Protein 4X8R (pdb70)

CATH classification: 3.40.190.170

Radius of gyration: 25.17 Å; Cα contacts (8 Å, |Δi|>4): 1106; chains: 2; bounding box: 65×64×72 Å

Sequence (588 aa):
ECEVTLRSSDTHPDGYPTVEGVKFAERAKELSNGRICIEVFPSSQLGEEKDTIEQTQFGVIDVRASFGSFNDIVPEAQLLSLPYLFRSEEHLHNVDGPIGDELAKAFEAKDLIAVAYYDGGSRSFYNSQKPITKVEDLKGKFRVQSSDVFVDSALGANATPPYGEVYSSIQTGVIDGAENNWPSYDSSGHFEVAKYYTLDQHLVPELVAISKIKWDALSPEDQQVLRQAAEESEPVQRKLWAEQEKASEEKVVASGAEVVREIDKTPFIEAAPVYEKYVTKSEYQDLVKRIQETQECEVTLRSSDTHPDGYPTVEGVKFAERAKELSNGRICIEVFPSSQLGEEKDTIEQTQFGVIDVRASFGSFNDIVPEAQLLSLPYLFRSEEHLHNVDGPIGDELAKAFEAKDLIAVAYYDGGSRSFYNSQKPITKVEDLKGKFRVQSDVFVDSALGANATPPYGEVYSSIQTGVIDGAENNWPSYDSSGHFEVAKYYTLDQHLVPELVAISKIKWDALSPEDQQVLRQAAEESEPVQRKLWAEQEKASEEKVVASGAEVVREIDKTPFIEAAPVYEKYVTKSEYQDLVKRIQETQ

Solvent-accessible surface area: 23774 Å² total

Structure (mmCIF, N/CA/C/O backbone):
data_4X8R
#
_entry.id   4X8R
#
_cell.length_a   116.800
_cell.length_b   116.800
_cell.length_c   111.937
_cell.angle_alpha   90.000
_cell.angle_beta   90.000
_cell.angle_gamma   90.000
#
_symmetry.space_group_name_H-M   'P 42 21 2'
#
loop_
_entity.id
_entity.type
_entity.pdbx_description
1 polymer 'TRAP dicarboxylate transporter, DctP subunit'
2 non-polymer 'beta-D-glucopyranuronic acid'
3 non-polymer 'PHOSPHATE ION'
4 water water
#
loop_
_atom_site.group_PDB
_atom_site.id
_atom_site.type_symbol
_atom_site.label_atom_id
_atom_site.label_alt_id
_atom_site.label_comp_id
_atom_site.label_asym_id
_atom_site.label_entity_id
_atom_site.label_seq_id
_atom_site.pdbx_PDB_ins_code
_atom_site.Cartn_x
_atom_site.Cartn_y
_atom_site.Cartn_z
_atom_site.occupancy
_atom_site.B_iso_or_equiv
_atom_site.auth_seq_id
_atom_site.auth_comp_id
_atom_site.auth_asym_id
_atom_site.auth_atom_id
_atom_site.pdbx_PDB_model_num
ATOM 1 N N . GLU A 1 24 ? 16.456 57.415 61.845 1.00 44.68 22 GLU A N 1
ATOM 2 C CA . GLU A 1 24 ? 15.593 56.448 61.186 1.00 36.83 22 GLU A CA 1
ATOM 3 C C . GLU A 1 24 ? 16.053 56.100 59.774 1.00 30.40 22 GLU A C 1
ATOM 4 O O . GLU A 1 24 ? 16.696 56.905 59.112 1.00 32.19 22 GLU A O 1
ATOM 10 N N . CYS A 1 25 ? 15.704 54.897 59.317 1.00 22.59 23 CYS A N 1
ATOM 11 C CA . CYS A 1 25 ? 16.040 54.418 57.975 1.00 25.00 23 CYS A CA 1
ATOM 12 C C . CYS A 1 25 ? 17.503 54.577 57.620 1.00 29.60 23 CYS A C 1
ATOM 13 O O . CYS A 1 25 ? 17.849 54.969 56.509 1.00 24.54 23 CYS A O 1
ATOM 19 N N . GLU A 1 26 ? 18.354 54.233 58.571 1.00 20.06 24 GLU A N 1
ATOM 20 C CA . GLU A 1 26 ? 19.794 54.258 58.358 1.00 17.28 24 GLU A CA 1
ATOM 21 C C . GLU A 1 26 ? 20.198 53.214 57.340 1.00 21.04 24 GLU A C 1
ATOM 22 O O . GLU A 1 26 ? 21.183 53.373 56.656 1.00 21.15 24 GLU A O 1
ATOM 34 N N . VAL A 1 27 ? 19.426 52.133 57.276 1.00 17.27 25 VAL A N 1
ATOM 35 C CA . VAL A 1 27 ? 19.619 51.075 56.304 1.00 21.30 25 VAL A CA 1
ATOM 36 C C . VAL A 1 27 ? 18.408 51.073 55.394 1.00 19.33 25 VAL A C 1
ATOM 37 O O . VAL A 1 27 ? 17.312 50.720 55.826 1.00 24.72 25 VAL A O 1
ATOM 50 N N . THR A 1 28 ? 18.594 51.510 54.151 1.00 18.79 26 THR A N 1
ATOM 51 C CA . THR A 1 28 ? 17.508 51.523 53.177 1.00 21.32 26 THR A CA 1
ATOM 52 C C . THR A 1 28 ? 17.782 50.463 52.108 1.00 22.32 26 THR A C 1
ATOM 53 O O . THR A 1 28 ? 18.914 50.295 51.679 1.00 22.91 26 THR A O 1
ATOM 64 N N . LEU A 1 29 ? 16.731 49.750 51.712 1.00 13.97 27 LEU A N 1
ATOM 65 C CA . LEU A 1 29 ? 16.796 48.734 50.667 1.00 17.54 27 LEU A CA 1
ATOM 66 C C . LEU A 1 29 ? 15.692 48.980 49.669 1.00 14.77 27 LEU A C 1
ATOM 67 O O . LEU A 1 29 ? 14.529 49.056 50.050 1.00 20.22 27 LEU A O 1
ATOM 83 N N . ARG A 1 30 ? 16.058 49.105 48.401 1.00 11.31 28 ARG A N 1
ATOM 84 C CA . ARG A 1 30 ? 15.084 49.217 47.328 1.00 13.71 28 ARG A CA 1
ATOM 85 C C . ARG A 1 30 ? 14.759 47.808 46.864 1.00 9.57 28 ARG A C 1
ATOM 86 O O . ARG A 1 30 ? 15.656 47.046 46.569 1.00 14.82 28 ARG A O 1
ATOM 107 N N . SER A 1 31 ? 13.466 47.483 46.832 1.00 9.75 29 SER A N 1
ATOM 108 C CA . SER A 1 31 ? 12.983 46.165 46.428 1.00 6.22 29 SER A CA 1
ATOM 109 C C . SER A 1 31 ? 12.085 46.270 45.204 1.00 12.84 29 SER A C 1
ATOM 110 O O . SER A 1 31 ? 11.188 47.129 45.144 1.00 18.31 29 SER A O 1
ATOM 118 N N . SER A 1 32 ? 12.335 45.397 44.227 1.00 11.29 30 SER A N 1
ATOM 119 C CA . SER A 1 32 ? 11.646 45.455 42.927 1.00 8.63 30 SER A CA 1
ATOM 120 C C . SER A 1 32 ? 10.655 44.306 42.771 1.00 13.50 30 SER A C 1
ATOM 121 O O . SER A 1 32 ? 10.927 43.156 43.140 1.00 6.94 30 SER A O 1
ATOM 129 N N . ASP A 1 33 ? 9.513 44.624 42.196 1.00 10.98 31 ASP A N 1
ATOM 130 C CA . ASP A 1 33 ? 8.587 43.614 41.743 1.00 6.40 31 ASP A CA 1
ATOM 131 C C . ASP A 1 33 ? 7.951 44.035 40.408 1.00 11.41 31 ASP A C 1
ATOM 132 O O . ASP A 1 33 ? 7.708 45.211 40.183 1.00 11.10 31 ASP A O 1
ATOM 141 N N . THR A 1 34 ? 7.738 43.066 39.518 1.00 5.89 32 THR A N 1
ATOM 142 C CA . THR A 1 34 ? 7.102 43.336 38.234 1.00 7.83 32 THR A CA 1
ATOM 143 C C . THR A 1 34 ? 5.582 43.581 38.417 1.00 11.41 32 THR A C 1
ATOM 144 O O . THR A 1 34 ? 4.956 44.244 37.605 1.00 12.22 32 THR A O 1
ATOM 155 N N . HIS A 1 35 ? 5.005 43.104 39.514 1.00 8.18 33 HIS A N 1
ATOM 156 C CA . HIS A 1 35 ? 3.556 43.148 39.669 1.00 9.00 33 HIS A CA 1
ATOM 157 C C . HIS A 1 35 ? 3.120 44.477 40.278 1.00 12.74 33 HIS A C 1
ATOM 158 O O . HIS A 1 35 ? 3.913 45.137 40.922 1.00 9.75 33 HIS A O 1
ATOM 172 N N . PRO A 1 36 ? 1.831 44.835 40.125 1.00 13.87 34 PRO A N 1
ATOM 173 C CA . PRO A 1 36 ? 1.311 46.072 40.726 1.00 11.43 34 PRO A CA 1
ATOM 174 C C . PRO A 1 36 ? 1.103 46.018 42.245 1.00 15.28 34 PRO A C 1
ATOM 175 O O . PRO A 1 36 ? 1.108 44.964 42.879 1.00 9.46 34 PRO A O 1
ATOM 186 N N . ASP A 1 37 ? 0.919 47.195 42.831 1.00 12.76 35 ASP A N 1
ATOM 187 C CA . ASP A 1 37 ? 0.497 47.304 44.220 1.00 17.62 35 ASP A CA 1
ATOM 188 C C . ASP A 1 37 ? -0.793 46.542 44.417 1.00 11.58 35 ASP A C 1
ATOM 189 O O . ASP A 1 37 ? -1.617 46.479 43.514 1.00 15.78 35 ASP A O 1
ATOM 198 N N . GLY A 1 38 ? -0.946 45.922 45.578 1.00 15.71 36 GLY A N 1
ATOM 199 C CA . GLY A 1 38 ? -2.082 45.037 45.812 1.00 15.04 36 GLY A CA 1
ATOM 200 C C . GLY A 1 38 ? -1.906 43.571 45.458 1.00 20.50 36 GLY A C 1
ATOM 201 O O . GLY A 1 38 ? -2.625 42.725 45.985 1.00 17.40 36 GLY A O 1
ATOM 205 N N . TYR A 1 39 ? -0.971 43.250 44.567 1.00 14.21 37 TYR A N 1
ATOM 206 C CA . TYR A 1 39 ? -0.718 41.857 44.196 1.00 7.65 37 TYR A CA 1
ATOM 207 C C . TYR A 1 39 ? -0.056 41.116 45.380 1.00 11.49 37 TYR A C 1
ATOM 208 O O . TYR A 1 39 ? 0.707 41.725 46.135 1.00 13.81 37 TYR A O 1
ATOM 226 N N . PRO A 1 40 ? -0.342 39.813 45.561 1.00 11.58 38 PRO A N 1
ATOM 227 C CA . PRO A 1 40 ? 0.151 39.097 46.769 1.00 11.17 38 PRO A CA 1
ATOM 228 C C . PRO A 1 40 ? 1.679 39.165 47.059 1.00 14.42 38 PRO A C 1
ATOM 229 O O . PRO A 1 40 ? 2.117 39.294 48.226 1.00 11.91 38 PRO A O 1
ATOM 240 N N . THR A 1 41 ? 2.496 39.077 46.023 1.00 11.53 39 THR A N 1
ATOM 241 C CA . THR A 1 41 ? 3.946 39.179 46.221 1.00 8.55 39 THR A CA 1
ATOM 242 C C . THR A 1 41 ? 4.385 40.567 46.691 1.00 9.37 39 THR A C 1
ATOM 243 O O . THR A 1 41 ? 5.327 40.701 47.456 1.00 9.52 39 THR A O 1
ATOM 254 N N . VAL A 1 42 ? 3.696 41.600 46.235 1.00 6.03 40 VAL A N 1
ATOM 255 C CA . VAL A 1 42 ? 4.005 42.969 46.639 1.00 7.95 40 VAL A CA 1
ATOM 256 C C . VAL A 1 42 ? 3.531 43.195 48.082 1.00 9.42 40 VAL A C 1
ATOM 257 O O . VAL A 1 42 ? 4.262 43.730 48.913 1.00 9.45 40 VAL A O 1
ATOM 270 N N . GLU A 1 43 ? 2.320 42.738 48.390 1.00 10.45 41 GLU A N 1
ATOM 271 C CA . GLU A 1 43 ? 1.807 42.830 49.755 1.00 13.00 41 GLU A CA 1
ATOM 272 C C . GLU A 1 43 ? 2.707 42.038 50.710 1.00 14.27 41 GLU A C 1
ATOM 273 O O . GLU A 1 43 ? 2.898 42.420 51.858 1.00 9.73 41 GLU A O 1
ATOM 285 N N . GLY A 1 44 ? 3.230 40.911 50.241 1.00 8.46 42 GLY A N 1
ATOM 286 C CA . GLY A 1 44 ? 4.135 40.115 51.037 1.00 12.85 42 GLY A CA 1
ATOM 287 C C . GLY A 1 44 ? 5.367 40.906 51.414 1.00 7.26 42 GLY A C 1
ATOM 288 O O . GLY A 1 44 ? 5.756 40.939 52.569 1.00 9.37 42 GLY A O 1
ATOM 292 N N . VAL A 1 45 ? 5.998 41.566 50.446 1.00 8.36 43 VAL A N 1
ATOM 293 C CA . VAL A 1 45 ? 7.239 42.251 50.771 1.00 8.37 43 VAL A CA 1
ATOM 294 C C . VAL A 1 45 ? 6.935 43.500 51.575 1.00 10.27 43 VAL A C 1
ATOM 295 O O . VAL A 1 45 ? 7.735 43.909 52.393 1.00 9.14 43 VAL A O 1
ATOM 308 N N . LYS A 1 46 ? 5.769 44.098 51.360 1.00 11.39 44 LYS A N 1
ATOM 309 C CA . LYS A 1 46 ? 5.382 45.261 52.157 1.00 12.87 44 LYS A CA 1
ATOM 310 C C . LYS A 1 46 ? 5.212 44.855 53.622 1.00 13.85 44 LYS A C 1
ATOM 311 O O . LYS A 1 46 ? 5.557 45.603 54.528 1.00 14.43 44 LYS A O 1
ATOM 330 N N . PHE A 1 47 ? 4.689 43.663 53.855 1.00 9.96 45 PHE A N 1
ATOM 331 C CA . PHE A 1 47 ? 4.580 43.154 55.219 1.00 11.26 45 PHE A CA 1
ATOM 332 C C . PHE A 1 47 ? 5.966 42.893 55.807 1.00 10.41 45 PHE A C 1
ATOM 333 O O . PHE A 1 47 ? 6.248 43.226 56.957 1.00 12.89 45 PHE A O 1
ATOM 360 N N . ALA A 1 49 ? 8.607 44.463 55.016 1.00 11.94 47 ALA A N 1
ATOM 361 C CA . ALA A 1 49 ? 9.147 45.797 55.281 1.00 12.02 47 ALA A CA 1
ATOM 362 C C . ALA A 1 49 ? 8.620 46.379 56.605 1.00 19.65 47 ALA A C 1
ATOM 363 O O . ALA A 1 49 ? 9.392 46.940 57.381 1.00 13.25 47 ALA A O 1
ATOM 370 N N . GLU A 1 50 ? 7.313 46.272 56.850 1.00 14.86 48 GLU A N 1
ATOM 371 C CA . GLU A 1 50 ? 6.749 46.747 58.119 1.00 18.35 48 GLU A CA 1
ATOM 372 C C . GLU A 1 50 ? 7.391 46.030 59.280 1.00 14.89 48 GLU A C 1
ATOM 373 O O . GLU A 1 50 ? 7.719 46.664 60.290 1.00 17.38 48 GLU A O 1
ATOM 385 N N . ARG A 1 51 ? 7.544 44.713 59.164 1.00 11.79 49 ARG A N 1
ATOM 386 C CA . ARG A 1 51 ? 8.115 43.949 60.257 1.00 15.73 49 ARG A CA 1
ATOM 387 C C . ARG A 1 51 ? 9.587 44.261 60.452 1.00 18.80 49 ARG A C 1
ATOM 388 O O . ARG A 1 51 ? 10.041 44.366 61.590 1.00 14.90 49 ARG A O 1
ATOM 409 N N . ALA A 1 52 ? 10.346 44.404 59.370 1.00 12.17 50 ALA A N 1
ATOM 410 C CA . ALA A 1 52 ? 11.783 44.646 59.522 1.00 11.95 50 ALA A CA 1
ATOM 411 C C . ALA A 1 52 ? 12.004 46.001 60.174 1.00 17.36 50 ALA A C 1
ATOM 412 O O . ALA A 1 52 ? 12.952 46.192 60.937 1.00 16.18 50 ALA A O 1
ATOM 419 N N . LYS A 1 53 ? 11.123 46.942 59.870 1.00 12.65 51 LYS A N 1
ATOM 420 C CA . LYS A 1 53 ? 11.207 48.271 60.470 1.00 19.48 51 LYS A CA 1
ATOM 421 C C . LYS A 1 53 ? 10.850 48.227 61.949 1.00 19.20 51 LYS A C 1
ATOM 422 O O . LYS A 1 53 ? 11.538 48.824 62.769 1.00 21.76 51 LYS A O 1
ATOM 441 N N . GLU A 1 54 ? 9.786 47.507 62.293 1.00 17.73 52 GLU A N 1
ATOM 442 C CA . GLU A 1 54 ? 9.398 47.346 63.693 1.00 18.68 52 GLU A CA 1
ATOM 443 C C . GLU A 1 54 ? 10.510 46.655 64.493 1.00 23.83 52 GLU A C 1
ATOM 444 O O . GLU A 1 54 ? 10.952 47.142 65.536 1.00 23.10 52 GLU A O 1
ATOM 456 N N . LEU A 1 55 ? 10.980 45.528 63.979 1.00 17.18 53 LEU A N 1
ATOM 457 C CA . LEU A 1 55 ? 11.988 44.736 64.656 1.00 17.28 53 LEU A CA 1
ATOM 458 C C . LEU A 1 55 ? 13.340 45.425 64.792 1.00 21.90 53 LEU A C 1
ATOM 459 O O . LEU A 1 55 ? 14.105 45.100 65.689 1.00 24.27 53 LEU A O 1
ATOM 475 N N . SER A 1 56 ? 13.640 46.369 63.910 1.00 15.83 54 SER A N 1
ATOM 476 C CA . SER A 1 56 ? 14.925 47.072 63.956 1.00 17.72 54 SER A CA 1
ATOM 477 C C . SER A 1 56 ? 14.799 48.443 64.633 1.00 25.91 54 SER A C 1
ATOM 478 O O . SER A 1 56 ? 15.725 49.259 64.577 1.00 23.28 54 SER A O 1
ATOM 486 N N . ASN A 1 57 ? 13.642 48.686 65.245 1.00 28.61 55 ASN A N 1
ATOM 487 C CA . ASN A 1 57 ? 13.304 49.980 65.849 1.00 31.88 55 ASN A CA 1
ATOM 488 C C . ASN A 1 57 ? 13.479 51.172 64.906 1.00 32.02 55 ASN A C 1
ATOM 489 O O . ASN A 1 57 ? 13.950 52.229 65.313 1.00 28.68 55 ASN A O 1
ATOM 500 N N . GLY A 1 58 ? 13.069 50.993 63.655 1.00 19.22 56 GLY A N 1
ATOM 501 C CA . GLY A 1 58 ? 13.048 52.064 62.667 1.00 20.50 56 GLY A CA 1
ATOM 502 C C . GLY A 1 58 ? 14.315 52.182 61.843 1.00 16.20 56 GLY A C 1
ATOM 503 O O . GLY A 1 58 ? 14.411 53.045 60.971 1.00 23.14 56 GLY A O 1
ATOM 507 N N . ARG A 1 59 ? 15.299 51.331 62.122 1.00 17.18 57 ARG A N 1
ATOM 508 C CA . ARG A 1 59 ? 16.591 51.405 61.430 1.00 15.61 57 ARG A CA 1
ATOM 509 C C . ARG A 1 59 ? 16.527 50.952 59.985 1.00 19.48 57 ARG A C 1
ATOM 510 O O . ARG A 1 59 ? 17.089 51.609 59.096 1.00 20.43 57 ARG A O 1
ATOM 531 N N . ILE A 1 60 ? 15.871 49.811 59.760 1.00 17.15 58 ILE A N 1
ATOM 532 C CA . ILE A 1 60 ? 15.862 49.153 58.439 1.00 11.79 58 ILE A CA 1
ATOM 533 C C . ILE A 1 60 ? 14.587 49.523 57.706 1.00 18.86 58 ILE A C 1
ATOM 534 O O . ILE A 1 60 ? 13.486 49.256 58.187 1.00 16.96 58 ILE A O 1
ATOM 550 N N . CYS A 1 61 ? 14.746 50.143 56.539 1.00 16.53 59 CYS A N 1
ATOM 551 C CA . CYS A 1 61 ? 13.606 50.616 55.749 1.00 16.08 59 CYS A CA 1
ATOM 552 C C . CYS A 1 61 ? 13.612 50.073 54.323 1.00 17.41 59 CYS A C 1
ATOM 553 O O . CYS A 1 61 ? 14.360 50.535 53.462 1.00 19.26 59 CYS A O 1
ATOM 560 N N . ILE A 1 62 ? 12.769 49.082 54.086 1.00 15.10 60 ILE A N 1
ATOM 561 C CA . ILE A 1 62 ? 12.582 48.525 52.748 1.00 19.46 60 ILE A CA 1
ATOM 562 C C . ILE A 1 62 ? 11.552 49.349 51.977 1.00 21.12 60 ILE A C 1
ATOM 563 O O . ILE A 1 62 ? 10.452 49.572 52.469 1.00 15.51 60 ILE A O 1
ATOM 579 N N . GLU A 1 63 ? 11.907 49.794 50.771 1.00 11.60 61 GLU A N 1
ATOM 580 C CA . GLU A 1 63 ? 10.981 50.517 49.914 1.00 22.83 61 GLU A CA 1
ATOM 581 C C . GLU A 1 63 ? 10.680 49.658 48.700 1.00 13.82 61 GLU A C 1
ATOM 582 O O . GLU A 1 63 ? 11.595 49.284 48.007 1.00 14.50 61 GLU A O 1
ATOM 594 N N . VAL A 1 64 ? 9.408 49.366 48.454 1.00 11.05 62 VAL A N 1
ATOM 595 C CA . VAL A 1 64 ? 9.019 48.536 47.346 1.00 10.89 62 VAL A CA 1
ATOM 596 C C . VAL A 1 64 ? 8.706 49.357 46.123 1.00 18.63 62 VAL A C 1
ATOM 597 O O . VAL A 1 64 ? 7.980 50.353 46.195 1.00 14.98 62 VAL A O 1
ATOM 610 N N . PHE A 1 65 ? 9.287 48.926 45.008 1.00 11.06 63 PHE A N 1
ATOM 611 C CA . PHE A 1 65 ? 9.077 49.521 43.706 1.00 12.98 63 PHE A CA 1
ATOM 612 C C . PHE A 1 65 ? 8.317 48.526 42.819 1.00 9.66 63 PHE A C 1
ATOM 613 O O . PHE A 1 65 ? 8.922 47.669 42.133 1.00 11.02 63 PHE A O 1
ATOM 630 N N . PRO A 1 66 ? 6.992 48.610 42.845 1.00 12.01 64 PRO A N 1
ATOM 631 C CA . PRO A 1 66 ? 6.180 47.725 42.014 1.00 7.49 64 PRO A CA 1
ATOM 632 C C . PRO A 1 66 ? 6.066 48.139 40.565 1.00 10.06 64 PRO A C 1
ATOM 633 O O . PRO A 1 66 ? 6.670 49.128 40.091 1.00 12.93 64 PRO A O 1
ATOM 644 N N . SER A 1 67 ? 5.313 47.321 39.837 1.00 10.87 65 SER A N 1
ATOM 645 C CA . SER A 1 67 ? 5.003 47.552 38.441 1.00 11.30 65 SER A CA 1
ATOM 646 C C . SER A 1 67 ? 6.198 47.749 37.521 1.00 16.78 65 SER A C 1
ATOM 647 O O . SER A 1 67 ? 6.087 48.432 36.514 1.00 12.40 65 SER A O 1
ATOM 655 N N . SER A 1 68 ? 7.322 47.117 37.843 1.00 6.98 66 SER A N 1
ATOM 656 C CA . SER A 1 68 ? 8.496 47.104 36.976 1.00 10.66 66 SER A CA 1
ATOM 657 C C . SER A 1 68 ? 9.040 48.522 36.804 1.00 11.59 66 SER A C 1
ATOM 658 O O . SER A 1 68 ? 9.654 48.848 35.773 1.00 10.56 66 SER A O 1
ATOM 666 N N . GLN A 1 69 ? 8.819 49.361 37.809 1.00 10.71 67 GLN A N 1
ATOM 667 C CA . GLN A 1 69 ? 9.370 50.721 37.816 1.00 13.01 67 GLN A CA 1
ATOM 668 C C . GLN A 1 69 ? 10.857 50.734 37.601 1.00 19.38 67 GLN A C 1
ATOM 669 O O . GLN A 1 69 ? 11.374 51.636 36.948 1.00 12.49 67 GLN A O 1
ATOM 683 N N . LEU A 1 70 ? 11.560 49.773 38.199 1.00 9.63 68 LEU A N 1
ATOM 684 C CA . LEU A 1 70 ? 13.012 49.725 38.082 1.00 11.15 68 LEU A CA 1
ATOM 685 C C . LEU A 1 70 ? 13.512 48.881 36.912 1.00 14.84 68 LEU A C 1
ATOM 686 O O . LEU A 1 70 ? 14.709 48.714 36.747 1.00 11.88 68 LEU A O 1
ATOM 702 N N . GLY A 1 71 ? 12.595 48.382 36.095 1.00 13.60 69 GLY A N 1
ATOM 703 C CA . GLY A 1 71 ? 12.936 47.508 34.977 1.00 10.39 69 GLY A CA 1
ATOM 704 C C . GLY A 1 71 ? 12.103 46.241 34.939 1.00 10.58 69 GLY A C 1
ATOM 705 O O . GLY A 1 71 ? 11.442 45.905 35.919 1.00 9.73 69 GLY A O 1
ATOM 709 N N . GLU A 1 72 ? 12.156 45.529 33.815 1.00 10.65 70 GLU A N 1
ATOM 710 C CA . GLU A 1 72 ? 11.524 44.213 33.695 1.00 9.92 70 GLU A CA 1
ATOM 711 C C . GLU A 1 72 ? 12.315 43.215 34.544 1.00 7.69 70 GLU A C 1
ATOM 712 O O . GLU A 1 72 ? 13.442 43.497 34.957 1.00 9.07 70 GLU A O 1
ATOM 724 N N . GLU A 1 73 ? 11.727 42.048 34.812 1.00 8.20 71 GLU A N 1
ATOM 725 C CA . GLU A 1 73 ? 12.184 41.208 35.907 1.00 10.08 71 GLU A CA 1
ATOM 726 C C . GLU A 1 73 ? 13.617 40.677 35.723 1.00 13.82 71 GLU A C 1
ATOM 727 O O . GLU A 1 73 ? 14.434 40.771 36.643 1.00 7.75 71 GLU A O 1
ATOM 739 N N . LYS A 1 74 ? 13.942 40.145 34.547 1.00 8.96 72 LYS A N 1
ATOM 740 C CA . LYS A 1 74 ? 15.287 39.604 34.326 1.00 8.43 72 LYS A CA 1
ATOM 741 C C . LYS A 1 74 ? 16.344 40.683 34.497 1.00 9.75 72 LYS A C 1
ATOM 742 O O . LYS A 1 74 ? 17.360 40.492 35.172 1.00 11.59 72 LYS A O 1
ATOM 761 N N . ASP A 1 75 ? 16.108 41.822 33.886 1.00 5.56 73 ASP A N 1
ATOM 762 C CA . ASP A 1 75 ? 16.960 42.975 34.101 1.00 9.36 73 ASP A CA 1
ATOM 763 C C . ASP A 1 75 ? 17.128 43.332 35.608 1.00 13.11 73 ASP A C 1
ATOM 764 O O . ASP A 1 75 ? 18.245 43.593 36.056 1.00 11.31 73 ASP A O 1
ATOM 773 N N . THR A 1 76 ? 16.060 43.323 36.401 1.00 12.35 74 THR A N 1
ATOM 774 C CA . THR A 1 76 ? 16.223 43.628 37.837 1.00 5.59 74 THR A CA 1
ATOM 775 C C . THR A 1 76 ? 16.995 42.557 38.569 1.00 10.80 74 THR A C 1
ATOM 776 O O . THR A 1 76 ? 17.683 42.876 39.543 1.00 10.90 74 THR A O 1
ATOM 787 N N . ILE A 1 77 ? 16.900 41.294 38.124 1.00 9.53 75 ILE A N 1
ATOM 788 C CA . ILE A 1 77 ? 17.690 40.226 38.741 1.00 10.01 75 ILE A CA 1
ATOM 789 C C . ILE A 1 77 ? 19.185 40.516 38.575 1.00 17.09 75 ILE A C 1
ATOM 790 O O . ILE A 1 77 ? 19.972 40.428 39.520 1.00 10.16 75 ILE A O 1
ATOM 806 N N . GLU A 1 78 ? 19.573 40.873 37.353 1.00 11.15 76 GLU A N 1
ATOM 807 C CA . GLU A 1 78 ? 20.955 41.223 37.065 1.00 11.55 76 GLU A CA 1
ATOM 808 C C . GLU A 1 78 ? 21.405 42.459 37.847 1.00 12.93 76 GLU A C 1
ATOM 809 O O . GLU A 1 78 ? 22.488 42.457 38.414 1.00 12.21 76 GLU A O 1
ATOM 821 N N . GLN A 1 79 ? 20.559 43.476 37.951 1.00 10.90 77 GLN A N 1
ATOM 822 C CA . GLN A 1 79 ? 20.910 44.658 38.725 1.00 6.51 77 GLN A CA 1
ATOM 823 C C . GLN A 1 79 ? 21.024 44.345 40.220 1.00 14.32 77 GLN A C 1
ATOM 824 O O . GLN A 1 79 ? 21.804 44.970 40.930 1.00 12.50 77 GLN A O 1
ATOM 838 N N . THR A 1 80 ? 20.260 43.364 40.692 1.00 10.76 78 THR A N 1
ATOM 839 C CA . THR A 1 80 ? 20.356 42.959 42.087 1.00 8.11 78 THR A CA 1
ATOM 840 C C . THR A 1 80 ? 21.687 42.222 42.327 1.00 15.22 78 THR A C 1
ATOM 841 O O . THR A 1 80 ? 22.351 42.401 43.355 1.00 12.40 78 THR A O 1
ATOM 852 N N . GLN A 1 81 ? 22.089 41.392 41.378 1.00 9.94 79 GLN A N 1
ATOM 853 C CA . GLN A 1 81 ? 23.372 40.705 41.491 1.00 12.65 79 GLN A CA 1
ATOM 854 C C . GLN A 1 81 ? 24.524 41.718 41.582 1.00 12.30 79 GLN A C 1
ATOM 855 O O . GLN A 1 81 ? 25.508 41.469 42.262 1.00 12.59 79 GLN A O 1
ATOM 869 N N . PHE A 1 82 ? 24.401 42.840 40.864 1.00 11.46 80 PHE A N 1
ATOM 870 C CA . PHE A 1 82 ? 25.413 43.895 40.893 1.00 13.23 80 PHE A CA 1
ATOM 871 C C . PHE A 1 82 ? 25.260 44.877 42.049 1.00 23.67 80 PHE A C 1
ATOM 872 O O . PHE A 1 82 ? 26.078 45.778 42.204 1.00 18.52 80 PHE A O 1
ATOM 889 N N . GLY A 1 83 ? 24.217 44.723 42.850 1.00 16.63 81 GLY A N 1
ATOM 890 C CA . GLY A 1 83 ? 24.036 45.568 44.014 1.00 14.12 81 GLY A CA 1
ATOM 891 C C . GLY A 1 83 ? 23.406 46.907 43.737 1.00 20.90 81 GLY A C 1
ATOM 892 O O . GLY A 1 83 ? 23.332 47.759 44.618 1.00 19.34 81 GLY A O 1
ATOM 896 N N . VAL A 1 84 ? 22.933 47.101 42.515 1.00 18.45 82 VAL A N 1
ATOM 897 C CA . VAL A 1 84 ? 22.296 48.344 42.143 1.00 17.02 82 VAL A CA 1
ATOM 898 C C . VAL A 1 84 ? 20.872 48.429 42.679 1.00 18.10 82 VAL A C 1
ATOM 899 O O . VAL A 1 84 ? 20.390 49.502 43.068 1.00 19.57 82 VAL A O 1
ATOM 912 N N . ILE A 1 85 ? 20.206 47.274 42.662 1.00 14.50 83 ILE A N 1
ATOM 913 C CA . ILE A 1 85 ? 18.918 47.086 43.330 1.00 10.99 83 ILE A CA 1
ATOM 914 C C . ILE A 1 85 ? 19.218 46.209 44.542 1.00 15.85 83 ILE A C 1
ATOM 915 O O . ILE A 1 85 ? 20.018 45.284 44.436 1.00 11.84 83 ILE A O 1
ATOM 931 N N . ASP A 1 86 ? 18.614 46.477 45.696 1.00 13.46 84 ASP A N 1
ATOM 932 C CA . ASP A 1 86 ? 19.016 45.734 46.889 1.00 15.67 84 ASP A CA 1
ATOM 933 C C . ASP A 1 86 ? 18.324 44.376 47.009 1.00 14.12 84 ASP A C 1
ATOM 934 O O . ASP A 1 86 ? 18.896 43.413 47.513 1.00 8.99 84 ASP A O 1
ATOM 953 N N . VAL A 1 88 ? 14.934 41.736 45.251 1.00 5.00 86 VAL A N 1
ATOM 954 C CA . VAL A 1 88 ? 13.973 41.480 44.184 1.00 6.55 86 VAL A CA 1
ATOM 955 C C . VAL A 1 88 ? 13.100 40.294 44.531 1.00 7.21 86 VAL A C 1
ATOM 956 O O . VAL A 1 88 ? 13.554 39.337 45.155 1.00 9.02 86 VAL A O 1
ATOM 969 N N . ARG A 1 89 ? 11.835 40.391 44.143 1.00 7.75 87 ARG A N 1
ATOM 970 C CA . ARG A 1 89 ? 10.899 39.262 44.207 1.00 9.77 87 ARG A CA 1
ATOM 971 C C . ARG A 1 89 ? 10.758 38.748 42.776 1.00 5.56 87 ARG A C 1
ATOM 972 O O . ARG A 1 89 ? 10.295 39.473 41.908 1.00 6.90 87 ARG A O 1
ATOM 993 N N . ALA A 1 90 ? 11.136 37.507 42.531 1.00 3.85 88 ALA A N 1
ATOM 994 C CA . ALA A 1 90 ? 11.225 37.029 41.145 1.00 7.33 88 ALA A CA 1
ATOM 995 C C . ALA A 1 90 ? 10.820 35.575 41.002 1.00 8.12 88 ALA A C 1
ATOM 996 O O . ALA A 1 90 ? 10.940 34.792 41.938 1.00 8.69 88 ALA A O 1
ATOM 1003 N N . SER A 1 91 ? 10.344 35.229 39.808 1.00 5.40 89 SER A N 1
ATOM 1004 C CA . SER A 1 91 ? 10.116 33.853 39.426 1.00 7.58 89 SER A CA 1
ATOM 1005 C C . SER A 1 91 ? 11.431 33.147 39.110 1.00 4.23 89 SER A C 1
ATOM 1006 O O . SER A 1 91 ? 12.311 33.722 38.479 1.00 7.15 89 SER A O 1
ATOM 1014 N N . PHE A 1 92 ? 11.526 31.878 39.487 1.00 4.09 90 PHE A N 1
ATOM 1015 C CA . PHE A 1 92 ? 12.643 31.035 39.031 1.00 6.04 90 PHE A CA 1
ATOM 1016 C C . PHE A 1 92 ? 12.761 31.048 37.516 1.00 7.57 90 PHE A C 1
ATOM 1017 O O . PHE A 1 92 ? 13.858 30.882 36.968 1.00 7.21 90 PHE A O 1
ATOM 1034 N N . GLY A 1 93 ? 11.632 31.220 36.824 1.00 9.19 91 GLY A N 1
ATOM 1035 C CA . GLY A 1 93 ? 11.627 31.168 35.372 1.00 14.24 91 GLY A CA 1
ATOM 1036 C C . GLY A 1 93 ? 12.328 32.324 34.684 1.00 13.04 91 GLY A C 1
ATOM 1037 O O . GLY A 1 93 ? 12.583 32.258 33.485 1.00 10.96 91 GLY A O 1
ATOM 1041 N N . SER A 1 94 ? 12.604 33.403 35.408 1.00 8.17 92 SER A N 1
ATOM 1042 C CA . SER A 1 94 ? 13.205 34.569 34.771 1.00 7.04 92 SER A CA 1
ATOM 1043 C C . SER A 1 94 ? 14.747 34.466 34.763 1.00 13.60 92 SER A C 1
ATOM 1044 O O . SER A 1 94 ? 15.417 35.321 34.191 1.00 12.61 92 SER A O 1
ATOM 1052 N N . PHE A 1 95 ? 15.291 33.418 35.371 1.00 10.37 93 PHE A N 1
ATOM 1053 C CA . PHE A 1 95 ? 16.744 33.321 35.616 1.00 14.04 93 PHE A CA 1
ATOM 1054 C C . PHE A 1 95 ? 17.490 32.713 34.459 1.00 17.78 93 PHE A C 1
ATOM 1055 O O . PHE A 1 95 ? 18.671 32.952 34.304 1.00 19.68 93 PHE A O 1
ATOM 1072 N N . ASN A 1 96 ? 16.786 31.926 33.656 1.00 17.27 94 ASN A N 1
ATOM 1073 C CA . ASN A 1 96 ? 17.400 31.087 32.637 1.00 20.87 94 ASN A CA 1
ATOM 1074 C C . ASN A 1 96 ? 18.630 30.365 33.168 1.00 24.21 94 ASN A C 1
ATOM 1075 O O . ASN A 1 96 ? 18.525 29.517 34.059 1.00 33.80 94 ASN A O 1
ATOM 1086 N N . ASP A 1 97 ? 19.792 30.718 32.635 1.00 20.99 95 ASP A N 1
ATOM 1087 C CA . ASP A 1 97 ? 21.032 30.024 32.945 1.00 36.12 95 ASP A CA 1
ATOM 1088 C C . ASP A 1 97 ? 21.763 30.610 34.131 1.00 34.76 95 ASP A C 1
ATOM 1089 O O . ASP A 1 97 ? 22.791 30.078 34.550 1.00 32.68 95 ASP A O 1
ATOM 1098 N N . ILE A 1 98 ? 21.247 31.721 34.644 1.00 21.14 96 ILE A N 1
ATOM 1099 C CA . ILE A 1 98 ? 21.954 32.505 35.640 1.00 23.87 96 ILE A CA 1
ATOM 1100 C C . ILE A 1 98 ? 22.141 31.616 36.882 1.00 28.02 96 ILE A C 1
ATOM 1101 O O . ILE A 1 98 ? 23.240 31.518 37.419 1.00 28.06 96 ILE A O 1
ATOM 1117 N N . VAL A 1 99 ? 21.079 30.921 37.278 1.00 16.61 97 VAL A N 1
ATOM 1118 C CA . VAL A 1 99 ? 21.122 29.904 38.339 1.00 16.51 97 VAL A CA 1
ATOM 1119 C C . VAL A 1 99 ? 20.579 28.598 37.779 1.00 19.61 97 VAL A C 1
ATOM 1120 O O . VAL A 1 99 ? 19.357 28.409 37.712 1.00 23.74 97 VAL A O 1
ATOM 1133 N N . PRO A 1 100 ? 21.469 27.683 37.366 1.00 28.20 98 PRO A N 1
ATOM 1134 C CA . PRO A 1 100 ? 20.984 26.498 36.638 1.00 24.19 98 PRO A CA 1
ATOM 1135 C C . PRO A 1 100 ? 19.969 25.623 37.363 1.00 27.36 98 PRO A C 1
ATOM 1136 O O . PRO A 1 100 ? 19.092 25.077 36.693 1.00 19.97 98 PRO A O 1
ATOM 1147 N N . GLU A 1 101 ? 20.065 25.471 38.680 1.00 20.36 99 GLU A N 1
ATOM 1148 C CA . GLU A 1 101 ? 19.071 24.679 39.398 1.00 21.08 99 GLU A CA 1
ATOM 1149 C C . GLU A 1 101 ? 17.698 25.383 39.484 1.00 14.56 99 GLU A C 1
ATOM 1150 O O . GLU A 1 101 ? 16.674 24.737 39.682 1.00 16.98 99 GLU A O 1
ATOM 1162 N N . ALA A 1 102 ? 17.684 26.694 39.314 1.00 14.15 100 ALA A N 1
ATOM 1163 C CA . ALA A 1 102 ? 16.407 27.415 39.244 1.00 20.48 100 ALA A CA 1
ATOM 1164 C C . ALA A 1 102 ? 15.650 27.017 37.966 1.00 23.40 100 ALA A C 1
ATOM 1165 O O . ALA A 1 102 ? 14.420 26.889 37.957 1.00 12.02 100 ALA A O 1
ATOM 1172 N N . GLN A 1 103 ? 16.396 26.776 36.894 1.00 18.06 101 GLN A N 1
ATOM 1173 C CA . GLN A 1 103 ? 15.798 26.371 35.632 1.00 17.83 101 GLN A CA 1
ATOM 1174 C C . GLN A 1 103 ? 15.321 24.933 35.720 1.00 19.04 101 GLN A C 1
ATOM 1175 O O . GLN A 1 103 ? 14.269 24.570 35.206 1.00 14.40 101 GLN A O 1
ATOM 1189 N N . LEU A 1 104 ? 16.110 24.109 36.385 1.00 14.21 102 LEU A N 1
ATOM 1190 C CA . LEU A 1 104 ? 15.726 22.753 36.657 1.00 13.20 102 LEU A CA 1
ATOM 1191 C C . LEU A 1 104 ? 14.405 22.651 37.403 1.00 16.29 102 LEU A C 1
ATOM 1192 O O . LEU A 1 104 ? 13.557 21.818 37.083 1.00 12.26 102 LEU A O 1
ATOM 1208 N N . LEU A 1 105 ? 14.203 23.507 38.395 1.00 13.82 103 LEU A N 1
ATOM 1209 C CA . LEU A 1 105 ? 12.937 23.470 39.131 1.00 14.67 103 LEU A CA 1
ATOM 1210 C C . LEU A 1 105 ? 11.789 24.165 38.384 1.00 11.17 103 LEU A C 1
ATOM 1211 O O . LEU A 1 105 ? 10.679 24.252 38.904 1.00 15.85 103 LEU A O 1
ATOM 1227 N N . SER A 1 106 ? 12.042 24.622 37.157 1.00 10.50 104 SER A N 1
ATOM 1228 C CA . SER A 1 106 ? 10.989 25.147 36.302 1.00 12.74 104 SER A CA 1
ATOM 1229 C C . SER A 1 106 ? 10.562 24.124 35.242 1.00 11.99 104 SER A C 1
ATOM 1230 O O . SER A 1 106 ? 9.919 24.475 34.262 1.00 10.61 104 SER A O 1
ATOM 1238 N N . LEU A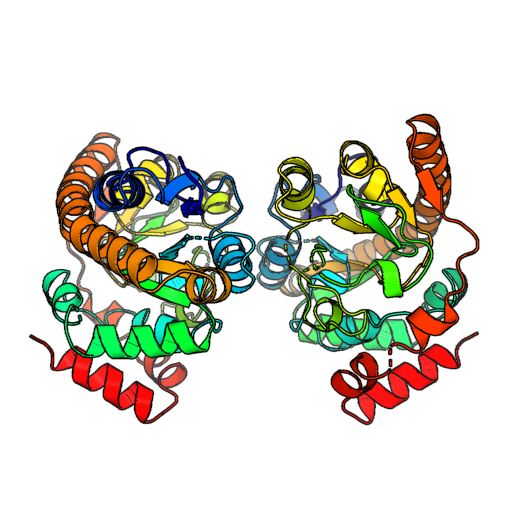 1 107 ? 10.947 22.869 35.405 1.00 14.35 105 LEU A N 1
ATOM 1239 C CA . LEU A 1 107 ? 10.514 21.856 34.446 1.00 7.50 105 LEU A CA 1
ATOM 1240 C C . LEU A 1 107 ? 9.012 21.650 34.492 1.00 9.59 105 LEU A C 1
ATOM 1241 O O . LEU A 1 107 ? 8.412 21.688 35.557 1.00 10.21 105 LEU A O 1
ATOM 1257 N N . PRO A 1 108 ? 8.411 21.386 33.339 1.00 10.19 106 PRO A N 1
ATOM 1258 C CA . PRO A 1 108 ? 6.961 21.188 33.320 1.00 14.81 106 PRO A CA 1
ATOM 1259 C C . PRO A 1 108 ? 6.541 19.907 34.028 1.00 17.38 106 PRO A C 1
ATOM 1260 O O . PRO A 1 108 ? 7.257 18.899 33.978 1.00 13.22 106 PRO A O 1
ATOM 1271 N N . TYR A 1 109 ? 5.396 19.984 34.694 1.00 11.02 107 TYR A N 1
ATOM 1272 C CA . TYR A 1 109 ? 4.791 18.867 35.432 1.00 13.93 107 TYR A CA 1
ATOM 1273 C C . TYR A 1 109 ? 5.754 18.228 36.429 1.00 24.31 107 TYR A C 1
ATOM 1274 O O . TYR A 1 109 ? 5.693 17.021 36.686 1.00 19.10 107 TYR A O 1
ATOM 1292 N N . LEU A 1 110 ? 6.643 19.044 36.994 1.00 14.33 108 LEU A N 1
ATOM 1293 C CA . LEU A 1 110 ? 7.541 18.594 38.056 1.00 13.04 108 LEU A CA 1
ATOM 1294 C C . LEU A 1 110 ? 6.847 18.476 39.426 1.00 21.01 108 LEU A C 1
ATOM 1295 O O . LEU A 1 110 ? 7.101 17.542 40.189 1.00 13.07 108 LEU A O 1
ATOM 1311 N N . PHE A 1 111 ? 5.985 19.431 39.749 1.00 14.35 109 PHE A N 1
ATOM 1312 C CA . PHE A 1 111 ? 5.290 19.421 41.021 1.00 15.10 109 PHE A CA 1
ATOM 1313 C C . PHE A 1 111 ? 3.834 19.010 40.836 1.00 18.00 109 PHE A C 1
ATOM 1314 O O . PHE A 1 111 ? 3.193 19.373 39.853 1.00 17.24 109 PHE A O 1
ATOM 1331 N N . ARG A 1 112 ? 3.304 18.274 41.805 1.00 16.12 110 ARG A N 1
ATOM 1332 C CA . ARG A 1 112 ? 1.941 17.744 41.726 1.00 18.71 110 ARG A CA 1
ATOM 1333 C C . ARG A 1 112 ? 0.895 18.756 42.182 1.00 17.46 110 ARG A C 1
ATOM 1334 O O . ARG A 1 112 ? -0.252 18.715 41.749 1.00 22.55 110 ARG A O 1
ATOM 1355 N N . SER A 1 113 ? 1.294 19.640 43.082 1.00 18.15 111 SER A N 1
ATOM 1356 C CA . SER A 1 113 ? 0.367 20.564 43.721 1.00 19.77 111 SER A CA 1
ATOM 1357 C C . SER A 1 113 ? 1.128 21.638 44.477 1.00 17.14 111 SER A C 1
ATOM 1358 O O . SER A 1 113 ? 2.335 21.525 44.694 1.00 14.86 111 SER A O 1
ATOM 1366 N N . GLU A 1 114 ? 0.412 22.659 44.929 1.00 16.35 112 GLU A N 1
ATOM 1367 C CA . GLU A 1 114 ? 1.005 23.680 45.791 1.00 16.94 112 GLU A CA 1
ATOM 1368 C C . GLU A 1 114 ? 1.505 23.078 47.128 1.00 17.66 112 GLU A C 1
ATOM 1369 O O . GLU A 1 114 ? 2.562 23.471 47.649 1.00 16.28 112 GLU A O 1
ATOM 1381 N N . GLU A 1 115 ? 0.786 22.100 47.677 1.00 21.31 113 GLU A N 1
ATOM 1382 C CA . GLU A 1 115 ? 1.269 21.437 48.902 1.00 15.94 113 GLU A CA 1
ATOM 1383 C C . GLU A 1 115 ? 2.589 20.734 48.697 1.00 17.58 113 GLU A C 1
ATOM 1384 O O . GLU A 1 115 ? 3.473 20.796 49.550 1.00 15.57 113 GLU A O 1
ATOM 1396 N N . HIS A 1 116 ? 2.687 20.001 47.595 1.00 15.90 114 HIS A N 1
ATOM 1397 C CA . HIS A 1 116 ? 3.915 19.303 47.228 1.00 9.10 114 HIS A CA 1
ATOM 1398 C C . HIS A 1 116 ? 5.060 20.283 47.134 1.00 12.73 114 HIS A C 1
ATOM 1399 O O . HIS A 1 116 ? 6.134 20.070 47.682 1.00 13.28 114 HIS A O 1
ATOM 1413 N N . LEU A 1 117 ? 4.828 21.377 46.418 1.00 15.13 115 LEU A N 1
ATOM 1414 C CA . LEU A 1 117 ? 5.867 22.370 46.241 1.00 10.14 115 LEU A CA 1
ATOM 1415 C C . LEU A 1 117 ? 6.251 22.986 47.591 1.00 9.44 115 LEU A C 1
ATOM 1416 O O . LEU A 1 117 ? 7.446 23.171 47.854 1.00 13.44 115 LEU A O 1
ATOM 1432 N N . HIS A 1 118 ? 5.265 23.282 48.458 1.00 13.34 116 HIS A N 1
ATOM 1433 C CA . HIS A 1 118 ? 5.580 23.802 49.793 1.00 15.07 116 HIS A CA 1
ATOM 1434 C C . HIS A 1 118 ? 6.536 22.857 50.523 1.00 13.66 116 HIS A C 1
ATOM 1435 O O . HIS A 1 118 ? 7.526 23.296 51.115 1.00 17.92 116 HIS A O 1
ATOM 1449 N N . ASN A 1 119 ? 6.227 21.562 50.510 1.00 22.15 117 ASN A N 1
ATOM 1450 C CA . ASN A 1 119 ? 7.033 20.605 51.261 1.00 19.85 117 ASN A CA 1
ATOM 1451 C C . ASN A 1 119 ? 8.432 20.501 50.687 1.00 20.54 117 ASN A C 1
ATOM 1452 O O . ASN A 1 119 ? 9.409 20.351 51.420 1.00 18.51 117 ASN A O 1
ATOM 1463 N N . VAL A 1 120 ? 8.550 20.639 49.376 1.00 15.52 118 VAL A N 1
ATOM 1464 C CA . VAL A 1 120 ? 9.875 20.652 48.771 1.00 14.24 118 VAL A CA 1
ATOM 1465 C C . VAL A 1 120 ? 10.676 21.885 49.189 1.00 13.74 118 VAL A C 1
ATOM 1466 O O . VAL A 1 120 ? 11.816 21.774 49.656 1.00 15.28 118 VAL A O 1
ATOM 1489 N N . ASP A 1 122 ? 10.221 24.030 51.579 1.00 19.74 120 ASP A N 1
ATOM 1490 C CA . ASP A 1 122 ? 10.361 24.188 53.033 1.00 20.82 120 ASP A CA 1
ATOM 1491 C C . ASP A 1 122 ? 11.405 23.259 53.643 1.00 32.14 120 ASP A C 1
ATOM 1492 O O . ASP A 1 122 ? 11.879 23.502 54.750 1.00 27.21 120 ASP A O 1
ATOM 1501 N N . GLY A 1 123 ? 11.751 22.192 52.926 1.00 29.38 121 GLY A N 1
ATOM 1502 C CA . GLY A 1 123 ? 12.721 21.222 53.408 1.00 25.21 121 GLY A CA 1
ATOM 1503 C C . GLY A 1 123 ? 14.133 21.439 52.880 1.00 25.97 121 GLY A C 1
ATOM 1504 O O . GLY A 1 123 ? 14.486 22.520 52.402 1.00 21.94 121 GLY A O 1
ATOM 1508 N N . PRO A 1 124 ? 14.964 20.395 52.947 1.00 23.17 122 PRO A N 1
ATOM 1509 C CA . PRO A 1 124 ? 16.365 20.555 52.538 1.00 19.71 122 PRO A CA 1
ATOM 1510 C C . PRO A 1 124 ? 16.589 20.949 51.082 1.00 19.26 122 PRO A C 1
ATOM 1511 O O . PRO A 1 124 ? 17.627 21.537 50.783 1.00 20.90 122 PRO A O 1
ATOM 1522 N N . ILE A 1 125 ? 15.674 20.606 50.184 1.00 21.00 123 ILE A N 1
ATOM 1523 C CA . ILE A 1 125 ? 15.840 21.008 48.787 1.00 18.32 123 ILE A CA 1
ATOM 1524 C C . ILE A 1 125 ? 15.804 22.544 48.660 1.00 17.02 123 ILE A C 1
ATOM 1525 O O . ILE A 1 125 ? 16.533 23.133 47.857 1.00 16.36 123 ILE A O 1
ATOM 1541 N N . GLY A 1 126 ? 14.971 23.177 49.474 1.00 18.67 124 GLY A N 1
ATOM 1542 C CA . GLY A 1 126 ? 14.950 24.629 49.568 1.00 21.95 124 GLY A CA 1
ATOM 1543 C C . GLY A 1 126 ? 16.273 25.211 50.011 1.00 19.60 124 GLY A C 1
ATOM 1544 O O . GLY A 1 126 ? 16.697 26.252 49.501 1.00 16.88 124 GLY A O 1
ATOM 1548 N N . ASP A 1 127 ? 16.936 24.535 50.953 1.00 17.18 125 ASP A N 1
ATOM 1549 C CA . ASP A 1 127 ? 18.285 24.927 51.395 1.00 19.29 125 ASP A CA 1
ATOM 1550 C C . ASP A 1 127 ? 19.345 24.720 50.325 1.00 22.08 125 ASP A C 1
ATOM 1551 O O . ASP A 1 127 ? 20.280 25.520 50.190 1.00 20.51 12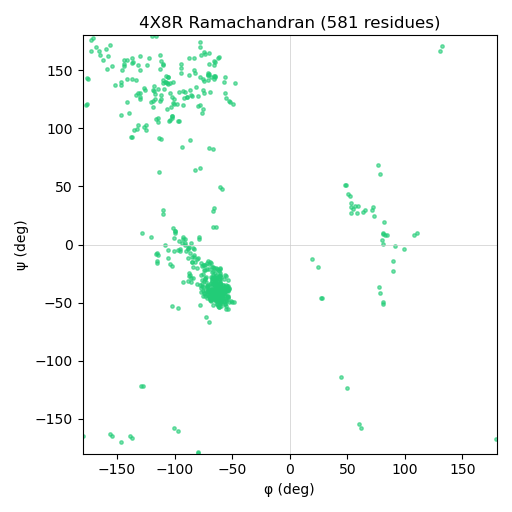5 ASP A O 1
ATOM 1560 N N . GLU A 1 128 ? 19.215 23.632 49.575 1.00 19.83 126 GLU A N 1
ATOM 1561 C CA . GLU A 1 128 ? 20.098 23.398 48.446 1.00 18.70 126 GLU A CA 1
ATOM 1562 C C . GLU A 1 128 ? 19.962 24.507 47.401 1.00 15.52 126 GLU A C 1
ATOM 1563 O O . GLU A 1 128 ? 20.957 25.014 46.868 1.00 14.01 126 GLU A O 1
ATOM 1575 N N . LEU A 1 129 ? 18.730 24.902 47.104 1.00 10.14 127 LEU A N 1
ATOM 1576 C CA . LEU A 1 129 ? 18.535 25.945 46.110 1.00 9.72 127 LEU A CA 1
ATOM 1577 C C . LEU A 1 129 ? 19.108 27.262 46.647 1.00 9.65 127 LEU A C 1
ATOM 1578 O O . LEU A 1 129 ? 19.707 28.052 45.899 1.00 14.39 127 LEU A O 1
ATOM 1594 N N . ALA A 1 130 ? 18.956 27.503 47.951 1.00 12.70 128 ALA A N 1
ATOM 1595 C CA . ALA A 1 130 ? 19.482 28.725 48.548 1.00 14.50 128 ALA A CA 1
ATOM 1596 C C . ALA A 1 130 ? 20.987 28.817 48.312 1.00 16.40 128 ALA A C 1
ATOM 1597 O O . ALA A 1 130 ? 21.515 29.897 48.063 1.00 13.15 128 ALA A O 1
ATOM 1604 N N . LYS A 1 131 ? 21.680 27.685 48.429 1.00 14.64 129 LYS A N 1
ATOM 1605 C CA . LYS A 1 131 ? 23.101 27.646 48.186 1.00 16.43 129 LYS A CA 1
ATOM 1606 C C . LYS A 1 131 ? 23.407 27.986 46.721 1.00 12.48 129 LYS A C 1
ATOM 1607 O O . LYS A 1 131 ? 24.385 28.679 46.422 1.00 15.81 129 LYS A O 1
ATOM 1626 N N . ALA A 1 132 ? 22.558 27.508 45.822 1.00 15.89 130 ALA A N 1
ATOM 1627 C CA . ALA A 1 132 ? 22.723 27.782 44.392 1.00 17.71 130 ALA A CA 1
ATOM 1628 C C . ALA A 1 132 ? 22.577 29.262 44.086 1.00 13.69 130 ALA A C 1
ATOM 1629 O O . ALA A 1 132 ? 23.320 29.811 43.264 1.00 13.39 130 ALA A O 1
ATOM 1636 N N . PHE A 1 133 ? 21.651 29.931 44.762 1.00 12.06 131 PHE A N 1
ATOM 1637 C CA . PHE A 1 133 ? 21.482 31.372 44.565 1.00 8.91 131 PHE A CA 1
ATOM 1638 C C . PHE A 1 133 ? 22.668 32.128 45.146 1.00 12.53 131 PHE A C 1
ATOM 1639 O O . PHE A 1 133 ? 23.156 33.080 44.550 1.00 11.07 131 PHE A O 1
ATOM 1656 N N . GLU A 1 134 ? 23.164 31.679 46.288 1.00 13.08 132 GLU A N 1
ATOM 1657 C CA . GLU A 1 134 ? 24.260 32.404 46.940 1.00 9.67 132 GLU A CA 1
ATOM 1658 C C . GLU A 1 134 ? 25.538 32.390 46.107 1.00 11.54 132 GLU A C 1
ATOM 1659 O O . GLU A 1 134 ? 26.275 33.387 46.068 1.00 15.62 132 GLU A O 1
ATOM 1671 N N . ALA A 1 135 ? 25.770 31.287 45.408 1.00 12.80 133 ALA A N 1
ATOM 1672 C CA . ALA A 1 135 ? 26.879 31.162 44.476 1.00 20.53 133 ALA A CA 1
ATOM 1673 C C . ALA A 1 135 ? 26.797 32.148 43.327 1.00 22.32 133 ALA A C 1
ATOM 1674 O O . ALA A 1 135 ? 27.811 32.457 42.708 1.00 17.06 133 ALA A O 1
ATOM 1681 N N . LYS A 1 136 ? 25.600 32.653 43.050 1.00 19.54 134 LYS A N 1
ATOM 1682 C CA . LYS A 1 136 ? 25.413 33.699 42.047 1.00 16.55 134 LYS A CA 1
ATOM 1683 C C . LYS A 1 136 ? 25.038 35.038 42.649 1.00 10.99 134 LYS A C 1
ATOM 1684 O O . LYS A 1 136 ? 24.343 35.838 42.009 1.00 10.95 134 LYS A O 1
ATOM 1703 N N . ASP A 1 137 ? 25.495 35.301 43.877 1.00 11.20 135 ASP A N 1
ATOM 1704 C CA . ASP A 1 137 ? 25.414 36.649 44.490 1.00 13.01 135 ASP A CA 1
ATOM 1705 C C . ASP A 1 137 ? 24.010 37.119 44.897 1.00 6.78 135 ASP A C 1
ATOM 1706 O O . ASP A 1 137 ? 23.717 38.335 44.957 1.00 13.61 135 ASP A O 1
ATOM 1715 N N . LEU A 1 138 ? 23.182 36.140 45.234 1.00 10.61 136 LEU A N 1
ATOM 1716 C CA . LEU A 1 138 ? 21.822 36.382 45.686 1.00 8.35 136 LEU A CA 1
ATOM 1717 C C . LEU A 1 138 ? 21.557 35.592 46.952 1.00 12.27 136 LEU A C 1
ATOM 1718 O O . LEU A 1 138 ? 21.811 34.382 47.015 1.00 9.68 136 LEU A O 1
ATOM 1734 N N . ILE A 1 139 ? 21.018 36.283 47.950 1.00 12.74 137 ILE A N 1
ATOM 1735 C CA . ILE A 1 139 ? 20.639 35.641 49.207 1.00 11.91 137 ILE A CA 1
ATOM 1736 C C . ILE A 1 139 ? 19.122 35.417 49.272 1.00 9.39 137 ILE A C 1
ATOM 1737 O O . ILE A 1 139 ? 18.352 36.367 49.363 1.00 9.85 137 ILE A O 1
ATOM 1753 N N . ALA A 1 140 ? 18.715 34.161 49.175 1.00 9.39 138 ALA A N 1
ATOM 1754 C CA . ALA A 1 140 ? 17.308 33.790 49.194 1.00 7.92 138 ALA A CA 1
ATOM 1755 C C . ALA A 1 140 ? 16.805 33.835 50.634 1.00 14.58 138 ALA A C 1
ATOM 1756 O O . ALA A 1 140 ? 17.328 33.121 51.488 1.00 16.14 138 ALA A O 1
ATOM 1763 N N . VAL A 1 141 ? 15.814 34.668 50.906 1.00 10.27 139 VAL A N 1
ATOM 1764 C CA . VAL A 1 141 ? 15.314 34.816 52.270 1.00 14.53 139 VAL A CA 1
ATOM 1765 C C . VAL A 1 141 ? 13.885 34.346 52.429 1.00 13.85 139 VAL A C 1
ATOM 1766 O O . VAL A 1 141 ? 13.431 34.130 53.542 1.00 8.92 139 VAL A O 1
ATOM 1779 N N . ALA A 1 142 ? 13.183 34.145 51.324 1.00 8.16 140 ALA A N 1
ATOM 1780 C CA . ALA A 1 142 ? 11.840 33.585 51.364 1.00 9.11 140 ALA A CA 1
ATOM 1781 C C . ALA A 1 142 ? 11.470 32.973 50.028 1.00 12.02 140 ALA A C 1
ATOM 1782 O O . ALA A 1 142 ? 11.924 33.431 48.976 1.00 8.32 140 ALA A O 1
ATOM 1789 N N . TYR A 1 143 ? 10.611 31.961 50.069 1.00 9.90 141 TYR A N 1
ATOM 1790 C CA . TYR A 1 143 ? 10.004 31.409 48.854 1.00 12.40 141 TYR A CA 1
ATOM 1791 C C . TYR A 1 143 ? 8.517 31.744 48.866 1.00 9.33 141 TYR A C 1
ATOM 1792 O O . TYR A 1 143 ? 7.826 31.499 49.858 1.00 11.15 141 TYR A O 1
ATOM 1810 N N . TYR A 1 144 ? 8.039 32.317 47.769 1.00 7.70 142 TYR A N 1
ATOM 1811 C CA . TYR A 1 144 ? 6.648 32.737 47.630 1.00 7.63 142 TYR A CA 1
ATOM 1812 C C . TYR A 1 144 ? 5.909 31.854 46.642 1.00 12.35 142 TYR A C 1
ATOM 1813 O O . TYR A 1 144 ? 6.507 31.292 45.713 1.00 12.04 142 TYR A O 1
ATOM 1831 N N . ASP A 1 145 ? 4.596 31.776 46.822 1.00 10.21 143 ASP A N 1
ATOM 1832 C CA . ASP A 1 145 ? 3.725 30.975 45.966 1.00 9.11 143 ASP A CA 1
ATOM 1833 C C . ASP A 1 145 ? 3.347 31.657 44.676 1.00 11.65 143 ASP A C 1
ATOM 1834 O O . ASP A 1 145 ? 2.943 32.835 44.679 1.00 8.70 143 ASP A O 1
ATOM 1843 N N . GLY A 1 146 ? 3.415 30.897 43.586 1.00 8.44 144 GLY A N 1
ATOM 1844 C CA . GLY A 1 146 ? 2.972 31.374 42.274 1.00 8.81 144 GLY A CA 1
ATOM 1845 C C . GLY A 1 146 ? 1.995 30.444 41.579 1.00 9.60 144 GLY A C 1
ATOM 1846 O O . GLY A 1 146 ? 1.666 30.646 40.411 1.00 11.45 144 GLY A O 1
ATOM 1850 N N . GLY A 1 147 ? 1.501 29.432 42.290 1.00 8.23 145 GLY A N 1
ATOM 1851 C CA . GLY A 1 147 ? 0.450 28.568 41.736 1.00 13.68 145 GLY A CA 1
ATOM 1852 C C . GLY A 1 147 ? 0.892 27.850 40.465 1.00 12.20 145 GLY A C 1
ATOM 1853 O O . GLY A 1 147 ? 2.092 27.645 40.270 1.00 8.05 145 GLY A O 1
ATOM 1857 N N . SER A 1 148 ? -0.065 27.477 39.613 1.00 11.32 146 SER A N 1
ATOM 1858 C CA . SER A 1 148 ? 0.226 26.770 38.382 1.00 11.37 146 SER A CA 1
ATOM 1859 C C . SER A 1 148 ? -0.088 27.670 37.190 1.00 10.40 146 SER A C 1
ATOM 1860 O O . SER A 1 148 ? -0.930 28.560 37.254 1.00 10.56 146 SER A O 1
ATOM 1868 N N . ARG A 1 149 ? 0.635 27.440 36.106 1.00 7.78 147 ARG A N 1
ATOM 1869 C CA . ARG A 1 149 ? 0.470 28.186 34.873 1.00 6.65 147 ARG A CA 1
ATOM 1870 C C . ARG A 1 149 ? -0.226 27.366 33.783 1.00 7.43 147 ARG A C 1
ATOM 1871 O O . ARG A 1 149 ? 0.054 26.177 33.591 1.00 12.00 147 ARG A O 1
ATOM 1892 N N . SER A 1 150 ? -1.129 28.035 33.076 1.00 6.29 148 SER A N 1
ATOM 1893 C CA . SER A 1 150 ? -1.944 27.436 32.011 1.00 8.74 148 SER A CA 1
ATOM 1894 C C . SER A 1 150 ? -2.037 28.325 30.776 1.00 10.55 148 SER A C 1
ATOM 1895 O O . SER A 1 150 ? -1.891 29.536 30.884 1.00 9.32 148 SER A O 1
ATOM 1903 N N . PHE A 1 151 ? -2.319 27.720 29.618 1.00 9.79 149 PHE A N 1
ATOM 1904 C CA . PHE A 1 151 ? -2.358 28.436 28.335 1.00 11.74 149 PHE A CA 1
ATOM 1905 C C . PHE A 1 151 ? -3.598 29.301 28.137 1.00 13.07 149 PHE A C 1
ATOM 1906 O O . PHE A 1 151 ? -4.726 28.874 28.391 1.00 11.86 149 PHE A O 1
ATOM 1923 N N . TYR A 1 152 ? -3.384 30.532 27.688 1.00 6.48 150 TYR A N 1
ATOM 1924 C CA . TYR A 1 152 ? -4.485 31.359 27.203 1.00 7.41 150 TYR A CA 1
ATOM 1925 C C . TYR A 1 152 ? -4.143 31.948 25.848 1.00 13.21 150 TYR A C 1
ATOM 1926 O O . TYR A 1 152 ? -2.974 32.182 25.526 1.00 8.20 150 TYR A O 1
ATOM 1944 N N . ASN A 1 153 ? -5.162 32.181 25.032 1.00 13.30 151 ASN A N 1
ATOM 1945 C CA . ASN A 1 153 ? -4.895 32.668 23.695 1.00 14.94 151 ASN A CA 1
ATOM 1946 C C . ASN A 1 153 ? -6.103 33.416 23.149 1.00 13.39 151 ASN A C 1
ATOM 1947 O O . ASN A 1 153 ? -7.181 33.445 23.776 1.00 11.61 151 ASN A O 1
ATOM 1958 N N . SER A 1 154 ? -5.897 34.049 21.999 1.00 12.76 152 SER A N 1
ATOM 1959 C CA . SER A 1 154 ? -6.907 34.901 21.388 1.00 14.37 152 SER A CA 1
ATOM 1960 C C . SER A 1 154 ? -7.566 34.255 20.168 1.00 18.90 152 SER A C 1
ATOM 1961 O O . SER A 1 154 ? -8.497 34.825 19.583 1.00 19.10 152 SER A O 1
ATOM 1969 N N . GLN A 1 155 ? -7.081 33.085 19.779 1.00 15.44 153 GLN A N 1
ATOM 1970 C CA . GLN A 1 155 ? -7.487 32.468 18.509 1.00 16.81 153 GLN A CA 1
ATOM 1971 C C . GLN A 1 155 ? -8.602 31.415 18.644 1.00 23.68 153 GLN A C 1
ATOM 1972 O O . GLN A 1 155 ? -9.629 31.516 17.975 1.00 21.73 153 GLN A O 1
ATOM 1986 N N . LYS A 1 156 ? -8.401 30.416 19.500 1.00 25.54 154 LYS A N 1
ATOM 1987 C CA . LYS A 1 156 ? -9.354 29.314 19.633 1.00 19.60 154 LYS A CA 1
ATOM 1988 C C . LYS A 1 156 ? -9.249 28.595 20.974 1.00 19.42 154 LYS A C 1
ATOM 1989 O O . LYS A 1 156 ? -8.231 28.708 21.669 1.00 19.78 154 LYS A O 1
ATOM 2008 N N . PRO A 1 157 ? -10.294 27.832 21.338 1.00 21.93 155 PRO A N 1
ATOM 2009 C CA . PRO A 1 157 ? -10.161 26.990 22.527 1.00 20.55 155 PRO A CA 1
ATOM 2010 C C . PRO A 1 157 ? -9.122 25.917 22.294 1.00 12.68 155 PRO A C 1
ATOM 2011 O O . PRO A 1 157 ? -9.020 25.393 21.193 1.00 19.71 155 PRO A O 1
ATOM 2022 N N . ILE A 1 158 ? -8.346 25.612 23.331 1.00 11.40 156 ILE A N 1
ATOM 2023 C CA . ILE A 1 158 ? -7.408 24.513 23.330 1.00 14.79 156 ILE A CA 1
ATOM 2024 C C . ILE A 1 158 ? -8.065 23.393 24.126 1.00 19.19 156 ILE A C 1
ATOM 2025 O O . ILE A 1 158 ? -8.215 23.518 25.348 1.00 15.31 156 ILE A O 1
ATOM 2041 N N . THR A 1 159 ? -8.447 22.309 23.453 1.00 21.08 157 THR A N 1
ATOM 2042 C CA . THR A 1 159 ? -9.158 21.215 24.118 1.00 19.99 157 THR A CA 1
ATOM 2043 C C . THR A 1 159 ? -8.330 19.944 24.143 1.00 24.89 157 THR A C 1
ATOM 2044 O O . THR A 1 159 ? -8.695 18.979 24.800 1.00 20.11 157 THR A O 1
ATOM 2055 N N . LYS A 1 160 ? -7.210 19.956 23.428 1.00 19.82 158 LYS A N 1
ATOM 2056 C CA . LYS A 1 160 ? -6.333 18.805 23.304 1.00 16.49 158 LYS A CA 1
ATOM 2057 C C . LYS A 1 160 ? -4.985 19.320 22.815 1.00 15.95 158 LYS A C 1
ATOM 2058 O O . LYS A 1 160 ? -4.930 20.413 22.236 1.00 16.49 158 LYS A O 1
ATOM 2077 N N . VAL A 1 161 ? -3.917 18.558 23.035 1.00 17.55 159 VAL A N 1
ATOM 2078 C CA . VAL A 1 161 ? -2.559 18.972 22.662 1.00 27.51 159 VAL A CA 1
ATOM 2079 C C . VAL A 1 161 ? -2.455 19.398 21.213 1.00 26.46 159 VAL A C 1
ATOM 2080 O O . VAL A 1 161 ? -1.735 20.341 20.870 1.00 24.06 159 VAL A O 1
ATOM 2093 N N . GLU A 1 162 ? -3.166 18.680 20.353 1.00 21.29 160 GLU A N 1
ATOM 2094 C CA . GLU A 1 162 ? -3.069 18.911 18.927 1.00 31.61 160 GLU A CA 1
ATOM 2095 C C . GLU A 1 162 ? -3.481 20.325 18.571 1.00 21.62 160 GLU A C 1
ATOM 2096 O O . GLU A 1 162 ? -3.068 20.842 17.540 1.00 24.37 160 GLU A O 1
ATOM 2108 N N . ASP A 1 163 ? -4.296 20.955 19.416 1.00 22.36 161 ASP A N 1
ATOM 2109 C CA . ASP A 1 163 ? -4.811 22.288 19.101 1.00 17.46 161 ASP A CA 1
ATOM 2110 C C . ASP A 1 163 ? -3.696 23.339 19.137 1.00 22.80 161 ASP A C 1
ATOM 2111 O O . ASP A 1 163 ? -3.864 24.446 18.620 1.00 22.13 161 ASP A O 1
ATOM 2120 N N . LEU A 1 164 ? -2.567 22.988 19.743 1.00 20.00 162 LEU A N 1
ATOM 2121 C CA . LEU A 1 164 ? -1.473 23.945 19.919 1.00 20.86 162 LEU A CA 1
ATOM 2122 C C . LEU A 1 164 ? -0.577 24.014 18.685 1.00 24.89 162 LEU A C 1
ATOM 2123 O O . LEU A 1 164 ? 0.281 24.890 18.582 1.00 21.07 162 LEU A O 1
ATOM 2139 N N . LYS A 1 165 ? -0.766 23.078 17.760 1.00 28.98 163 LYS A N 1
ATOM 2140 C CA . LYS A 1 165 ? 0.151 22.922 16.632 1.00 26.21 163 LYS A CA 1
ATOM 2141 C C . LYS A 1 165 ? 0.296 24.222 15.869 1.00 20.51 163 LYS A C 1
ATOM 2142 O O . LYS A 1 165 ? -0.697 24.853 15.453 1.00 21.99 163 LYS A O 1
ATOM 2161 N N . GLY A 1 166 ? 1.545 24.640 15.718 1.00 20.57 164 GLY A N 1
ATOM 2162 C CA . GLY A 1 166 ? 1.860 25.796 14.904 1.00 24.45 164 GLY A CA 1
ATOM 2163 C C . GLY A 1 166 ? 1.602 27.140 15.556 1.00 31.93 164 GLY A C 1
ATOM 2164 O O . GLY A 1 166 ? 1.913 28.171 14.979 1.00 24.53 164 GLY A O 1
ATOM 2176 N N . LYS A 1 168 ? 1.746 30.439 18.197 1.00 14.60 166 LYS A N 1
ATOM 2177 C CA . LYS A 1 168 ? 2.811 31.275 18.738 1.00 14.42 166 LYS A CA 1
ATOM 2178 C C . LYS A 1 168 ? 2.473 31.720 20.148 1.00 12.47 166 LYS A C 1
ATOM 2179 O O . LYS A 1 168 ? 1.576 32.543 20.351 1.00 15.43 166 LYS A O 1
ATOM 2198 N N . PHE A 1 169 ? 3.228 31.199 21.109 1.00 11.56 167 PHE A N 1
ATOM 2199 C CA . PHE A 1 169 ? 3.013 31.506 22.525 1.00 12.43 167 PHE A CA 1
ATOM 2200 C C . PHE A 1 169 ? 4.222 32.191 23.150 1.00 14.55 167 PHE A C 1
ATOM 2201 O O . PHE A 1 169 ? 5.355 31.724 22.990 1.00 15.80 167 PHE A O 1
ATOM 2218 N N . ARG A 1 170 ? 3.988 33.278 23.881 1.00 8.58 168 ARG A N 1
ATOM 2219 C CA . ARG A 1 170 ? 5.057 33.840 24.700 1.00 9.92 168 ARG A CA 1
ATOM 2220 C C . ARG A 1 170 ? 5.341 32.930 25.872 1.00 10.76 168 ARG A C 1
ATOM 2221 O O . ARG A 1 170 ? 4.415 32.372 26.495 1.00 11.52 168 ARG A O 1
ATOM 2242 N N . VAL A 1 171 ? 6.628 32.822 26.188 1.00 8.45 169 VAL A N 1
ATOM 2243 C CA . VAL A 1 171 ? 7.078 32.216 27.416 1.00 8.20 169 VAL A CA 1
ATOM 2244 C C . VAL A 1 171 ? 8.064 33.139 28.142 1.00 6.87 169 VAL A C 1
ATOM 2245 O O . VAL A 1 171 ? 8.546 34.104 27.578 1.00 6.78 169 VAL A O 1
ATOM 2268 N N . GLN A 1 173 ? 11.701 34.109 29.855 1.00 9.32 171 GLN A N 1
ATOM 2269 C CA . GLN A 1 173 ? 13.002 34.099 29.205 1.00 9.72 171 GLN A CA 1
ATOM 2270 C C . GLN A 1 173 ? 13.932 33.042 29.750 1.00 16.76 171 GLN A C 1
ATOM 2271 O O . GLN A 1 173 ? 14.952 33.365 30.375 1.00 13.23 171 GLN A O 1
ATOM 2285 N N A SER A 1 174 ? 13.553 31.781 29.573 0.51 14.50 172 SER A N 1
ATOM 2286 N N B SER A 1 174 ? 13.593 31.789 29.486 0.49 14.41 172 SER A N 1
ATOM 2287 C CA A SER A 1 174 ? 14.404 30.642 29.917 0.51 12.25 172 SER A CA 1
ATOM 2288 C CA B SER A 1 174 ? 14.417 30.662 29.892 0.49 11.69 172 SER A CA 1
ATOM 2289 C C A SER A 1 174 ? 14.320 29.647 28.769 0.51 11.40 172 SER A C 1
ATOM 2290 C C B SER A 1 174 ? 14.301 29.585 28.825 0.49 11.37 172 SER A C 1
ATOM 2291 O O A SER A 1 174 ? 13.263 29.483 28.167 0.51 9.07 172 SER A O 1
ATOM 2292 O O B SER A 1 174 ? 13.205 29.298 28.343 0.49 8.97 172 SER A O 1
ATOM 2307 N N . ASP A 1 175 ? 15.433 28.990 28.457 1.00 11.43 173 ASP A N 1
ATOM 2308 C CA . ASP A 1 175 ? 15.464 28.019 27.348 1.00 11.94 173 ASP A CA 1
ATOM 2309 C C . ASP A 1 175 ? 14.534 26.834 27.589 1.00 9.42 173 ASP A C 1
ATOM 2310 O O . ASP A 1 175 ? 14.006 26.258 26.645 1.00 10.47 173 ASP A O 1
ATOM 2319 N N . VAL A 1 176 ? 14.293 26.500 28.854 1.00 9.54 174 VAL A N 1
ATOM 2320 C CA . VAL A 1 176 ? 13.517 25.321 29.145 1.00 6.85 174 VAL A CA 1
ATOM 2321 C C . VAL A 1 176 ? 12.078 25.517 28.600 1.00 12.72 174 VAL A C 1
ATOM 2322 O O . VAL A 1 176 ? 11.456 24.579 28.091 1.00 11.23 174 VAL A O 1
ATOM 2335 N N . PHE A 1 177 ? 11.568 26.744 28.630 1.00 11.36 175 PHE A N 1
ATOM 2336 C CA . PHE A 1 177 ? 10.211 26.986 28.136 1.00 6.38 175 PHE A CA 1
ATOM 2337 C C . PHE A 1 177 ? 10.108 26.991 26.606 1.00 10.70 175 PHE A C 1
ATOM 2338 O O . PHE A 1 177 ? 9.064 26.645 26.044 1.00 11.10 175 PHE A O 1
ATOM 2355 N N . VAL A 1 178 ? 11.173 27.406 25.932 1.00 8.81 176 VAL A N 1
ATOM 2356 C CA . VAL A 1 178 ? 11.234 27.330 24.469 1.00 10.77 176 VAL A CA 1
ATOM 2357 C C . VAL A 1 178 ? 11.126 25.857 24.041 1.00 16.51 176 VAL A C 1
ATOM 2358 O O . VAL A 1 178 ? 10.379 25.487 23.136 1.00 12.98 176 VAL A O 1
ATOM 2371 N N . ASP A 1 179 ? 11.878 25.010 24.722 1.00 15.51 177 ASP A N 1
ATOM 2372 C CA . ASP A 1 179 ? 11.868 23.587 24.426 1.00 13.96 177 ASP A CA 1
ATOM 2373 C C . ASP A 1 179 ? 10.516 22.946 24.761 1.00 15.30 177 ASP A C 1
ATOM 2374 O O . ASP A 1 179 ? 10.042 22.067 24.044 1.00 18.08 177 ASP A O 1
ATOM 2403 N N . SER A 1 182 ? 8.248 23.597 21.870 1.00 11.13 180 SER A N 1
ATOM 2404 C CA . SER A 1 182 ? 8.578 22.760 20.720 1.00 18.56 180 SER A CA 1
ATOM 2405 C C . SER A 1 182 ? 8.063 21.347 20.918 1.00 25.51 180 SER A C 1
ATOM 2406 O O . SER A 1 182 ? 7.578 20.724 19.973 1.00 17.36 180 SER A O 1
ATOM 2414 N N . ALA A 1 183 ? 8.116 20.869 22.159 1.00 17.18 181 ALA A N 1
ATOM 2415 C CA . ALA A 1 183 ? 7.655 19.524 22.470 1.00 15.41 181 ALA A CA 1
ATOM 2416 C C . ALA A 1 183 ? 6.151 19.388 22.215 1.00 19.02 181 ALA A C 1
ATOM 2417 O O . ALA A 1 183 ? 5.653 18.298 21.930 1.00 19.37 181 ALA A O 1
ATOM 2424 N N . LEU A 1 184 ? 5.430 20.506 22.295 1.00 18.13 182 LEU A N 1
ATOM 2425 C CA . LEU A 1 184 ? 3.995 20.518 22.086 1.00 16.84 182 LEU A CA 1
ATOM 2426 C C . LEU A 1 184 ? 3.657 20.897 20.658 1.00 19.80 182 LEU A C 1
ATOM 2427 O O . LEU A 1 184 ? 2.490 21.040 20.313 1.00 23.24 182 LEU A O 1
ATOM 2443 N N . GLY A 1 185 ? 4.677 21.085 19.833 1.00 21.59 183 GLY A N 1
ATOM 2444 C CA . GLY A 1 185 ? 4.451 21.347 18.423 1.00 20.35 183 GLY A CA 1
ATOM 2445 C C . GLY A 1 185 ? 4.128 22.794 18.149 1.00 26.31 183 GLY A C 1
ATOM 2446 O O . GLY A 1 185 ? 3.586 23.124 17.101 1.00 21.14 183 GLY A O 1
ATOM 2450 N N . ALA A 1 186 ? 4.468 23.670 19.091 1.00 22.55 184 ALA A N 1
ATOM 2451 C CA . ALA A 1 186 ? 4.149 25.086 18.953 1.00 18.97 184 ALA A CA 1
ATOM 2452 C C . ALA A 1 186 ? 5.444 25.882 18.868 1.00 14.80 184 ALA A C 1
ATOM 2453 O O . ALA A 1 186 ? 6.543 25.319 18.897 1.00 17.73 184 ALA A O 1
ATOM 2460 N N . ASN A 1 187 ? 5.307 27.190 18.732 1.00 17.26 185 ASN A N 1
ATOM 2461 C CA . ASN A 1 187 ? 6.452 28.081 18.592 1.00 15.79 185 ASN A CA 1
ATOM 2462 C C . ASN A 1 187 ? 6.503 29.054 19.766 1.00 20.39 185 ASN A C 1
ATOM 2463 O O . ASN A 1 187 ? 5.525 29.736 20.054 1.00 26.05 185 ASN A O 1
ATOM 2474 N N . ALA A 1 188 ? 7.633 29.083 20.449 1.00 19.06 186 ALA A N 1
ATOM 2475 C CA . ALA A 1 188 ? 7.783 29.897 21.636 1.00 17.94 186 ALA A CA 1
ATOM 2476 C C . ALA A 1 188 ? 8.387 31.204 21.253 1.00 21.38 186 ALA A C 1
ATOM 2477 O O . ALA A 1 188 ? 9.204 31.291 20.326 1.00 16.79 186 ALA A O 1
ATOM 2484 N N . THR A 1 189 ? 8.004 32.234 21.982 1.00 14.79 187 THR A N 1
ATOM 2485 C CA . THR A 1 189 ? 8.688 33.510 21.864 1.00 22.14 187 THR A CA 1
ATOM 2486 C C . THR A 1 189 ? 8.980 34.126 23.245 1.00 15.42 187 THR A C 1
ATOM 2487 O O . THR A 1 189 ? 8.127 34.768 23.818 1.00 21.92 187 THR A O 1
ATOM 2498 N N . PRO A 1 190 ? 10.209 33.953 23.750 1.00 16.13 188 PRO A N 1
ATOM 2499 C CA . PRO A 1 190 ? 10.511 34.566 25.040 1.00 19.24 188 PRO A CA 1
ATOM 2500 C C . PRO A 1 190 ? 10.476 36.087 24.972 1.00 25.31 188 PRO A C 1
ATOM 2501 O O . PRO A 1 190 ? 11.008 36.675 24.053 1.00 21.52 188 PRO A O 1
ATOM 2522 N N . PRO A 1 192 ? 9.859 39.726 27.908 1.00 8.40 190 PRO A N 1
ATOM 2523 C CA . PRO A 1 192 ? 9.510 40.261 29.218 1.00 10.38 190 PRO A CA 1
ATOM 2524 C C . PRO A 1 192 ? 7.998 40.382 29.380 1.00 7.54 190 PRO A C 1
ATOM 2525 O O . PRO A 1 192 ? 7.271 40.648 28.440 1.00 9.51 190 PRO A O 1
ATOM 2536 N N . TYR A 1 193 ? 7.566 40.196 30.615 1.00 8.33 191 TYR A N 1
ATOM 2537 C CA . TYR A 1 193 ? 6.151 40.132 30.993 1.00 8.41 191 TYR A CA 1
ATOM 2538 C C . TYR A 1 193 ? 5.357 41.376 30.523 1.00 9.33 191 TYR A C 1
ATOM 2539 O O . TYR A 1 193 ? 4.234 41.254 30.038 1.00 8.22 191 TYR A O 1
ATOM 2557 N N . GLY A 1 194 ? 5.982 42.542 30.626 1.00 9.75 192 GLY A N 1
ATOM 2558 C CA . GLY A 1 194 ? 5.341 43.810 30.342 1.00 13.88 192 GLY A CA 1
ATOM 2559 C C . GLY A 1 194 ? 4.957 43.990 28.885 1.00 11.42 192 GLY A C 1
ATOM 2560 O O . GLY A 1 194 ? 4.088 44.780 28.566 1.00 14.07 192 GLY A O 1
ATOM 2564 N N . GLU A 1 195 ? 5.580 43.234 27.988 1.00 10.78 193 GLU A N 1
ATOM 2565 C CA . GLU A 1 195 ? 5.325 43.430 26.570 1.00 14.43 193 GLU A CA 1
ATOM 2566 C C . GLU A 1 195 ? 4.300 42.481 25.996 1.00 13.65 193 GLU A C 1
ATOM 2567 O O . GLU A 1 195 ? 3.905 42.595 24.836 1.00 10.98 193 GLU A O 1
ATOM 2579 N N . VAL A 1 196 ? 3.847 41.541 26.808 1.00 8.30 194 VAL A N 1
ATOM 2580 C CA . VAL A 1 196 ? 2.950 40.502 26.321 1.00 6.15 194 VAL A CA 1
ATOM 2581 C C . VAL A 1 196 ? 1.593 41.009 25.867 1.00 8.29 194 VAL A C 1
ATOM 2582 O O . VAL A 1 196 ? 1.089 40.551 24.829 1.00 11.96 194 VAL A O 1
ATOM 2595 N N . TYR A 1 197 ? 0.997 41.913 26.635 1.00 10.62 195 TYR A N 1
ATOM 2596 C CA . TYR A 1 197 ? -0.326 42.447 26.329 1.00 10.48 195 TYR A CA 1
ATOM 2597 C C . TYR A 1 197 ? -0.416 43.015 24.917 1.00 14.49 195 TYR A C 1
ATOM 2598 O O . TYR A 1 197 ? -1.288 42.629 24.137 1.00 10.23 195 TYR A O 1
ATOM 2616 N N . SER A 1 198 ? 0.466 43.947 24.576 1.00 13.47 196 SER A N 1
ATOM 2617 C CA . SER A 1 198 ? 0.481 44.486 23.216 1.00 14.49 196 SER A CA 1
ATOM 2618 C C . SER A 1 198 ? 0.761 43.450 22.140 1.00 13.83 196 SER A C 1
ATOM 2619 O O . SER A 1 198 ? 0.182 43.533 21.066 1.00 19.69 196 SER A O 1
ATOM 2627 N N . SER A 1 199 ? 1.651 42.495 22.402 1.00 11.09 197 SER A N 1
ATOM 2628 C CA . SER A 1 199 ? 1.978 41.496 21.393 1.00 15.59 197 SER A CA 1
ATOM 2629 C C . SER A 1 199 ? 0.735 40.639 21.102 1.00 16.90 197 SER A C 1
ATOM 2630 O O . SER A 1 199 ? 0.474 40.308 19.954 1.00 16.10 197 SER A O 1
ATOM 2638 N N . ILE A 1 200 ? -0.040 40.315 22.135 1.00 12.41 198 ILE A N 1
ATOM 2639 C CA . ILE A 1 200 ? -1.275 39.552 21.924 1.00 7.97 198 ILE A CA 1
ATOM 2640 C C . ILE A 1 200 ? -2.279 40.459 21.190 1.00 12.58 198 ILE A C 1
ATOM 2641 O O . ILE A 1 200 ? -2.875 40.077 20.174 1.00 19.07 198 ILE A O 1
ATOM 2657 N N . GLN A 1 201 ? -2.425 41.673 21.687 1.00 16.56 199 GLN A N 1
ATOM 2658 C CA . GLN A 1 201 ? -3.419 42.612 21.145 1.00 18.50 199 GLN A CA 1
ATOM 2659 C C . GLN A 1 201 ? -3.238 42.886 19.653 1.00 23.12 199 GLN A C 1
ATOM 2660 O O . GLN A 1 201 ? -4.200 42.924 18.898 1.00 24.90 199 GLN A O 1
ATOM 2674 N N . THR A 1 202 ? -1.996 43.053 19.230 1.00 16.87 200 THR A N 1
ATOM 2675 C CA . THR A 1 202 ? -1.691 43.359 17.838 1.00 28.88 200 THR A CA 1
ATOM 2676 C C . THR A 1 202 ? -1.535 42.098 16.997 1.00 31.93 200 THR A C 1
ATOM 2677 O O . THR A 1 202 ? -1.313 42.188 15.801 1.00 27.31 200 THR A O 1
ATOM 2688 N N . GLY A 1 203 ? -1.650 40.924 17.615 1.00 18.94 201 GLY A N 1
ATOM 2689 C CA . GLY A 1 203 ? -1.725 39.681 16.863 1.00 19.21 201 GLY A CA 1
ATOM 2690 C C . GLY A 1 203 ? -0.393 39.113 16.476 1.00 23.18 201 GLY A C 1
ATOM 2691 O O . GLY A 1 203 ? -0.308 38.142 15.735 1.00 24.50 201 GLY A O 1
ATOM 2695 N N . VAL A 1 204 ? 0.662 39.711 16.997 1.00 16.59 202 VAL A N 1
ATOM 2696 C CA . VAL A 1 204 ? 2.005 39.203 16.771 1.00 8.35 202 VAL A CA 1
ATOM 2697 C C . VAL A 1 204 ? 2.234 37.817 17.360 1.00 16.98 202 VAL A C 1
ATOM 2698 O O . VAL A 1 204 ? 2.956 37.002 16.790 1.00 22.99 202 VAL A O 1
ATOM 2711 N N . ILE A 1 205 ? 1.671 37.570 18.536 1.00 21.00 203 ILE A N 1
ATOM 2712 C CA . ILE A 1 205 ? 1.673 36.229 19.118 1.00 16.61 203 ILE A CA 1
ATOM 2713 C C . ILE A 1 205 ? 0.207 35.853 19.344 1.00 13.14 203 ILE A C 1
ATOM 2714 O O . ILE A 1 205 ? -0.655 36.724 19.370 1.00 16.15 203 ILE A O 1
ATOM 2730 N N . ASP A 1 206 ? -0.057 34.565 19.484 1.00 15.36 204 ASP A N 1
ATOM 2731 C CA . ASP A 1 206 ? -1.406 34.074 19.707 1.00 13.29 204 ASP A CA 1
ATOM 2732 C C . ASP A 1 206 ? -1.813 34.083 21.178 1.00 11.81 204 ASP A C 1
ATOM 2733 O O . ASP A 1 206 ? -2.993 34.211 21.492 1.00 13.56 204 ASP A O 1
ATOM 2742 N N . GLY A 1 207 ? -0.843 33.944 22.082 1.00 14.23 205 GLY A N 1
ATOM 2743 C CA . GLY A 1 207 ? -1.154 33.870 23.501 1.00 14.62 205 GLY A CA 1
ATOM 2744 C C . GLY A 1 207 ? 0.066 33.724 24.366 1.00 14.55 205 GLY A C 1
ATOM 2745 O O . GLY A 1 207 ? 1.205 33.920 23.912 1.00 8.53 205 GLY A O 1
ATOM 2749 N N . ALA A 1 208 ? -0.181 33.334 25.610 1.00 9.04 206 ALA A N 1
ATOM 2750 C CA . ALA A 1 208 ? 0.865 33.135 26.593 1.00 5.49 206 ALA A CA 1
ATOM 2751 C C . ALA A 1 208 ? 0.352 32.156 27.643 1.00 7.76 206 ALA A C 1
ATOM 2752 O O . ALA A 1 208 ? -0.609 31.432 27.392 1.00 12.46 206 ALA A O 1
ATOM 2759 N N . GLU A 1 209 ? 1.008 32.097 28.797 1.00 5.91 207 GLU A N 1
ATOM 2760 C CA . GLU A 1 209 ? 0.615 31.160 29.824 1.00 7.30 207 GLU A CA 1
ATOM 2761 C C . GLU A 1 209 ? 0.982 31.688 31.212 1.00 7.18 207 GLU A C 1
ATOM 2762 O O . GLU A 1 209 ? 2.066 32.236 31.424 1.00 7.93 207 GLU A O 1
ATOM 2774 N N . ASN A 1 210 ? 0.056 31.524 32.153 1.00 6.60 208 ASN A N 1
ATOM 2775 C CA . ASN A 1 210 ? 0.267 32.055 33.484 1.00 6.06 208 ASN A CA 1
ATOM 2776 C C . ASN A 1 210 ? -0.825 31.606 34.441 1.00 9.33 208 ASN A C 1
ATOM 2777 O O . ASN A 1 210 ? -1.780 30.946 34.042 1.00 7.85 208 ASN A O 1
ATOM 2788 N N . ASN A 1 211 ? -0.646 31.984 35.702 1.00 7.93 209 ASN A N 1
ATOM 2789 C CA . ASN A 1 211 ? -1.613 31.716 36.758 1.00 6.21 209 ASN A CA 1
ATOM 2790 C C . ASN A 1 211 ? -2.785 32.688 36.682 1.00 9.26 209 ASN A C 1
ATOM 2791 O O . ASN A 1 211 ? -2.759 33.654 35.907 1.00 6.34 209 ASN A O 1
ATOM 2802 N N . TRP A 1 212 ? -3.841 32.433 37.454 1.00 8.50 210 TRP A N 1
ATOM 2803 C CA . TRP A 1 212 ? -5.019 33.287 37.367 1.00 7.50 210 TRP A CA 1
ATOM 2804 C C . TRP A 1 212 ? -4.710 34.737 37.777 1.00 6.69 210 TRP A C 1
ATOM 2805 O O . TRP A 1 212 ? -5.156 35.655 37.105 1.00 7.70 210 TRP A O 1
ATOM 2826 N N . PRO A 1 213 ? -3.977 34.944 38.897 1.00 7.10 211 PRO A N 1
ATOM 2827 C CA . PRO A 1 213 ? -3.776 36.362 39.246 1.00 13.39 211 PRO A CA 1
ATOM 2828 C C . PRO A 1 213 ? -2.974 37.158 38.221 1.00 10.99 211 PRO A C 1
ATOM 2829 O O . PRO A 1 213 ? -3.243 38.362 38.094 1.00 8.74 211 PRO A O 1
ATOM 2840 N N . SER A 1 214 ? -2.058 36.529 37.483 1.00 9.30 212 SER A N 1
ATOM 2841 C CA . SER A 1 214 ? -1.327 37.240 36.418 1.00 5.12 212 SER A CA 1
ATOM 2842 C C . SER A 1 214 ? -2.207 37.485 35.219 1.00 8.91 212 SER A C 1
ATOM 2843 O O . SER A 1 214 ? -2.211 38.574 34.667 1.00 9.90 212 SER A O 1
ATOM 2851 N N . TYR A 1 215 ? -2.981 36.476 34.842 1.00 7.37 213 TYR A N 1
ATOM 2852 C CA . TYR A 1 215 ? -3.873 36.555 33.699 1.00 9.96 213 TYR A CA 1
ATOM 2853 C C . TYR A 1 215 ? -4.834 37.751 33.846 1.00 10.91 213 TYR A C 1
ATOM 2854 O O . TYR A 1 215 ? -5.127 38.452 32.874 1.00 9.96 213 TYR A O 1
ATOM 2872 N N . ASP A 1 216 ? -5.295 37.921 35.077 1.00 11.03 214 ASP A N 1
ATOM 2873 C CA . ASP A 1 216 ? -6.134 39.038 35.549 1.00 9.75 214 ASP A CA 1
ATOM 2874 C C . ASP A 1 216 ? -5.397 40.391 35.622 1.00 7.78 214 ASP A C 1
ATOM 2875 O O . ASP A 1 216 ? -5.673 41.287 34.848 1.00 12.59 214 ASP A O 1
ATOM 2884 N N . SER A 1 217 ? -4.422 40.515 36.511 1.00 11.53 215 SER A N 1
ATOM 2885 C CA . SER A 1 217 ? -3.829 41.822 36.782 1.00 13.29 215 SER A CA 1
ATOM 2886 C C . SER A 1 217 ? -3.053 42.402 35.598 1.00 20.67 215 SER A C 1
ATOM 2887 O O . SER A 1 217 ? -2.964 43.614 35.448 1.00 14.35 215 SER A O 1
ATOM 2895 N N . SER A 1 218 ? -2.523 41.542 34.744 1.00 13.50 216 SER A N 1
ATOM 2896 C CA . SER A 1 218 ? -1.852 41.977 33.528 1.00 16.82 216 SER A CA 1
ATOM 2897 C C . SER A 1 218 ? -2.778 42.518 32.435 1.00 8.97 216 SER A C 1
ATOM 2898 O O . SER A 1 218 ? -2.331 43.110 31.451 1.00 9.18 216 SER A O 1
ATOM 2906 N N . GLY A 1 219 ? -4.067 42.243 32.555 1.00 12.10 217 GLY A N 1
ATOM 2907 C CA . GLY A 1 219 ? -4.994 42.557 31.495 1.00 9.66 217 GLY A CA 1
ATOM 2908 C C . GLY A 1 219 ? -5.047 41.569 30.355 1.00 13.86 217 GLY A C 1
ATOM 2909 O O . GLY A 1 219 ? -5.794 41.781 29.400 1.00 12.78 217 GLY A O 1
ATOM 2913 N N . HIS A 1 220 ? -4.265 40.485 30.404 1.00 12.50 218 HIS A N 1
ATOM 2914 C CA . HIS A 1 220 ? -4.224 39.585 29.245 1.00 11.08 218 HIS A CA 1
ATOM 2915 C C . HIS A 1 220 ? -5.623 38.983 28.982 1.00 9.31 218 HIS A C 1
ATOM 2916 O O . HIS A 1 220 ? -5.973 38.697 27.843 1.00 14.02 218 HIS A O 1
ATOM 2930 N N . PHE A 1 221 ? -6.429 38.822 30.030 1.00 10.13 219 PHE A N 1
ATOM 2931 C CA . PHE A 1 221 ? -7.791 38.271 29.846 1.00 9.13 219 PHE A CA 1
ATOM 2932 C C . PHE A 1 221 ? -8.654 39.149 28.928 1.00 13.11 219 PHE A C 1
ATOM 2933 O O . PHE A 1 221 ? -9.596 38.645 28.307 1.00 11.15 219 PHE A O 1
ATOM 2950 N N . GLU A 1 222 ? -8.285 40.426 28.776 1.00 16.00 220 GLU A N 1
ATOM 2951 C CA . GLU A 1 222 ? -9.028 41.354 27.910 1.00 17.78 220 GLU A CA 1
ATOM 2952 C C . GLU A 1 222 ? -8.733 41.129 26.452 1.00 16.94 220 GLU A C 1
ATOM 2953 O O . GLU A 1 222 ? -9.559 41.424 25.594 1.00 23.13 220 GLU A O 1
ATOM 2965 N N . VAL A 1 223 ? -7.552 40.593 26.155 1.00 11.41 221 VAL A N 1
ATOM 2966 C CA . VAL A 1 223 ? -7.166 40.338 24.785 1.00 12.05 221 VAL A CA 1
ATOM 2967 C C . VAL A 1 223 ? -6.968 38.868 24.421 1.00 15.18 221 VAL A C 1
ATOM 2968 O O . VAL A 1 223 ? -6.796 38.536 23.230 1.00 16.28 221 VAL A O 1
ATOM 2981 N N . ALA A 1 224 ? -7.024 37.983 25.420 1.00 13.82 222 ALA A N 1
ATOM 2982 C CA . ALA A 1 224 ? -6.963 36.555 25.153 1.00 8.53 222 ALA A CA 1
ATOM 2983 C C . ALA A 1 224 ? -7.996 35.818 26.003 1.00 13.15 222 ALA A C 1
ATOM 2984 O O . ALA A 1 224 ? -7.713 35.434 27.136 1.00 13.17 222 ALA A O 1
ATOM 2991 N N . LYS A 1 225 ? -9.191 35.619 25.447 1.00 14.60 223 LYS A N 1
ATOM 2992 C CA . LYS A 1 225 ? -10.333 35.184 26.242 1.00 15.88 223 LYS A CA 1
ATOM 2993 C C . LYS A 1 225 ? -10.414 33.694 26.446 1.00 17.76 223 LYS A C 1
ATOM 2994 O O . LYS A 1 225 ? -11.196 33.243 27.281 1.00 16.90 223 LYS A O 1
ATOM 3013 N N . TYR A 1 226 ? -9.661 32.926 25.664 1.00 12.48 224 TYR A N 1
ATOM 3014 C CA . TYR A 1 226 ? -9.625 31.481 25.838 1.00 12.25 224 TYR A CA 1
ATOM 3015 C C . TYR A 1 226 ? -8.536 31.058 26.837 1.00 16.21 224 TYR A C 1
ATOM 3016 O O . TYR A 1 226 ? -7.382 31.422 26.679 1.00 16.22 224 TYR A O 1
ATOM 3034 N N . TYR A 1 227 ? -8.917 30.281 27.853 1.00 12.05 225 TYR A N 1
ATOM 3035 C CA . TYR A 1 227 ? -8.001 29.791 28.895 1.00 9.66 225 TYR A CA 1
ATOM 3036 C C . TYR A 1 227 ? -8.245 28.300 29.119 1.00 16.21 225 TYR A C 1
ATOM 3037 O O . TYR A 1 227 ? -9.378 27.880 29.335 1.00 15.49 225 TYR A O 1
ATOM 3055 N N . THR A 1 228 ? -7.191 27.503 29.073 1.00 10.06 226 THR A N 1
ATOM 3056 C CA . THR A 1 228 ? -7.295 26.053 29.252 1.00 12.68 226 THR A CA 1
ATOM 3057 C C . THR A 1 228 ? -6.461 25.640 30.444 1.00 14.64 226 THR A C 1
ATOM 3058 O O . THR A 1 228 ? -5.259 25.868 30.470 1.00 14.59 226 THR A O 1
ATOM 3069 N N . LEU A 1 229 ? -7.103 25.007 31.412 1.00 12.12 227 LEU A N 1
ATOM 3070 C CA . LEU A 1 229 ? -6.428 24.608 32.638 1.00 13.03 227 LEU A CA 1
ATOM 3071 C C . LEU A 1 229 ? -5.560 23.353 32.478 1.00 16.09 227 LEU A C 1
ATOM 3072 O O . LEU A 1 229 ? -5.811 22.311 33.098 1.00 13.77 227 LEU A O 1
ATOM 3088 N N . ASP A 1 230 ? -4.500 23.458 31.680 1.00 11.39 228 ASP A N 1
ATOM 3089 C CA . ASP A 1 230 ? -3.574 22.340 31.515 1.00 13.02 228 ASP A CA 1
ATOM 3090 C C . ASP A 1 230 ? -2.517 22.273 32.624 1.00 13.05 228 ASP A C 1
ATOM 3091 O O . ASP A 1 230 ? -1.922 21.227 32.837 1.00 10.79 228 ASP A O 1
ATOM 3100 N N . GLN A 1 231 ? -2.307 23.390 33.316 1.00 9.46 229 GLN A N 1
ATOM 3101 C CA . GLN A 1 231 ? -1.443 23.470 34.513 1.00 9.22 229 GLN A CA 1
ATOM 3102 C C . GLN A 1 231 ? -0.078 22.797 34.296 1.00 14.19 229 GLN A C 1
ATOM 3103 O O . GLN A 1 231 ? 0.370 21.971 35.095 1.00 9.73 229 GLN A O 1
ATOM 3117 N N . HIS A 1 232 ? 0.577 23.183 33.205 1.00 10.31 230 HIS A N 1
ATOM 3118 C CA . HIS A 1 232 ? 1.830 22.588 32.759 1.00 11.96 230 HIS A CA 1
ATOM 3119 C C . HIS A 1 232 ? 3.055 22.967 33.573 1.00 14.47 230 HIS A C 1
ATOM 3120 O O . HIS A 1 232 ? 4.057 22.275 33.511 1.00 12.25 230 HIS A O 1
ATOM 3135 N N . LEU A 1 233 ? 2.961 24.040 34.359 1.00 8.27 231 LEU A N 1
ATOM 3136 C CA . LEU A 1 233 ? 4.059 24.506 35.178 1.00 8.40 231 LEU A CA 1
ATOM 3137 C C . LEU A 1 233 ? 3.610 24.953 36.552 1.00 11.29 231 LEU A C 1
ATOM 3138 O O . LEU A 1 233 ? 2.532 25.524 36.700 1.00 12.68 231 LEU A O 1
ATOM 3164 N N . VAL A 1 235 ? 6.103 27.138 38.790 1.00 12.00 233 VAL A N 1
ATOM 3165 C CA . VAL A 1 235 ? 7.451 27.689 38.873 1.00 7.01 233 VAL A CA 1
ATOM 3166 C C . VAL A 1 235 ? 7.593 28.379 40.232 1.00 9.67 233 VAL A C 1
ATOM 3167 O O . VAL A 1 235 ? 6.833 29.298 40.540 1.00 7.90 233 VAL A O 1
ATOM 3180 N N . PRO A 1 236 ? 8.548 27.937 41.055 1.00 6.80 234 PRO A N 1
ATOM 3181 C CA . PRO A 1 236 ? 8.802 28.578 42.355 1.00 9.69 234 PRO A CA 1
ATOM 3182 C C . PRO A 1 236 ? 9.226 30.045 42.221 1.00 11.22 234 PRO A C 1
ATOM 3183 O O . PRO A 1 236 ? 9.617 30.506 41.157 1.00 8.38 234 PRO A O 1
ATOM 3194 N N . GLU A 1 237 ? 9.102 30.779 43.311 1.00 8.05 235 GLU A N 1
ATOM 3195 C CA . GLU A 1 237 ? 9.444 32.191 43.344 1.00 6.31 235 GLU A CA 1
ATOM 3196 C C . GLU A 1 237 ? 10.193 32.476 44.628 1.00 8.80 235 GLU A C 1
ATOM 3197 O O . GLU A 1 237 ? 10.055 31.751 45.617 1.00 7.90 235 GLU A O 1
ATOM 3209 N N . LEU A 1 238 ? 10.986 33.536 44.624 1.00 6.33 236 LEU A N 1
ATOM 3210 C CA . LEU A 1 238 ? 11.751 33.885 45.810 1.00 7.88 236 LEU A CA 1
ATOM 3211 C C . LEU A 1 238 ? 11.870 35.380 45.994 1.00 6.99 236 LEU A C 1
ATOM 3212 O O . LEU A 1 238 ? 11.681 36.146 45.064 1.00 6.18 236 LEU A O 1
ATOM 3228 N N . VAL A 1 239 ? 12.150 35.736 47.240 1.00 7.16 237 VAL A N 1
ATOM 3229 C CA . VAL A 1 239 ? 12.659 37.042 47.622 1.00 5.13 237 VAL A CA 1
ATOM 3230 C C . VAL A 1 239 ? 14.149 36.865 47.854 1.00 6.02 237 VAL A C 1
ATOM 3231 O O . VAL A 1 239 ? 14.565 36.015 48.647 1.00 10.41 237 VAL A O 1
ATOM 3244 N N . ALA A 1 240 ? 14.947 37.627 47.099 1.00 6.07 238 ALA A N 1
ATOM 3245 C CA . ALA A 1 240 ? 16.394 37.514 47.118 1.00 10.08 238 ALA A CA 1
ATOM 3246 C C . ALA A 1 240 ? 17.026 38.862 47.380 1.00 12.56 238 ALA A C 1
ATOM 3247 O O . ALA A 1 240 ? 16.641 39.864 46.777 1.00 12.59 238 ALA A O 1
ATOM 3254 N N . ILE A 1 241 ? 18.009 38.884 48.272 1.00 10.09 239 ILE A N 1
ATOM 3255 C CA . ILE A 1 241 ? 18.690 40.114 48.583 1.00 9.92 239 ILE A CA 1
ATOM 3256 C C . ILE A 1 241 ? 20.060 40.096 47.891 1.00 13.06 239 ILE A C 1
ATOM 3257 O O . ILE A 1 241 ? 20.720 39.062 47.858 1.00 10.90 239 ILE A O 1
ATOM 3273 N N . SER A 1 242 ? 20.474 41.228 47.322 1.00 10.79 240 SER A N 1
ATOM 3274 C CA . SER A 1 242 ? 21.866 41.346 46.816 1.00 7.42 240 SER A CA 1
ATOM 3275 C C . SER A 1 242 ? 22.914 40.896 47.852 1.00 14.67 240 SER A C 1
ATOM 3276 O O . SER A 1 242 ? 22.992 41.475 48.937 1.00 11.35 240 SER A O 1
ATOM 3284 N N . LYS A 1 243 ? 23.726 39.896 47.511 1.00 10.74 241 LYS A N 1
ATOM 3285 C CA . LYS A 1 243 ? 24.767 39.407 48.402 1.00 14.74 241 LYS A CA 1
ATOM 3286 C C . LYS A 1 243 ? 25.758 40.503 48.745 1.00 15.69 241 LYS A C 1
ATOM 3287 O O . LYS A 1 243 ? 26.250 40.581 49.876 1.00 16.63 241 LYS A O 1
ATOM 3306 N N . ILE A 1 244 ? 26.044 41.360 47.777 1.00 15.67 242 ILE A N 1
ATOM 3307 C CA . ILE A 1 244 ? 26.870 42.536 48.035 1.00 16.54 242 ILE A CA 1
ATOM 3308 C C . ILE A 1 244 ? 26.300 43.439 49.112 1.00 17.89 242 ILE A C 1
ATOM 3309 O O . ILE A 1 244 ? 27.024 43.897 50.008 1.00 23.12 242 ILE A O 1
ATOM 3325 N N . LYS A 1 245 ? 25.008 43.722 49.042 1.00 14.87 243 LYS A N 1
ATOM 3326 C CA . LYS A 1 245 ? 24.383 44.541 50.065 1.00 13.95 243 LYS A CA 1
ATOM 3327 C C . LYS A 1 245 ? 24.315 43.783 51.399 1.00 20.78 243 LYS A C 1
ATOM 3328 O O . LYS A 1 245 ? 24.572 44.348 52.452 1.00 21.37 243 LYS A O 1
ATOM 3347 N N . TRP A 1 246 ? 24.001 42.501 51.332 1.00 14.84 244 TRP A N 1
ATOM 3348 C CA . TRP A 1 246 ? 23.833 41.656 52.525 1.00 13.89 244 TRP A CA 1
ATOM 3349 C C . TRP A 1 246 ? 25.123 41.550 53.340 1.00 26.95 244 TRP A C 1
ATOM 3350 O O . TRP A 1 246 ? 25.123 41.630 54.571 1.00 18.81 244 TRP A O 1
ATOM 3371 N N . ASP A 1 247 ? 26.228 41.394 52.630 1.00 17.97 245 ASP A N 1
ATOM 3372 C CA . ASP A 1 247 ? 27.527 41.240 53.258 1.00 24.61 245 ASP A CA 1
ATOM 3373 C C . ASP A 1 247 ? 27.974 42.505 53.960 1.00 26.49 245 ASP A C 1
ATOM 3374 O O . ASP A 1 247 ? 28.775 42.442 54.888 1.00 28.81 245 ASP A O 1
ATOM 3383 N N . ALA A 1 248 ? 27.451 43.649 53.532 1.00 17.94 246 ALA A N 1
ATOM 3384 C CA . ALA A 1 248 ? 27.788 44.914 54.159 1.00 25.17 246 ALA A CA 1
ATOM 3385 C C . ALA A 1 248 ? 26.896 45.200 55.381 1.00 31.55 246 ALA A C 1
ATOM 3386 O O . ALA A 1 248 ? 27.033 46.247 56.003 1.00 25.01 246 ALA A O 1
ATOM 3393 N N . LEU A 1 249 ? 25.982 44.285 55.715 1.00 16.62 247 LEU A N 1
ATOM 3394 C CA . LEU A 1 249 ? 25.092 44.494 56.849 1.00 16.83 247 LEU A CA 1
ATOM 3395 C C . LEU A 1 249 ? 25.661 43.848 58.096 1.00 13.04 247 LEU A C 1
ATOM 3396 O O . LEU A 1 249 ? 26.409 42.888 58.007 1.00 26.10 247 LEU A O 1
ATOM 3412 N N . SER A 1 250 ? 25.262 44.360 59.260 1.00 20.24 248 SER A N 1
ATOM 3413 C CA . SER A 1 250 ? 25.630 43.717 60.513 1.00 25.45 248 SER A CA 1
ATOM 3414 C C . SER A 1 250 ? 24.878 42.401 60.667 1.00 31.52 248 SER A C 1
ATOM 3415 O O . SER A 1 250 ? 23.807 42.215 60.075 1.00 21.96 248 SER A O 1
ATOM 3423 N N . PRO A 1 251 ? 25.438 41.479 61.458 1.00 23.23 249 PRO A N 1
ATOM 3424 C CA . PRO A 1 251 ? 24.706 40.258 61.809 1.00 19.54 249 PRO A CA 1
ATOM 3425 C C . PRO A 1 251 ? 23.332 40.543 62.400 1.00 20.41 249 PRO A C 1
ATOM 3426 O O . PRO A 1 251 ? 22.392 39.791 62.135 1.00 23.75 249 PRO A O 1
ATOM 3437 N N . GLU A 1 252 ? 23.215 41.614 63.178 1.00 16.70 250 GLU A N 1
ATOM 3438 C CA . GLU A 1 252 ? 21.942 41.973 63.797 1.00 18.46 250 GLU A CA 1
ATOM 3439 C C . GLU A 1 252 ? 20.895 42.315 62.734 1.00 17.77 250 GLU A C 1
ATOM 3440 O O . GLU A 1 252 ? 19.722 41.945 62.846 1.00 16.21 250 GLU A O 1
ATOM 3452 N N . ASP A 1 253 ? 21.319 43.040 61.712 1.00 18.30 251 ASP A N 1
ATOM 3453 C CA . ASP A 1 253 ? 20.391 43.505 60.681 1.00 17.54 251 ASP A CA 1
ATOM 3454 C C . ASP A 1 253 ? 20.037 42.334 59.752 1.00 12.88 251 ASP A C 1
ATOM 3455 O O . ASP A 1 253 ? 18.912 42.248 59.236 1.00 14.61 251 ASP A O 1
ATOM 3464 N N . GLN A 1 254 ? 21.002 41.445 59.531 1.00 19.45 252 GLN A N 1
ATOM 3465 C CA . GLN A 1 254 ? 20.754 40.236 58.750 1.00 18.56 252 GLN A CA 1
ATOM 3466 C C . GLN A 1 254 ? 19.713 39.399 59.438 1.00 20.44 252 GLN A C 1
ATOM 3467 O O . GLN A 1 254 ? 18.820 38.864 58.805 1.00 18.41 252 GLN A O 1
ATOM 3481 N N . GLN A 1 255 ? 19.834 39.279 60.754 1.00 16.30 253 GLN A N 1
ATOM 3482 C CA . GLN A 1 255 ? 18.880 38.492 61.497 1.00 14.22 253 GLN A CA 1
ATOM 3483 C C . GLN A 1 255 ? 17.473 39.090 61.396 1.00 18.95 253 GLN A C 1
ATOM 3484 O O . GLN A 1 255 ? 16.494 38.350 61.262 1.00 20.25 253 GLN A O 1
ATOM 3498 N N . VAL A 1 256 ? 17.349 40.416 61.457 1.00 14.57 254 VAL A N 1
ATOM 3499 C CA . VAL A 1 256 ? 16.040 41.046 61.352 1.00 17.12 254 VAL A CA 1
ATOM 3500 C C . VAL A 1 256 ? 15.400 40.745 59.980 1.00 10.06 254 VAL A C 1
ATOM 3501 O O . VAL A 1 256 ? 14.232 40.382 59.882 1.00 13.33 254 VAL A O 1
ATOM 3514 N N . LEU A 1 257 ? 16.176 40.935 58.926 1.00 13.61 255 LEU A N 1
ATOM 3515 C CA . LEU A 1 257 ? 15.687 40.700 57.571 1.00 11.53 255 LEU A CA 1
ATOM 3516 C C . LEU A 1 257 ? 15.204 39.268 57.361 1.00 12.15 255 LEU A C 1
ATOM 3517 O O . LEU A 1 257 ? 14.126 39.047 56.800 1.00 13.22 255 LEU A O 1
ATOM 3533 N N . ARG A 1 258 ? 15.999 38.304 57.801 1.00 15.15 256 ARG A N 1
ATOM 3534 C CA . ARG A 1 258 ? 15.618 36.911 57.653 1.00 19.41 256 ARG A CA 1
ATOM 3535 C C . ARG A 1 258 ? 14.338 36.629 58.441 1.00 17.59 256 ARG A C 1
ATOM 3536 O O . ARG A 1 258 ? 13.421 35.961 57.958 1.00 15.55 256 ARG A O 1
ATOM 3557 N N . GLN A 1 259 ? 14.233 37.201 59.631 1.00 14.37 257 GLN A N 1
ATOM 3558 C CA . GLN A 1 259 ? 13.054 36.974 60.439 1.00 12.62 257 GLN A CA 1
ATOM 3559 C C . GLN A 1 259 ? 11.831 37.562 59.751 1.00 11.27 257 GLN A C 1
ATOM 3560 O O . GLN A 1 259 ? 10.793 36.898 59.635 1.00 10.40 257 GLN A O 1
ATOM 3574 N N . ALA A 1 260 ? 11.952 38.806 59.283 1.00 11.13 258 ALA A N 1
ATOM 3575 C CA . ALA A 1 260 ? 10.831 39.485 58.641 1.00 13.29 258 ALA A CA 1
ATOM 3576 C C . ALA A 1 260 ? 10.431 38.754 57.342 1.00 8.02 258 ALA A C 1
ATOM 3577 O O . ALA A 1 260 ? 9.245 38.645 56.990 1.00 11.00 258 ALA A O 1
ATOM 3584 N N . ALA A 1 261 ? 11.425 38.225 56.644 1.00 9.17 259 ALA A N 1
ATOM 3585 C CA . ALA A 1 261 ? 11.158 37.518 55.392 1.00 12.13 259 ALA A CA 1
ATOM 3586 C C . ALA A 1 261 ? 10.409 36.217 55.692 1.00 11.90 259 ALA A C 1
ATOM 3587 O O . ALA A 1 261 ? 9.411 35.914 55.056 1.00 9.38 259 ALA A O 1
ATOM 3594 N N . GLU A 1 262 ? 10.899 35.452 56.662 1.00 11.14 260 GLU A N 1
ATOM 3595 C CA . GLU A 1 262 ? 10.228 34.202 57.051 1.00 15.41 260 GLU A CA 1
ATOM 3596 C C . GLU A 1 262 ? 8.825 34.444 57.591 1.00 15.88 260 GLU A C 1
ATOM 3597 O O . GLU A 1 262 ? 7.914 33.666 57.329 1.00 9.76 260 GLU A O 1
ATOM 3609 N N . GLU A 1 263 ? 8.619 35.533 58.311 1.00 12.43 261 GLU A N 1
ATOM 3610 C CA . GLU A 1 263 ? 7.271 35.860 58.749 1.00 11.73 261 GLU A CA 1
ATOM 3611 C C . GLU A 1 263 ? 6.335 36.149 57.593 1.00 14.54 261 GLU A C 1
ATOM 3612 O O . GLU A 1 263 ? 5.150 35.836 57.683 1.00 13.46 261 GLU A O 1
ATOM 3624 N N . SER A 1 264 ? 6.842 36.725 56.497 1.00 10.95 262 SER A N 1
ATOM 3625 C CA . SER A 1 264 ? 5.979 37.097 55.400 1.00 8.30 262 SER A CA 1
ATOM 3626 C C . SER A 1 264 ? 5.567 35.905 54.557 1.00 5.22 262 SER A C 1
ATOM 3627 O O . SER A 1 264 ? 4.611 35.997 53.788 1.00 13.06 262 SER A O 1
ATOM 3635 N N . GLU A 1 265 ? 6.259 34.786 54.694 1.00 12.54 263 GLU A N 1
ATOM 3636 C CA . GLU A 1 265 ? 5.922 33.627 53.861 1.00 8.65 263 GLU A CA 1
ATOM 3637 C C . GLU A 1 265 ? 4.506 33.086 54.045 1.00 12.64 263 GLU A C 1
ATOM 3638 O O . GLU A 1 265 ? 3.786 32.942 53.070 1.00 12.72 263 GLU A O 1
ATOM 3650 N N . PRO A 1 266 ? 4.091 32.767 55.286 1.00 14.11 264 PRO A N 1
ATOM 3651 C CA . PRO A 1 266 ? 2.721 32.224 55.452 1.00 11.81 264 PRO A CA 1
ATOM 3652 C C . PRO A 1 266 ? 1.670 33.231 55.080 1.00 11.76 264 PRO A C 1
ATOM 3653 O O . PRO A 1 266 ? 0.582 32.908 54.589 1.00 13.32 264 PRO A O 1
ATOM 3664 N N . VAL A 1 267 ? 2.009 34.483 55.319 1.00 14.87 265 VAL A N 1
ATOM 3665 C CA . VAL A 1 267 ? 1.139 35.590 54.957 1.00 15.73 265 VAL A CA 1
ATOM 3666 C C . VAL A 1 267 ? 0.951 35.636 53.420 1.00 13.51 265 VAL A C 1
ATOM 3667 O O . VAL A 1 267 ? -0.182 35.664 52.884 1.00 9.83 265 VAL A O 1
ATOM 3680 N N . GLN A 1 268 ? 2.063 35.609 52.695 1.00 11.15 266 GLN A N 1
ATOM 3681 C CA . GLN A 1 268 ? 1.977 35.651 51.245 1.00 6.15 266 GLN A CA 1
ATOM 3682 C C . GLN A 1 268 ? 1.208 34.460 50.695 1.00 5.20 266 GLN A C 1
ATOM 3683 O O . GLN A 1 268 ? 0.433 34.590 49.741 1.00 10.22 266 GLN A O 1
ATOM 3697 N N . ARG A 1 269 ? 1.417 33.287 51.294 1.00 14.05 267 ARG A N 1
ATOM 3698 C CA . ARG A 1 269 ? 0.700 32.085 50.857 1.00 9.90 267 ARG A CA 1
ATOM 3699 C C . ARG A 1 269 ? -0.823 32.217 50.961 1.00 8.74 267 ARG A C 1
ATOM 3700 O O . ARG A 1 269 ? -1.576 31.786 50.076 1.00 8.36 267 ARG A O 1
ATOM 3721 N N . LYS A 1 270 ? -1.287 32.818 52.048 1.00 8.65 268 LYS A N 1
ATOM 3722 C CA . LYS A 1 270 ? -2.707 33.042 52.219 1.00 8.39 268 LYS A CA 1
ATOM 3723 C C . LYS A 1 270 ? -3.252 34.104 51.258 1.00 5.93 268 LYS A C 1
ATOM 3724 O O . LYS A 1 270 ? -4.308 33.928 50.640 1.00 8.98 268 LYS A O 1
ATOM 3743 N N . LEU A 1 271 ? -2.529 35.210 51.126 1.00 10.32 269 LEU A N 1
ATOM 3744 C CA . LEU A 1 271 ? -2.897 36.228 50.139 1.00 9.82 269 LEU A CA 1
ATOM 3745 C C . LEU A 1 271 ? -2.978 35.636 48.756 1.00 12.75 269 LEU A C 1
ATOM 3746 O O . LEU A 1 271 ? -3.833 36.011 47.968 1.00 8.90 269 LEU A O 1
ATOM 3762 N N . TRP A 1 272 ? -2.074 34.709 48.461 1.00 10.51 270 TRP A N 1
ATOM 3763 C CA . TRP A 1 272 ? -2.044 34.085 47.150 1.00 5.19 270 TRP A CA 1
ATOM 3764 C C . TRP A 1 272 ? -3.296 33.252 46.930 1.00 7.14 270 TRP A C 1
ATOM 3765 O O . TRP A 1 272 ? -3.948 33.332 45.881 1.00 10.10 270 TRP A O 1
ATOM 3786 N N . ALA A 1 273 ? -3.635 32.440 47.927 1.00 10.35 271 ALA A N 1
ATOM 3787 C CA . ALA A 1 273 ? -4.803 31.571 47.825 1.00 7.62 271 ALA A CA 1
ATOM 3788 C C . ALA A 1 273 ? -6.083 32.383 47.600 1.00 12.50 271 ALA A C 1
ATOM 3789 O O . ALA A 1 273 ? -6.922 32.042 46.768 1.00 10.39 271 ALA A O 1
ATOM 3796 N N . GLU A 1 274 ? -6.222 33.488 48.311 1.00 14.34 272 GLU A N 1
ATOM 3797 C CA . GLU A 1 274 ? -7.394 34.343 48.124 1.00 13.04 272 GLU A CA 1
ATOM 3798 C C . GLU A 1 274 ? -7.475 34.968 46.734 1.00 17.37 272 GLU A C 1
ATOM 3799 O O . GLU A 1 274 ? -8.542 35.018 46.122 1.00 11.64 272 GLU A O 1
ATOM 3811 N N . GLN A 1 275 ? -6.330 35.421 46.222 1.00 13.98 273 GLN A N 1
ATOM 3812 C CA . GLN A 1 275 ? -6.276 36.053 44.907 1.00 8.42 273 GLN A CA 1
ATOM 3813 C C . GLN A 1 275 ? -6.485 35.060 43.758 1.00 9.91 273 GLN A C 1
ATOM 3814 O O . GLN A 1 275 ? -7.073 35.419 42.735 1.00 13.15 273 GLN A O 1
ATOM 3828 N N . GLU A 1 276 ? -6.004 33.826 43.899 1.00 10.71 274 GLU A N 1
ATOM 3829 C CA . GLU A 1 276 ? -6.330 32.782 42.924 1.00 8.87 2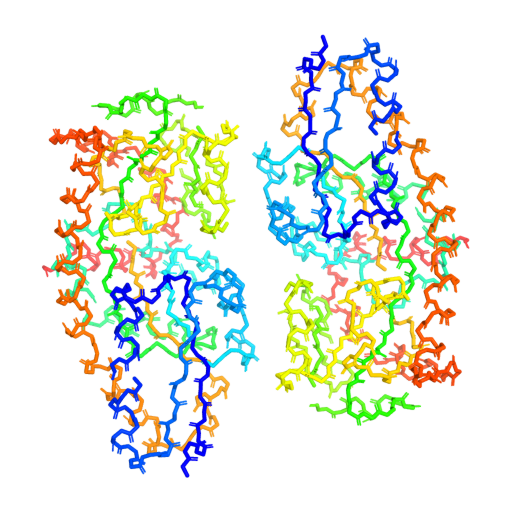74 GLU A CA 1
ATOM 3830 C C . GLU A 1 276 ? -7.849 32.712 42.705 1.00 13.49 274 GLU A C 1
ATOM 3831 O O . GLU A 1 276 ? -8.339 32.654 41.570 1.00 15.53 274 GLU A O 1
ATOM 3843 N N . LYS A 1 277 ? -8.579 32.673 43.809 1.00 16.43 275 LYS A N 1
ATOM 3844 C CA . LYS A 1 277 ? -10.036 32.576 43.768 1.00 10.90 275 LYS A CA 1
ATOM 3845 C C . LYS A 1 277 ? -10.679 33.834 43.182 1.00 14.13 275 LYS A C 1
ATOM 3846 O O . LYS A 1 277 ? -11.487 33.755 42.255 1.00 17.35 275 LYS A O 1
ATOM 3865 N N . ALA A 1 278 ? -10.314 34.997 43.715 1.00 18.98 276 ALA A N 1
ATOM 3866 C CA . ALA A 1 278 ? -10.855 36.254 43.233 1.00 17.47 276 ALA A CA 1
ATOM 3867 C C . ALA A 1 278 ? -10.575 36.501 41.759 1.00 17.85 276 ALA A C 1
ATOM 3868 O O . ALA A 1 278 ? -11.451 36.965 41.038 1.00 9.94 276 ALA A O 1
ATOM 3875 N N . SER A 1 279 ? -9.366 36.201 41.282 1.00 13.80 277 SER A N 1
ATOM 3876 C CA . SER A 1 279 ? -9.045 36.493 39.888 1.00 8.58 277 SER A CA 1
ATOM 3877 C C . SER A 1 279 ? -9.777 35.552 38.939 1.00 13.30 277 SER A C 1
ATOM 3878 O O . SER A 1 279 ? -10.153 35.940 37.831 1.00 12.83 277 SER A O 1
ATOM 3886 N N . GLU A 1 280 ? -9.937 34.297 39.342 1.00 11.08 278 GLU A N 1
ATOM 3887 C CA . GLU A 1 280 ? -10.648 33.366 38.491 1.00 14.71 278 GLU A CA 1
ATOM 3888 C C . GLU A 1 280 ? -12.093 33.884 38.345 1.00 10.93 278 GLU A C 1
ATOM 3889 O O . GLU A 1 280 ? -12.632 33.974 37.240 1.00 17.02 278 GLU A O 1
ATOM 3901 N N . GLU A 1 281 ? -12.673 34.272 39.471 1.00 14.28 279 GLU A N 1
ATOM 3902 C CA . GLU A 1 281 ? -14.067 34.752 39.482 1.00 15.30 279 GLU A CA 1
ATOM 3903 C C . GLU A 1 281 ? -14.202 35.974 38.613 1.00 14.25 279 GLU A C 1
ATOM 3904 O O . GLU A 1 281 ? -15.108 36.075 37.788 1.00 20.91 279 GLU A O 1
ATOM 3916 N N . LYS A 1 282 ? -13.266 36.900 38.799 1.00 14.52 280 LYS A N 1
ATOM 3917 C CA . LYS A 1 282 ? -13.235 38.133 38.031 1.00 16.06 280 LYS A CA 1
ATOM 3918 C C . LYS A 1 282 ? -13.181 37.865 36.536 1.00 22.06 280 LYS A C 1
ATOM 3919 O O . LYS A 1 282 ? -13.996 38.405 35.812 1.00 17.75 280 LYS A O 1
ATOM 3938 N N . VAL A 1 283 ? -12.257 37.031 36.051 1.00 13.64 281 VAL A N 1
ATOM 3939 C CA . VAL A 1 283 ? -12.097 36.920 34.614 1.00 15.04 281 VAL A CA 1
ATOM 3940 C C . VAL A 1 283 ? -13.244 36.125 34.022 1.00 12.86 281 VAL A C 1
ATOM 3941 O O . VAL A 1 283 ? -13.652 36.378 32.900 1.00 18.13 281 VAL A O 1
ATOM 3954 N N . VAL A 1 284 ? -13.775 35.179 34.777 1.00 19.36 282 VAL A N 1
ATOM 3955 C CA . VAL A 1 284 ? -14.912 34.412 34.279 1.00 17.82 282 VAL A CA 1
ATOM 3956 C C . VAL A 1 284 ? -16.125 35.367 34.199 1.00 15.29 282 VAL A C 1
ATOM 3957 O O . VAL A 1 284 ? -16.873 35.323 33.227 1.00 23.34 282 VAL A O 1
ATOM 3970 N N . ALA A 1 285 ? -16.281 36.244 35.184 1.00 16.53 283 ALA A N 1
ATOM 3971 C CA . ALA A 1 285 ? -17.366 37.239 35.148 1.00 26.83 283 ALA A CA 1
ATOM 3972 C C . ALA A 1 285 ? -17.257 38.162 33.935 1.00 32.36 283 ALA A C 1
ATOM 3973 O O . ALA A 1 285 ? -18.243 38.777 33.533 1.00 26.42 283 ALA A O 1
ATOM 3980 N N . SER A 1 286 ? -16.063 38.245 33.353 1.00 21.58 284 SER A N 1
ATOM 3981 C CA . SER A 1 286 ? -15.774 39.163 32.255 1.00 23.72 284 SER A CA 1
ATOM 3982 C C . SER A 1 286 ? -15.913 38.496 30.896 1.00 22.93 284 SER A C 1
ATOM 3983 O O . SER A 1 286 ? -15.750 39.144 29.872 1.00 33.72 284 SER A O 1
ATOM 3991 N N . GLY A 1 287 ? -16.194 37.200 30.897 1.00 21.74 285 GLY A N 1
ATOM 3992 C CA . GLY A 1 287 ? -16.415 36.448 29.673 1.00 23.80 285 GLY A CA 1
ATOM 3993 C C . GLY A 1 287 ? -15.301 35.490 29.300 1.00 24.82 285 GLY A C 1
ATOM 3994 O O . GLY A 1 287 ? -15.314 34.945 28.203 1.00 29.08 285 GLY A O 1
ATOM 3998 N N . ALA A 1 288 ? -14.326 35.287 30.182 1.00 27.14 286 ALA A N 1
ATOM 3999 C CA . ALA A 1 288 ? -13.271 34.317 29.891 1.00 20.11 286 ALA A CA 1
ATOM 4000 C C . ALA A 1 288 ? -13.907 32.958 29.614 1.00 19.38 286 ALA A C 1
ATOM 4001 O O . ALA A 1 288 ? -14.762 32.508 30.380 1.00 24.44 286 ALA A O 1
ATOM 4008 N N . GLU A 1 289 ? -13.516 32.327 28.508 1.00 16.27 287 GLU A N 1
ATOM 4009 C CA . GLU A 1 289 ? -13.994 30.996 28.164 1.00 21.03 287 GLU A CA 1
ATOM 4010 C C . GLU A 1 289 ? -12.968 29.954 28.603 1.00 20.75 287 GLU A C 1
ATOM 4011 O O . GLU A 1 289 ? -11.905 29.817 28.003 1.00 18.47 287 GLU A O 1
ATOM 4023 N N . VAL A 1 290 ? -13.293 29.247 29.674 1.00 15.11 288 VAL A N 1
ATOM 4024 C CA . VAL A 1 290 ? -12.342 28.344 30.323 1.00 16.63 288 VAL A CA 1
ATOM 4025 C C . VAL A 1 290 ? -12.612 26.887 29.976 1.00 21.64 288 VAL A C 1
ATOM 4026 O O . VAL A 1 290 ? -13.736 26.419 30.106 1.00 20.24 288 VAL A O 1
ATOM 4039 N N . VAL A 1 291 ? -11.592 26.182 29.502 1.00 14.08 289 VAL A N 1
ATOM 4040 C CA . VAL A 1 291 ? -11.653 24.736 29.340 1.00 16.28 289 VAL A CA 1
ATOM 4041 C C . VAL A 1 291 ? -11.110 24.011 30.584 1.00 18.90 289 VAL A C 1
ATOM 4042 O O . VAL A 1 291 ? -9.956 24.173 30.986 1.00 13.96 289 VAL A O 1
ATOM 4055 N N . ARG A 1 292 ? -11.984 23.220 31.185 1.00 13.51 290 ARG A N 1
ATOM 4056 C CA . ARG A 1 292 ? -11.695 22.458 32.381 1.00 16.27 290 ARG A CA 1
ATOM 4057 C C . ARG A 1 292 ? -11.699 20.989 32.053 1.00 15.26 290 ARG A C 1
ATOM 4058 O O . ARG A 1 292 ? -12.188 20.589 31.000 1.00 25.31 290 ARG A O 1
ATOM 4079 N N . GLU A 1 293 ? -11.113 20.200 32.947 1.00 15.91 291 GLU A N 1
ATOM 4080 C CA . GLU A 1 293 ? -11.110 18.748 32.857 1.00 21.44 291 GLU A CA 1
ATOM 4081 C C . GLU A 1 293 ? -10.334 18.236 31.660 1.00 21.75 291 GLU A C 1
ATOM 4082 O O . GLU A 1 293 ? -10.637 17.173 31.133 1.00 21.35 291 GLU A O 1
ATOM 4094 N N . ILE A 1 294 ? -9.318 18.957 31.222 1.00 19.61 292 ILE A N 1
ATOM 4095 C CA . ILE A 1 294 ? -8.549 18.462 30.095 1.00 23.05 292 ILE A CA 1
ATOM 4096 C C . ILE A 1 294 ? -7.731 17.248 30.550 1.00 21.84 292 ILE A C 1
ATOM 4097 O O . ILE A 1 294 ? -7.313 17.145 31.715 1.00 19.35 292 ILE A O 1
ATOM 4113 N N . ASP A 1 295 ? -7.550 16.291 29.648 1.00 16.66 293 ASP A N 1
ATOM 4114 C CA . ASP A 1 295 ? -6.680 15.158 29.920 1.00 23.96 293 ASP A CA 1
ATOM 4115 C C . ASP A 1 295 ? -5.222 15.614 29.799 1.00 18.80 293 ASP A C 1
ATOM 4116 O O . ASP A 1 295 ? -4.771 15.935 28.702 1.00 21.47 293 ASP A O 1
ATOM 4125 N N . LYS A 1 296 ? -4.493 15.629 30.911 1.00 19.59 294 LYS A N 1
ATOM 4126 C CA . LYS A 1 296 ? -3.115 16.121 30.903 1.00 23.36 294 LYS A CA 1
ATOM 4127 C C . LYS A 1 296 ? -2.111 15.083 30.429 1.00 21.39 294 LYS A C 1
ATOM 4128 O O . LYS A 1 296 ? -0.976 15.423 30.130 1.00 16.08 294 LYS A O 1
ATOM 4147 N N . THR A 1 297 ? -2.513 13.818 30.372 1.00 17.24 295 THR A N 1
ATOM 4148 C CA . THR A 1 297 ? -1.574 12.744 30.018 1.00 17.16 295 THR A CA 1
ATOM 4149 C C . THR A 1 297 ? -0.748 13.014 28.737 1.00 16.36 295 THR A C 1
ATOM 4150 O O . THR A 1 297 ? 0.486 12.869 28.752 1.00 17.91 295 THR A O 1
ATOM 4161 N N . PRO A 1 298 ? -1.397 13.409 27.631 1.00 17.55 296 PRO A N 1
ATOM 4162 C CA . PRO A 1 298 ? -0.568 13.678 26.443 1.00 23.98 296 PRO A CA 1
ATOM 4163 C C . PRO A 1 298 ? 0.360 14.906 26.590 1.00 20.45 296 PRO A C 1
ATOM 4164 O O . PRO A 1 298 ? 1.429 14.961 25.980 1.00 17.34 296 PRO A O 1
ATOM 4175 N N . PHE A 1 299 ? -0.049 15.881 27.389 1.00 17.61 297 PHE A N 1
ATOM 4176 C CA . PHE A 1 299 ? 0.801 17.028 27.670 1.00 17.05 297 PHE A CA 1
ATOM 4177 C C . PHE A 1 299 ? 2.016 16.571 28.450 1.00 18.83 297 PHE A C 1
ATOM 4178 O O . PHE A 1 299 ? 3.137 17.003 28.189 1.00 17.90 297 PHE A O 1
ATOM 4195 N N . ILE A 1 300 ? 1.789 15.684 29.417 1.00 15.95 298 ILE A N 1
ATOM 4196 C CA . ILE A 1 300 ? 2.874 15.222 30.265 1.00 15.45 298 ILE A CA 1
ATOM 4197 C C . ILE A 1 300 ? 3.849 14.393 29.441 1.00 18.79 298 ILE A C 1
ATOM 4198 O O . ILE A 1 300 ? 5.059 14.574 29.523 1.00 16.52 298 ILE A O 1
ATOM 4214 N N . GLU A 1 301 ? 3.311 13.493 28.632 1.00 16.78 299 GLU A N 1
ATOM 4215 C CA . GLU A 1 301 ? 4.130 12.583 27.839 1.00 21.70 299 GLU A CA 1
ATOM 4216 C C . GLU A 1 301 ? 5.007 13.345 26.863 1.00 23.26 299 GLU A C 1
ATOM 4217 O O . GLU A 1 301 ? 6.154 12.985 26.637 1.00 22.80 299 GLU A O 1
ATOM 4229 N N . ALA A 1 302 ? 4.456 14.411 26.299 1.00 18.67 300 ALA A N 1
ATOM 4230 C CA . ALA A 1 302 ? 5.188 15.218 25.342 1.00 21.07 300 ALA A CA 1
ATOM 4231 C C . ALA A 1 302 ? 6.459 15.818 25.945 1.00 23.78 300 ALA A C 1
ATOM 4232 O O . ALA A 1 302 ? 7.348 16.172 25.199 1.00 16.39 300 ALA A O 1
ATOM 4249 N N . ALA A 1 304 ? 8.869 14.463 27.628 1.00 19.12 302 ALA A N 1
ATOM 4250 C CA . ALA A 1 304 ? 10.036 13.569 27.720 1.00 21.45 302 ALA A CA 1
ATOM 4251 C C . ALA A 1 304 ? 11.350 14.183 27.199 1.00 18.41 302 ALA A C 1
ATOM 4252 O O . ALA A 1 304 ? 12.358 14.128 27.900 1.00 21.76 302 ALA A O 1
ATOM 4259 N N . PRO A 1 305 ? 11.362 14.782 25.986 1.00 19.40 303 PRO A N 1
ATOM 4260 C CA . PRO A 1 305 ? 12.599 15.392 25.468 1.00 16.45 303 PRO A CA 1
ATOM 4261 C C . PRO A 1 305 ? 13.115 16.564 26.282 1.00 18.60 303 PRO A C 1
ATOM 4262 O O . PRO A 1 305 ? 14.307 16.867 26.299 1.00 15.62 303 PRO A O 1
ATOM 4273 N N . VAL A 1 306 ? 12.198 17.268 26.920 1.00 20.92 304 VAL A N 1
ATOM 4274 C CA . VAL A 1 306 ? 12.585 18.420 27.714 1.00 12.23 304 VAL A CA 1
ATOM 4275 C C . VAL A 1 306 ? 13.360 17.924 28.925 1.00 13.04 304 VAL A C 1
ATOM 4276 O O . VAL A 1 306 ? 14.418 18.449 29.259 1.00 10.78 304 VAL A O 1
ATOM 4289 N N . TYR A 1 307 ? 12.815 16.924 29.607 1.00 11.82 305 TYR A N 1
ATOM 4290 C CA . TYR A 1 307 ? 13.543 16.355 30.734 1.00 12.87 305 TYR A CA 1
ATOM 4291 C C . TYR A 1 307 ? 14.894 15.783 30.301 1.00 18.51 305 TYR A C 1
ATOM 4292 O O . TYR A 1 307 ? 15.910 15.985 30.972 1.00 16.34 305 TYR A O 1
ATOM 4310 N N . GLU A 1 308 ? 14.907 15.070 29.182 1.00 20.02 306 GLU A N 1
ATOM 4311 C CA . GLU A 1 308 ? 16.154 14.535 28.659 1.00 20.61 306 GLU A CA 1
ATOM 4312 C C . GLU A 1 308 ? 17.185 15.632 28.431 1.00 22.35 306 GLU A C 1
ATOM 4313 O O . GLU A 1 308 ? 18.365 15.439 28.688 1.00 19.82 306 GLU A O 1
ATOM 4325 N N . LYS A 1 309 ? 16.752 16.808 27.986 1.00 17.47 307 LYS A N 1
ATOM 4326 C CA . LYS A 1 309 ? 17.711 17.855 27.662 1.00 15.33 307 LYS A CA 1
ATOM 4327 C C . LYS A 1 309 ? 18.259 18.561 28.891 1.00 17.64 307 LYS A C 1
ATOM 4328 O O . LYS A 1 309 ? 19.428 18.944 28.892 1.00 16.99 307 LYS A O 1
ATOM 4347 N N . TYR A 1 310 ? 17.438 18.736 29.934 1.00 12.37 308 TYR A N 1
ATOM 4348 C CA . TYR A 1 310 ? 17.843 19.556 31.080 1.00 15.77 308 TYR A CA 1
ATOM 4349 C C . TYR A 1 310 ? 18.291 18.766 32.315 1.00 15.76 308 TYR A C 1
ATOM 4350 O O . TYR A 1 310 ? 18.971 19.326 33.193 1.00 17.20 308 TYR A O 1
ATOM 4368 N N . VAL A 1 311 ? 17.932 17.487 32.405 1.00 15.49 309 VAL A N 1
ATOM 4369 C CA . VAL A 1 311 ? 18.340 16.702 33.553 1.00 17.27 309 VAL A CA 1
ATOM 4370 C C . VAL A 1 311 ? 19.652 16.013 33.132 1.00 27.51 309 VAL A C 1
ATOM 4371 O O . VAL A 1 311 ? 19.667 14.877 32.677 1.00 23.39 309 VAL A O 1
ATOM 4384 N N . THR A 1 312 ? 20.749 16.751 33.275 1.00 22.31 310 THR A N 1
ATOM 4385 C CA . THR A 1 312 ? 22.015 16.417 32.614 1.00 24.37 310 THR A CA 1
ATOM 4386 C C . THR A 1 312 ? 23.072 15.719 33.473 1.00 35.33 310 THR A C 1
ATOM 4387 O O . THR A 1 312 ? 24.194 15.512 33.017 1.00 55.32 310 THR A O 1
ATOM 4398 N N . LYS A 1 313 ? 22.735 15.360 34.698 1.00 36.48 311 LYS A N 1
ATOM 4399 C CA . LYS A 1 313 ? 23.739 14.878 35.639 1.00 50.16 311 LYS A CA 1
ATOM 4400 C C . LYS A 1 313 ? 23.238 13.834 36.591 1.00 64.40 311 LYS A C 1
ATOM 4401 O O . LYS A 1 313 ? 22.161 13.277 36.432 1.00 56.95 311 LYS A O 1
ATOM 4420 N N . SER A 1 314 ? 24.105 13.578 37.562 1.00 74.13 312 SER A N 1
ATOM 4421 C CA . SER A 1 314 ? 23.772 13.004 38.849 1.00 75.82 312 SER A CA 1
ATOM 4422 C C . SER A 1 314 ? 23.149 14.061 39.789 1.00 33.06 312 SER A C 1
ATOM 4423 O O . SER A 1 314 ? 22.087 13.837 40.352 1.00 45.29 312 SER A O 1
ATOM 4431 N N . GLU A 1 315 ? 23.816 15.206 39.958 1.00 34.91 313 GLU A N 1
ATOM 4432 C CA . GLU A 1 315 ? 23.336 16.259 40.860 1.00 44.89 313 GLU A CA 1
ATOM 4433 C C . GLU A 1 315 ? 21.903 16.707 40.542 1.00 51.57 313 GLU A C 1
ATOM 4434 O O . GLU A 1 315 ? 21.121 16.993 41.452 1.00 37.81 313 GLU A O 1
ATOM 4446 N N . TYR A 1 316 ? 21.567 16.775 39.254 1.00 41.66 314 TYR A N 1
ATOM 4447 C CA . TYR A 1 316 ? 20.236 17.209 38.841 1.00 30.85 314 TYR A CA 1
ATOM 4448 C C . TYR A 1 316 ? 19.274 16.030 38.841 1.00 29.92 314 TYR A C 1
ATOM 4449 O O . TYR A 1 316 ? 18.094 16.185 39.133 1.00 26.19 314 TYR A O 1
ATOM 4467 N N . GLN A 1 317 ? 19.769 14.833 38.533 1.00 23.83 315 GLN A N 1
ATOM 4468 C CA . GLN A 1 317 ? 18.896 13.650 38.468 1.00 26.68 315 GLN A CA 1
ATOM 4469 C C . GLN A 1 317 ? 18.318 13.288 39.828 1.00 32.91 315 GLN A C 1
ATOM 4470 O O . GLN A 1 317 ? 17.154 12.872 39.956 1.00 28.65 315 GLN A O 1
ATOM 4484 N N . ASP A 1 318 ? 19.175 13.404 40.830 1.00 40.05 316 ASP A N 1
ATOM 4485 C CA . ASP A 1 318 ? 18.833 13.007 42.180 1.00 51.82 316 ASP A CA 1
ATOM 4486 C C . ASP A 1 318 ? 17.918 14.057 42.782 1.00 28.36 316 ASP A C 1
ATOM 4487 O O . ASP A 1 318 ? 17.007 13.749 43.532 1.00 34.46 316 ASP A O 1
ATOM 4496 N N . LEU A 1 319 ? 18.187 15.306 42.434 1.00 36.20 317 LEU A N 1
ATOM 4497 C CA . LEU A 1 319 ? 17.320 16.418 42.790 1.00 26.56 317 LEU A CA 1
ATOM 4498 C C . LEU A 1 319 ? 15.889 16.181 42.310 1.00 21.62 317 LEU A C 1
ATOM 4499 O O . LEU A 1 319 ? 14.940 16.261 43.090 1.00 19.32 317 LEU A O 1
ATOM 4515 N N . VAL A 1 320 ? 15.734 15.878 41.025 1.00 19.08 318 VAL A N 1
ATOM 4516 C CA . VAL A 1 320 ? 14.423 15.603 40.454 1.00 18.48 318 VAL A CA 1
ATOM 4517 C C . VAL A 1 320 ? 13.779 14.408 41.141 1.00 27.13 318 VAL A C 1
ATOM 4518 O O . VAL A 1 320 ? 12.578 14.410 41.448 1.00 19.73 318 VAL A O 1
ATOM 4531 N N . LYS A 1 321 ? 14.588 13.393 41.402 1.00 28.39 319 LYS A N 1
ATOM 4532 C CA . LYS A 1 321 ? 14.118 12.198 42.091 1.00 26.77 319 LYS A CA 1
ATOM 4533 C C . LYS A 1 321 ? 13.566 12.492 43.499 1.00 20.38 319 LYS A C 1
ATOM 4534 O O . LYS A 1 321 ? 12.443 12.097 43.837 1.00 23.30 319 LYS A O 1
ATOM 4553 N N . ARG A 1 322 ? 14.363 13.168 44.317 1.00 18.38 320 ARG A N 1
ATOM 4554 C CA . ARG A 1 322 ? 13.936 13.583 45.655 1.00 25.43 320 ARG A CA 1
ATOM 4555 C C . ARG A 1 322 ? 12.724 14.515 45.671 1.00 20.70 320 ARG A C 1
ATOM 4556 O O . ARG A 1 322 ? 11.926 14.482 46.613 1.00 20.90 320 ARG A O 1
ATOM 4577 N N . ILE A 1 323 ? 12.574 15.346 44.644 1.00 16.74 321 ILE A N 1
ATOM 4578 C CA . ILE A 1 323 ? 11.352 16.128 44.507 1.00 21.69 321 ILE A CA 1
ATOM 4579 C C . ILE A 1 323 ? 10.157 15.190 44.318 1.00 19.04 321 ILE A C 1
ATOM 4580 O O . ILE A 1 323 ? 9.166 15.291 45.024 1.00 19.25 321 ILE A O 1
ATOM 4596 N N . GLN A 1 324 ? 10.257 14.261 43.376 1.00 24.32 322 GLN A N 1
ATOM 4597 C CA . GLN A 1 324 ? 9.118 13.405 43.055 1.00 23.46 322 GLN A CA 1
ATOM 4598 C C . GLN A 1 324 ? 8.782 12.491 44.235 1.00 21.30 322 GLN A C 1
ATOM 4599 O O . GLN A 1 324 ? 7.629 12.090 44.409 1.00 35.65 322 GLN A O 1
ATOM 4613 N N . GLU A 1 325 ? 9.787 12.210 45.067 1.00 26.11 323 GLU A N 1
ATOM 4614 C CA . GLU A 1 325 ? 9.602 11.389 46.262 1.00 36.07 323 GLU A CA 1
ATOM 4615 C C . GLU A 1 325 ? 9.020 12.148 47.449 1.00 34.81 323 GLU A C 1
ATOM 4616 O O . GLU A 1 325 ? 8.506 11.531 48.383 1.00 28.55 323 GLU A O 1
ATOM 4628 N N . THR A 1 326 ? 9.123 13.474 47.438 1.00 25.25 324 THR A N 1
ATOM 4629 C CA . THR A 1 326 ? 8.621 14.273 48.549 1.00 17.31 324 THR A CA 1
ATOM 4630 C C . THR A 1 326 ? 7.104 14.221 48.580 1.00 23.76 324 THR A C 1
ATOM 4631 O O . THR A 1 326 ? 6.446 14.469 47.563 1.00 27.60 324 THR A O 1
ATOM 4642 N N . GLN A 1 327 ? 6.543 13.951 49.754 1.00 27.33 325 GLN A N 1
ATOM 4643 C CA . GLN A 1 327 ? 5.090 13.928 49.889 1.00 44.62 325 GLN A CA 1
ATOM 4644 C C . GLN A 1 327 ? 4.569 15.365 49.932 1.00 52.05 325 GLN A C 1
ATOM 4645 O O . GLN A 1 327 ? 5.090 16.212 50.662 1.00 54.14 325 GLN A O 1
ATOM 4660 N N . GLU B 1 24 ? -1.076 46.054 -1.707 1.00 43.45 22 GLU B N 1
ATOM 4661 C CA . GLU B 1 24 ? -0.300 46.949 -0.851 1.00 47.33 22 GLU B CA 1
ATOM 4662 C C . GLU B 1 24 ? 0.106 46.293 0.471 1.00 40.66 22 GLU B C 1
ATOM 4663 O O . GLU B 1 24 ? -0.723 45.709 1.163 1.00 38.82 22 GLU B O 1
ATOM 4669 N N . CYS B 1 25 ? 1.388 46.382 0.812 1.00 29.80 23 CYS B N 1
ATOM 4670 C CA . CYS B 1 25 ? 1.879 45.945 2.119 1.00 29.16 23 CYS B CA 1
ATOM 4671 C C . CYS B 1 25 ? 1.624 44.468 2.419 1.00 31.94 23 CYS B C 1
ATOM 4672 O O . CYS B 1 25 ? 1.418 44.087 3.576 1.00 26.45 23 CYS B O 1
ATOM 4678 N N . GLU B 1 26 ? 1.666 43.637 1.384 1.00 18.63 24 GLU B N 1
ATOM 4679 C CA . GLU B 1 26 ? 1.663 42.183 1.586 1.00 22.61 24 GLU B CA 1
ATOM 4680 C C . GLU B 1 26 ? 2.823 41.723 2.471 1.00 24.64 24 GLU B C 1
ATOM 4681 O O . GLU B 1 26 ? 2.734 40.703 3.167 1.00 28.36 24 GLU B O 1
ATOM 4693 N N . VAL B 1 27 ? 3.929 42.462 2.427 1.00 20.62 25 VAL B N 1
ATOM 4694 C CA . VAL B 1 27 ? 5.070 42.159 3.279 1.00 19.55 25 VAL B CA 1
ATOM 4695 C C . VAL B 1 27 ? 5.234 43.309 4.248 1.00 16.91 25 VAL B C 1
ATOM 4696 O O . VAL B 1 27 ? 5.700 44.398 3.880 1.00 21.41 25 VAL B O 1
ATOM 4709 N N . THR B 1 28 ? 4.842 43.070 5.487 1.00 17.77 26 THR B N 1
ATOM 4710 C CA . THR B 1 28 ? 4.931 44.100 6.515 1.00 23.07 26 THR B CA 1
ATOM 4711 C C . THR B 1 28 ? 6.024 43.707 7.488 1.00 23.28 26 THR B C 1
ATOM 4712 O O . THR B 1 28 ? 6.120 42.546 7.886 1.00 21.03 26 THR B O 1
ATOM 4723 N N . LEU B 1 29 ? 6.881 44.671 7.825 1.00 15.24 27 LEU B N 1
ATOM 4724 C CA . LEU B 1 29 ? 7.987 44.433 8.751 1.00 17.05 27 LEU B CA 1
ATOM 4725 C C . LEU B 1 29 ? 8.005 45.503 9.837 1.00 15.03 27 LEU B C 1
ATOM 4726 O O . LEU B 1 29 ? 8.009 46.705 9.537 1.00 14.97 27 LEU B O 1
ATOM 4742 N N . ARG B 1 30 ? 8.016 45.055 11.091 1.00 12.69 28 ARG B N 1
ATOM 4743 C CA . ARG B 1 30 ? 8.149 45.953 12.242 1.00 8.70 28 ARG B CA 1
ATOM 4744 C C . ARG B 1 30 ? 9.610 46.070 12.579 1.00 7.92 28 ARG B C 1
ATOM 4745 O O . ARG B 1 30 ? 10.264 45.066 12.752 1.00 9.75 28 ARG B O 1
ATOM 4766 N N . SER B 1 31 ? 10.121 47.301 12.644 1.00 9.80 29 SER B N 1
ATOM 4767 C CA . SER B 1 31 ? 11.522 47.543 12.966 1.00 5.15 29 SER B CA 1
ATOM 4768 C C . SER B 1 31 ? 11.623 48.358 14.261 1.00 10.83 29 SER B C 1
ATOM 4769 O O . SER B 1 31 ? 10.902 49.340 14.443 1.00 12.76 29 SER B O 1
ATOM 4777 N N . SER B 1 32 ? 12.536 47.964 15.139 1.00 9.18 30 SER B N 1
ATOM 4778 C CA . SER B 1 32 ? 12.668 48.575 16.454 1.00 4.79 30 SER B CA 1
ATOM 4779 C C . SER B 1 32 ? 13.906 49.449 16.568 1.00 7.47 30 SER B C 1
ATOM 4780 O O . SER B 1 32 ? 14.956 49.131 16.000 1.00 6.80 30 SER B O 1
ATOM 4788 N N . ASP B 1 33 ? 13.795 50.540 17.330 1.00 5.87 31 ASP B N 1
ATOM 4789 C CA . ASP B 1 33 ? 14.968 51.340 17.688 1.00 6.42 31 ASP B CA 1
ATOM 4790 C C . ASP B 1 33 ? 14.726 51.893 19.087 1.00 6.41 31 ASP B C 1
ATOM 4791 O O . ASP B 1 33 ? 13.602 52.253 19.427 1.00 9.91 31 ASP B O 1
ATOM 4800 N N . THR B 1 34 ? 15.774 51.907 19.896 1.00 7.08 32 THR B N 1
ATOM 4801 C CA . THR B 1 34 ? 15.711 52.487 21.224 1.00 5.42 32 THR B CA 1
ATOM 4802 C C . THR B 1 34 ? 15.705 54.026 21.179 1.00 11.64 32 THR B C 1
ATOM 4803 O O . THR B 1 34 ? 15.238 54.661 22.114 1.00 8.81 32 THR B O 1
ATOM 4814 N N . HIS B 1 35 ? 16.191 54.629 20.093 1.00 8.52 33 HIS B N 1
ATOM 4815 C CA . HIS B 1 35 ? 16.235 56.086 19.984 1.00 11.78 33 HIS B CA 1
ATOM 4816 C C . HIS B 1 35 ? 14.928 56.730 19.512 1.00 11.91 33 HIS B C 1
ATOM 4817 O O . HIS B 1 35 ? 14.093 56.089 18.896 1.00 8.84 33 HIS B O 1
ATOM 4831 N N . PRO B 1 36 ? 14.779 58.030 19.778 1.00 12.58 34 PRO B N 1
ATOM 4832 C CA . PRO B 1 36 ? 13.553 58.735 19.391 1.00 14.45 34 PRO B CA 1
ATOM 4833 C C . PRO B 1 36 ? 13.490 59.068 17.927 1.00 13.48 34 PRO B C 1
ATOM 4834 O O . PRO B 1 36 ? 14.495 59.079 17.198 1.00 10.79 34 PRO B O 1
ATOM 4845 N N . ASP B 1 37 ? 12.272 59.369 17.492 1.00 12.21 35 ASP B N 1
ATOM 4846 C CA . ASP B 1 37 ? 12.064 59.978 16.202 1.00 9.52 35 ASP B CA 1
ATOM 4847 C C . ASP B 1 37 ? 13.004 61.147 15.982 1.00 9.92 35 ASP B C 1
ATOM 4848 O O . ASP B 1 37 ? 13.262 61.916 16.895 1.00 18.23 35 ASP B O 1
ATOM 4857 N N . GLY B 1 38 ? 13.528 61.246 14.769 1.00 12.40 36 GLY B N 1
ATOM 4858 C CA . GLY B 1 38 ? 14.474 62.289 14.403 1.00 17.57 36 GLY B CA 1
ATOM 4859 C C . GLY B 1 38 ? 15.927 61.929 14.645 1.00 19.82 36 GLY B C 1
ATOM 4860 O O . GLY B 1 38 ? 16.823 62.593 14.141 1.00 16.66 36 GLY B O 1
ATOM 4864 N N . TYR B 1 39 ? 16.180 60.876 15.406 1.00 13.61 37 TYR B N 1
ATOM 4865 C CA . TYR B 1 39 ? 17.569 60.441 15.633 1.00 12.39 37 TYR B CA 1
ATOM 4866 C C . TYR B 1 39 ? 18.128 59.835 14.332 1.00 12.62 37 TYR B C 1
ATOM 4867 O O . TYR B 1 39 ? 17.369 59.285 13.557 1.00 12.85 37 TYR B O 1
ATOM 4885 N N . PRO B 1 40 ? 19.446 59.986 14.062 1.00 13.90 38 PRO B N 1
ATOM 4886 C CA . PRO B 1 40 ? 19.996 59.546 12.765 1.00 12.58 38 PRO B CA 1
ATOM 4887 C C . PRO B 1 40 ? 19.709 58.095 12.398 1.00 10.33 38 PRO B C 1
ATOM 4888 O O . PRO B 1 40 ? 19.450 57.818 11.221 1.00 10.27 38 PRO B O 1
ATOM 4899 N N . THR B 1 41 ? 19.719 57.193 13.379 1.00 10.57 39 THR B N 1
ATOM 4900 C CA . THR B 1 41 ? 19.454 55.782 13.105 1.00 7.21 39 THR B CA 1
ATOM 4901 C C . THR B 1 41 ? 18.001 55.532 12.700 1.00 4.68 39 THR B C 1
ATOM 4902 O O . THR B 1 41 ? 17.685 54.627 11.905 1.00 7.07 39 THR B O 1
ATOM 4913 N N . VAL B 1 42 ? 17.105 56.320 13.272 1.00 4.68 40 VAL B N 1
ATOM 4914 C CA . VAL B 1 42 ? 15.684 56.206 12.975 1.00 8.41 40 VAL B CA 1
ATOM 4915 C C . VAL B 1 42 ? 15.403 56.810 11.608 1.00 6.95 40 VAL B C 1
ATOM 4916 O O . VAL B 1 42 ? 14.633 56.250 10.835 1.00 8.72 40 VAL B O 1
ATOM 4929 N N . GLU B 1 43 ? 16.054 57.930 11.307 1.00 8.44 41 GLU B N 1
ATOM 4930 C CA . GLU B 1 43 ? 15.950 58.541 9.970 1.00 12.52 41 GLU B CA 1
ATOM 4931 C C . GLU B 1 43 ? 16.500 57.614 8.886 1.00 14.73 41 GLU B C 1
ATOM 4932 O O . GLU B 1 43 ? 15.958 57.528 7.771 1.00 12.39 41 GLU B O 1
ATOM 4944 N N . GLY B 1 44 ? 17.561 56.875 9.212 1.00 10.04 42 GLY B N 1
ATOM 4945 C CA . GLY B 1 44 ? 18.091 55.911 8.275 1.00 7.81 42 GLY B CA 1
ATOM 4946 C C . GLY B 1 44 ? 17.082 54.853 7.917 1.00 8.27 42 GLY B C 1
ATOM 4947 O O . GLY B 1 44 ? 16.853 54.558 6.747 1.00 10.35 42 GLY B O 1
ATOM 4951 N N . VAL B 1 45 ? 16.476 54.253 8.929 1.00 6.78 43 VAL B N 1
ATOM 4952 C CA . VAL B 1 45 ? 15.572 53.140 8.657 1.00 6.85 43 VAL B CA 1
ATOM 4953 C C . VAL B 1 45 ? 14.280 53.688 8.043 1.00 8.32 43 VAL B C 1
ATOM 4954 O O . VAL B 1 45 ? 13.627 53.011 7.246 1.00 9.04 43 VAL B O 1
ATOM 4967 N N . LYS B 1 46 ? 13.925 54.926 8.366 1.00 7.87 44 LYS B N 1
ATOM 4968 C CA . LYS B 1 46 ? 12.779 55.538 7.679 1.00 11.59 44 LYS B CA 1
ATOM 4969 C C . LYS B 1 46 ? 13.036 55.726 6.174 1.00 12.92 44 LYS B C 1
ATOM 4970 O O . LYS B 1 46 ? 12.132 55.523 5.375 1.00 8.75 44 LYS B O 1
ATOM 4989 N N . PHE B 1 47 ? 14.255 56.104 5.788 1.00 10.33 45 PHE B N 1
ATOM 4990 C CA . PHE B 1 47 ? 14.632 56.167 4.381 1.00 9.77 45 PHE B CA 1
ATOM 4991 C C . PHE B 1 47 ? 14.644 54.775 3.755 1.00 11.02 45 PHE B C 1
ATOM 4992 O O . PHE B 1 47 ? 14.143 54.561 2.650 1.00 12.04 45 PHE B O 1
ATOM 5019 N N . ALA B 1 49 ? 12.770 52.400 4.614 1.00 11.61 47 ALA B N 1
ATOM 5020 C CA . ALA B 1 49 ? 11.369 52.070 4.449 1.00 11.56 47 ALA B CA 1
ATOM 5021 C C . ALA B 1 49 ? 10.768 52.693 3.166 1.00 15.74 47 ALA B C 1
ATOM 5022 O O . ALA B 1 49 ? 10.048 52.020 2.413 1.00 11.83 47 ALA B O 1
ATOM 5029 N N . GLU B 1 50 ? 11.047 53.970 2.937 1.00 12.77 48 GLU B N 1
ATOM 5030 C CA . GLU B 1 50 ? 10.604 54.660 1.726 1.00 15.52 48 GLU B CA 1
ATOM 5031 C C . GLU B 1 50 ? 11.142 54.003 0.477 1.00 17.45 48 GLU B C 1
ATOM 5032 O O . GLU B 1 50 ? 10.377 53.753 -0.461 1.00 17.50 48 GLU B O 1
ATOM 5044 N N . ARG B 1 51 ? 12.432 53.687 0.457 1.00 16.06 49 ARG B N 1
ATOM 5045 C CA . ARG B 1 51 ? 13.013 53.066 -0.716 1.00 11.05 49 ARG B CA 1
ATOM 5046 C C . ARG B 1 51 ? 12.490 51.649 -0.932 1.00 15.87 49 ARG B C 1
ATOM 5047 O O . ARG B 1 51 ? 12.204 51.267 -2.068 1.00 14.63 49 ARG B O 1
ATOM 5068 N N . ALA B 1 52 ? 12.310 50.883 0.137 1.00 10.60 50 ALA B N 1
ATOM 5069 C CA . ALA B 1 52 ? 11.816 49.519 -0.014 1.00 10.23 50 ALA B CA 1
ATOM 5070 C C . ALA B 1 52 ? 10.395 49.510 -0.555 1.00 12.42 50 ALA B C 1
ATOM 5071 O O . ALA B 1 52 ? 10.034 48.659 -1.374 1.00 14.49 50 ALA B O 1
ATOM 5078 N N . LYS B 1 53 ? 9.592 50.469 -0.120 1.00 16.27 51 LYS B N 1
ATOM 5079 C CA . LYS B 1 53 ? 8.218 50.577 -0.610 1.00 20.34 51 LYS B CA 1
ATOM 5080 C C . LYS B 1 53 ? 8.174 50.964 -2.093 1.00 19.97 51 LYS B C 1
ATOM 5081 O O . LYS B 1 53 ? 7.432 50.374 -2.891 1.00 15.93 51 LYS B O 1
ATOM 5100 N N . GLU B 1 54 ? 8.969 51.956 -2.459 1.00 16.11 52 GLU B N 1
ATOM 5101 C CA . GLU B 1 54 ? 9.062 52.383 -3.859 1.00 16.27 52 GLU B CA 1
ATOM 5102 C C . GLU B 1 54 ? 9.571 51.270 -4.770 1.00 21.22 52 GLU B C 1
ATOM 5103 O O . GLU B 1 54 ? 8.943 50.932 -5.784 1.00 19.81 52 GLU B O 1
ATOM 5115 N N . LEU B 1 55 ? 10.712 50.701 -4.410 1.00 16.45 53 LEU B N 1
ATOM 5116 C CA . LEU B 1 55 ? 11.340 49.648 -5.207 1.00 15.35 53 LEU B CA 1
ATOM 5117 C C . LEU B 1 55 ? 10.484 48.404 -5.396 1.00 19.18 53 LEU B C 1
ATOM 5118 O O . LEU B 1 55 ? 10.619 47.686 -6.388 1.00 20.15 53 LEU B O 1
ATOM 5134 N N . SER B 1 56 ? 9.605 48.136 -4.440 1.00 20.39 54 SER B N 1
ATOM 5135 C CA . SER B 1 56 ? 8.782 46.943 -4.507 1.00 15.51 54 SER B CA 1
ATOM 5136 C C . SER B 1 56 ? 7.382 47.265 -5.016 1.00 19.86 54 SER B C 1
ATOM 5137 O O . SER B 1 56 ? 6.505 46.425 -4.917 1.00 18.25 54 SER B O 1
ATOM 5145 N N . ASN B 1 57 ? 7.183 48.478 -5.536 1.00 17.19 55 ASN B N 1
ATOM 5146 C CA . ASN B 1 57 ? 5.870 48.926 -6.004 1.00 26.65 55 ASN B CA 1
ATOM 5147 C C . ASN B 1 57 ? 4.787 48.769 -4.964 1.00 28.88 55 ASN B C 1
ATOM 5148 O O . ASN B 1 57 ? 3.654 48.452 -5.295 1.00 25.92 55 ASN B O 1
ATOM 5159 N N . GLY B 1 58 ? 5.148 48.978 -3.703 1.00 19.32 56 GLY B N 1
ATOM 5160 C CA . GLY B 1 58 ? 4.185 49.093 -2.627 1.00 16.72 56 GLY B CA 1
ATOM 5161 C C . GLY B 1 58 ? 4.000 47.816 -1.817 1.00 19.94 56 GLY B C 1
ATOM 5162 O O . GLY B 1 58 ? 3.270 47.793 -0.828 1.00 23.63 56 GLY B O 1
ATOM 5166 N N . ARG B 1 59 ? 4.675 46.751 -2.232 1.00 13.41 57 ARG B N 1
ATOM 5167 C CA . ARG B 1 59 ? 4.531 45.445 -1.599 1.00 16.85 57 ARG B CA 1
ATOM 5168 C C . ARG B 1 59 ? 5.161 45.375 -0.178 1.00 17.57 57 ARG B C 1
ATOM 5169 O O . ARG B 1 59 ? 4.581 44.796 0.742 1.00 17.61 57 ARG B O 1
ATOM 5190 N N . ILE B 1 60 ? 6.346 45.965 -0.021 1.00 15.56 58 ILE B N 1
ATOM 5191 C CA . ILE B 1 60 ? 7.108 45.882 1.229 1.00 13.18 58 ILE B CA 1
ATOM 5192 C C . ILE B 1 60 ? 6.924 47.168 2.015 1.00 16.76 58 ILE B C 1
ATOM 5193 O O . ILE B 1 60 ? 7.262 48.252 1.533 1.00 16.96 58 ILE B O 1
ATOM 5209 N N . CYS B 1 61 ? 6.400 47.027 3.230 1.00 15.88 59 CYS B N 1
ATOM 5210 C CA . CYS B 1 61 ? 6.083 48.153 4.096 1.00 9.28 59 CYS B CA 1
ATOM 5211 C C . CYS B 1 61 ? 6.752 47.979 5.460 1.00 15.26 59 CYS B C 1
ATOM 5212 O O . CYS B 1 61 ? 6.285 47.230 6.303 1.00 15.54 59 CYS B O 1
ATOM 5219 N N . ILE B 1 62 ? 7.860 48.675 5.654 1.00 13.81 60 ILE B N 1
ATOM 5220 C CA . ILE B 1 62 ? 8.542 48.707 6.929 1.00 15.70 60 ILE B CA 1
ATOM 5221 C C . ILE B 1 62 ? 7.921 49.792 7.820 1.00 15.65 60 ILE B C 1
ATOM 5222 O O . ILE B 1 62 ? 7.789 50.937 7.409 1.00 14.72 60 ILE B O 1
ATOM 5238 N N . GLU B 1 63 ? 7.562 49.409 9.042 1.00 15.59 61 GLU B N 1
ATOM 5239 C CA . GLU B 1 63 ? 7.064 50.330 10.062 1.00 16.73 61 GLU B CA 1
ATOM 5240 C C . GLU B 1 63 ? 8.070 50.462 11.189 1.00 15.51 61 GLU B C 1
ATOM 5241 O O . GLU B 1 63 ? 8.443 49.458 11.789 1.00 13.91 61 GLU B O 1
ATOM 5253 N N . VAL B 1 64 ? 8.482 51.686 11.502 1.00 14.12 62 VAL B N 1
ATOM 5254 C CA . VAL B 1 64 ? 9.499 51.891 12.519 1.00 11.76 62 VAL B CA 1
ATOM 5255 C C . VAL B 1 64 ? 8.859 52.209 13.859 1.00 12.26 62 VAL B C 1
ATOM 5256 O O . VAL B 1 64 ? 7.948 53.024 13.948 1.00 13.34 62 VAL B O 1
ATOM 5269 N N . PHE B 1 65 ? 9.314 51.503 14.884 1.00 7.18 63 PHE B N 1
ATOM 5270 C CA . PHE B 1 65 ? 8.873 51.726 16.271 1.00 12.85 63 PHE B CA 1
ATOM 5271 C C . PHE B 1 65 ? 10.033 52.243 17.088 1.00 10.65 63 PHE B C 1
ATOM 5272 O O . PHE B 1 65 ? 10.799 51.456 17.633 1.00 11.56 63 PHE B O 1
ATOM 5289 N N . PRO B 1 66 ? 10.174 53.566 17.162 1.00 9.38 64 PRO B N 1
ATOM 5290 C CA . PRO B 1 66 ? 11.254 54.191 17.926 1.00 5.88 64 PRO B CA 1
ATOM 5291 C C . PRO B 1 66 ? 10.969 54.228 19.419 1.00 9.03 64 PRO B C 1
ATOM 5292 O O . PRO B 1 66 ? 9.950 53.692 19.886 1.00 11.39 64 PRO B O 1
ATOM 5303 N N . SER B 1 67 ? 11.910 54.813 20.154 1.00 8.15 65 SER B N 1
ATOM 5304 C CA . SER B 1 67 ? 11.812 55.075 21.580 1.00 10.11 65 SER B CA 1
ATOM 5305 C C . SER B 1 67 ? 11.545 53.850 22.421 1.00 15.51 65 SER B C 1
ATOM 5306 O O . SER B 1 67 ? 10.901 53.944 23.448 1.00 10.40 65 SER B O 1
ATOM 5314 N N . SER B 1 68 ? 12.069 52.709 21.987 1.00 7.48 66 SER B N 1
ATOM 5315 C CA . SER B 1 68 ? 11.958 51.467 22.728 1.00 6.97 66 SER B CA 1
ATOM 5316 C C . SER B 1 68 ? 10.501 51.060 22.993 1.00 11.03 66 SER B C 1
ATOM 5317 O O . SER B 1 68 ? 10.197 50.374 23.973 1.00 8.73 66 SER B O 1
ATOM 5325 N N . GLN B 1 69 ? 9.604 51.478 22.125 1.00 8.80 67 GLN B N 1
ATOM 5326 C CA . GLN B 1 69 ? 8.203 51.063 22.228 1.00 11.63 67 GLN B CA 1
ATOM 5327 C C . GLN B 1 69 ? 8.005 49.561 22.311 1.00 17.09 67 GLN B C 1
ATOM 5328 O O . GLN B 1 69 ? 7.108 49.097 23.012 1.00 12.88 67 GLN B O 1
ATOM 5342 N N . LEU B 1 70 ? 8.810 48.799 21.583 1.00 10.14 68 LEU B N 1
ATOM 5343 C CA . LEU B 1 70 ? 8.705 47.328 21.610 1.00 9.59 68 LEU B CA 1
ATOM 5344 C C . LEU B 1 70 ? 9.622 46.627 22.636 1.00 11.72 68 LEU B C 1
ATOM 5345 O O . LEU B 1 70 ? 9.685 45.396 22.657 1.00 11.37 68 LEU B O 1
ATOM 5361 N N . GLY B 1 71 ? 10.329 47.407 23.458 1.00 10.92 69 GLY B N 1
ATOM 5362 C CA . GLY B 1 71 ? 11.189 46.875 24.495 1.00 9.63 69 GLY B CA 1
ATOM 5363 C C . GLY B 1 71 ? 12.554 47.554 24.458 1.00 15.38 69 GLY B C 1
ATOM 5364 O O . GLY B 1 71 ? 12.855 48.305 23.534 1.00 11.47 69 GLY B O 1
ATOM 5368 N N . GLU B 1 72 ? 13.371 47.301 25.475 1.00 10.07 70 GLU B N 1
ATOM 5369 C CA . GLU B 1 72 ? 14.735 47.803 25.503 1.00 8.21 70 GLU B CA 1
ATOM 5370 C C . GLU B 1 72 ? 15.553 46.995 24.508 1.00 5.71 70 GLU B C 1
ATOM 5371 O O . GLU B 1 72 ? 15.117 45.943 24.030 1.00 5.04 70 GLU B O 1
ATOM 5383 N N . GLU B 1 73 ? 16.718 47.506 24.145 1.00 9.81 71 GLU B N 1
ATOM 5384 C CA . GLU B 1 73 ? 17.434 46.990 22.972 1.00 8.05 71 GLU B CA 1
ATOM 5385 C C . GLU B 1 73 ? 17.792 45.502 23.040 1.00 5.07 71 GLU B C 1
ATOM 5386 O O . GLU B 1 73 ? 17.532 44.767 22.086 1.00 7.25 71 GLU B O 1
ATOM 5398 N N . LYS B 1 74 ? 18.395 45.029 24.126 1.00 7.63 72 LYS B N 1
ATOM 5399 C CA . LYS B 1 74 ? 18.796 43.628 24.163 1.00 6.11 72 LYS B CA 1
ATOM 5400 C C . LYS B 1 74 ? 17.593 42.712 24.032 1.00 8.48 72 LYS B C 1
ATOM 5401 O O . LYS B 1 74 ? 17.630 41.705 23.310 1.00 11.16 72 LYS B O 1
ATOM 5420 N N . ASP B 1 75 ? 16.519 43.069 24.726 1.00 10.05 73 ASP B N 1
ATOM 5421 C CA . ASP B 1 75 ? 15.265 42.373 24.579 1.00 7.37 73 ASP B CA 1
ATOM 5422 C C . ASP B 1 75 ? 14.791 42.369 23.115 1.00 9.26 73 ASP B C 1
ATOM 5423 O O . ASP B 1 75 ? 14.352 41.329 22.615 1.00 9.63 73 ASP B O 1
ATOM 5432 N N . THR B 1 76 ? 14.870 43.504 22.412 1.00 8.22 74 THR B N 1
ATOM 5433 C CA . THR B 1 76 ? 14.402 43.508 21.024 1.00 10.78 74 THR B CA 1
ATOM 5434 C C . THR B 1 76 ? 15.313 42.669 20.105 1.00 6.67 74 THR B C 1
ATOM 5435 O O . THR B 1 76 ? 14.854 42.127 19.096 1.00 9.85 74 THR B O 1
ATOM 5446 N N . ILE B 1 77 ? 16.584 42.543 20.451 1.00 7.26 75 ILE B N 1
ATOM 5447 C CA . ILE B 1 77 ? 17.463 41.658 19.656 1.00 8.24 75 ILE B CA 1
ATOM 5448 C C . ILE B 1 77 ? 16.975 40.208 19.741 1.00 10.62 75 ILE B C 1
ATOM 5449 O O . ILE B 1 77 ? 16.906 39.492 18.735 1.00 7.43 75 ILE B O 1
ATOM 5465 N N . GLU B 1 78 ? 16.684 39.762 20.957 1.00 9.77 76 GLU B N 1
ATOM 5466 C CA . GLU B 1 78 ? 16.186 38.403 21.182 1.00 10.92 76 GLU B CA 1
ATOM 5467 C C . GLU B 1 78 ? 14.836 38.176 20.497 1.00 13.59 76 GLU B C 1
ATOM 5468 O O . GLU B 1 78 ? 14.630 37.143 19.866 1.00 13.99 76 GLU B O 1
ATOM 5480 N N . GLN B 1 79 ? 13.928 39.149 20.554 1.00 10.20 77 GLN B N 1
ATOM 5481 C CA . GLN B 1 79 ? 12.658 39.007 19.855 1.00 12.65 77 GLN B CA 1
ATOM 5482 C C . GLN B 1 79 ? 12.833 38.964 18.324 1.00 12.01 77 GLN B C 1
ATOM 5483 O O . GLN B 1 79 ? 12.048 38.320 17.617 1.00 12.76 77 GLN B O 1
ATOM 5497 N N . THR B 1 80 ? 13.878 39.602 17.820 1.00 8.72 78 THR B N 1
ATOM 5498 C CA . THR B 1 80 ? 14.138 39.593 16.385 1.00 5.12 78 THR B CA 1
ATOM 5499 C C . THR B 1 80 ? 14.687 38.206 16.022 1.00 7.22 78 THR B C 1
ATOM 5500 O O . THR B 1 80 ? 14.261 37.627 15.025 1.00 11.44 78 THR B O 1
ATOM 5511 N N . GLN B 1 81 ? 15.578 37.644 16.839 1.00 12.53 79 GLN B N 1
ATOM 5512 C CA . GLN B 1 81 ? 16.030 36.258 16.617 1.00 8.24 79 GLN B CA 1
ATOM 5513 C C . GLN B 1 81 ? 14.851 35.279 16.539 1.00 12.89 79 GLN B C 1
ATOM 5514 O O . GLN B 1 81 ? 14.892 34.309 15.781 1.00 13.69 79 GLN B O 1
ATOM 5528 N N . PHE B 1 82 ? 13.805 35.518 17.324 1.00 13.59 80 PHE B N 1
ATOM 5529 C CA . PHE B 1 82 ? 12.670 34.594 17.308 1.00 21.43 80 PHE B CA 1
ATOM 5530 C C . PHE B 1 82 ? 11.611 34.984 16.302 1.00 22.11 80 PHE B C 1
ATOM 5531 O O . PHE B 1 82 ? 10.590 34.310 16.184 1.00 17.00 80 PHE B O 1
ATOM 5548 N N . GLY B 1 83 ? 11.834 36.081 15.587 1.00 14.37 81 GLY B N 1
ATOM 5549 C CA . GLY B 1 83 ? 10.949 36.462 14.493 1.00 13.27 81 GLY B CA 1
ATOM 5550 C C . GLY B 1 83 ? 9.683 37.175 14.908 1.00 19.46 81 GLY B C 1
ATOM 5551 O O . GLY B 1 83 ? 8.794 37.386 14.093 1.00 26.29 81 GLY B O 1
ATOM 5555 N N . VAL B 1 84 ? 9.601 37.566 16.174 1.00 12.61 82 VAL B N 1
ATOM 5556 C CA . VAL B 1 84 ? 8.471 38.335 16.676 1.00 8.56 82 VAL B CA 1
ATOM 5557 C C . VAL B 1 84 ? 8.585 39.828 16.339 1.00 11.88 82 VAL B C 1
ATOM 5558 O O . VAL B 1 84 ? 7.583 40.509 16.100 1.00 15.28 82 VAL B O 1
ATOM 5571 N N . ILE B 1 85 ? 9.814 40.320 16.325 1.00 11.33 83 ILE B N 1
ATOM 5572 C CA . ILE B 1 85 ? 10.126 41.624 15.721 1.00 13.20 83 ILE B CA 1
ATOM 5573 C C . ILE B 1 85 ? 10.856 41.323 14.391 1.00 10.38 83 ILE B C 1
ATOM 5574 O O . ILE B 1 85 ? 11.692 40.434 14.344 1.00 12.51 83 ILE B O 1
ATOM 5590 N N . ASP B 1 86 ? 10.544 42.045 13.316 1.00 8.69 84 ASP B N 1
ATOM 5591 C CA . ASP B 1 86 ? 11.106 41.680 12.019 1.00 7.76 84 ASP B CA 1
ATOM 5592 C C . ASP B 1 86 ? 12.520 42.221 11.790 1.00 11.31 84 ASP B C 1
ATOM 5593 O O . ASP B 1 86 ? 13.324 41.581 11.129 1.00 9.61 84 ASP B O 1
ATOM 5612 N N . VAL B 1 88 ? 15.748 45.098 13.584 1.00 7.82 86 VAL B N 1
ATOM 5613 C CA . VAL B 1 88 ? 16.204 45.904 14.715 1.00 6.25 86 VAL B CA 1
ATOM 5614 C C . VAL B 1 88 ? 17.471 46.675 14.293 1.00 7.31 86 VAL B C 1
ATOM 5615 O O . VAL B 1 88 ? 18.286 46.180 13.522 1.00 7.66 86 VAL B O 1
ATOM 5628 N N . ARG B 1 89 ? 17.576 47.904 14.771 1.00 5.23 87 ARG B N 1
ATOM 5629 C CA . ARG B 1 89 ? 18.782 48.718 14.634 1.00 5.73 87 ARG B CA 1
ATOM 5630 C C . ARG B 1 89 ? 19.380 48.719 16.020 1.00 6.87 87 ARG B C 1
ATOM 5631 O O . ARG B 1 89 ? 18.732 49.174 16.956 1.00 5.26 87 ARG B O 1
ATOM 5652 N N . ALA B 1 90 ? 20.582 48.161 16.163 1.00 6.29 88 ALA B N 1
ATOM 5653 C CA . ALA B 1 90 ? 21.164 47.941 17.483 1.00 6.71 88 ALA B CA 1
ATOM 5654 C C . ALA B 1 90 ? 22.674 48.162 17.487 1.00 11.56 88 ALA B C 1
ATOM 5655 O O . ALA B 1 90 ? 23.332 48.062 16.469 1.00 6.42 88 ALA B O 1
ATOM 5662 N N . SER B 1 91 ? 23.199 48.478 18.657 1.00 4.54 89 SER B N 1
ATOM 5663 C CA . SER B 1 91 ? 24.620 48.493 18.893 1.00 7.79 89 SER B CA 1
ATOM 5664 C C . SER B 1 91 ? 25.176 47.090 19.086 1.00 8.13 89 SER B C 1
ATOM 5665 O O . SER B 1 91 ? 24.502 46.208 19.673 1.00 6.58 89 SER B O 1
ATOM 5673 N N . PHE B 1 92 ? 26.401 46.875 18.593 1.00 4.69 90 PHE B N 1
ATOM 5674 C CA . PHE B 1 92 ? 27.109 45.621 18.858 1.00 4.85 90 PHE B CA 1
ATOM 5675 C C . PHE B 1 92 ? 27.206 45.395 20.354 1.00 8.40 90 PHE B C 1
ATOM 5676 O O . PHE B 1 92 ? 27.328 44.252 20.805 1.00 8.17 90 PHE B O 1
ATOM 5693 N N . GLY B 1 93 ? 27.195 46.485 21.121 1.00 11.56 91 GLY B N 1
ATOM 5694 C CA . GLY B 1 93 ? 27.438 46.429 22.553 1.00 11.29 91 GLY B CA 1
ATOM 5695 C C . GLY B 1 93 ? 26.303 45.801 23.338 1.00 11.97 91 GLY B C 1
ATOM 5696 O O . GLY B 1 93 ? 26.463 45.438 24.511 1.00 10.57 91 GLY B O 1
ATOM 5700 N N . SER B 1 94 ? 25.152 45.661 22.699 1.00 6.86 92 SER B N 1
ATOM 5701 C CA . SER B 1 94 ? 23.969 45.116 23.372 1.00 7.71 92 SER B CA 1
ATOM 5702 C C . SER B 1 94 ? 23.915 43.580 23.273 1.00 13.84 92 SER B C 1
ATOM 5703 O O . SER B 1 94 ? 23.044 42.958 23.870 1.00 10.67 92 SER B O 1
ATOM 5711 N N . PHE B 1 95 ? 24.851 42.970 22.556 1.00 8.32 93 PHE B N 1
ATOM 5712 C CA . PHE B 1 95 ? 24.720 41.541 22.203 1.00 11.97 93 PHE B CA 1
ATOM 5713 C C . PHE B 1 95 ? 25.293 40.584 23.240 1.00 19.05 93 PHE B C 1
ATOM 5714 O O . PHE B 1 95 ? 24.797 39.473 23.376 1.00 14.49 93 PHE B O 1
ATOM 5731 N N . ASN B 1 96 ? 26.334 41.018 23.943 1.00 17.80 94 ASN B N 1
ATOM 5732 C CA . ASN B 1 96 ? 27.102 40.154 24.859 1.00 19.40 94 ASN B CA 1
ATOM 5733 C C . ASN B 1 96 ? 27.459 38.879 24.122 1.00 19.27 94 ASN B C 1
ATOM 5734 O O . ASN B 1 96 ? 28.031 38.933 23.031 1.00 25.05 94 ASN B O 1
ATOM 5745 N N . ASP B 1 97 ? 27.080 37.735 24.659 1.00 15.17 95 ASP B N 1
ATOM 5746 C CA . ASP B 1 97 ? 27.489 36.478 24.037 1.00 27.00 95 ASP B CA 1
ATOM 5747 C C . ASP B 1 97 ? 26.474 35.965 23.002 1.00 26.14 95 ASP B C 1
ATOM 5748 O O . ASP B 1 97 ? 26.661 34.889 22.425 1.00 25.67 95 ASP B O 1
ATOM 5757 N N . ILE B 1 98 ? 25.395 36.716 22.775 1.00 13.78 96 ILE B N 1
ATOM 5758 C CA . ILE B 1 98 ? 24.437 36.386 21.702 1.00 15.87 96 ILE B CA 1
ATOM 5759 C C . ILE B 1 98 ? 25.153 36.231 20.358 1.00 19.96 96 ILE B C 1
ATOM 5760 O O . ILE B 1 98 ? 24.884 35.282 19.624 1.00 23.86 96 ILE B O 1
ATOM 5776 N N . VAL B 1 99 ? 26.064 37.159 20.051 1.00 12.83 97 VAL B N 1
ATOM 5777 C CA . VAL B 1 99 ? 26.948 37.055 18.881 1.00 11.03 97 VAL B CA 1
ATOM 5778 C C . VAL B 1 99 ? 28.358 37.383 19.369 1.00 13.84 97 VAL B C 1
ATOM 5779 O O . VAL B 1 99 ? 28.713 38.559 19.540 1.00 12.94 97 VAL B O 1
ATOM 5792 N N . PRO B 1 100 ? 29.171 36.333 19.628 1.00 17.65 98 PRO B N 1
ATOM 5793 C CA . PRO B 1 100 ? 30.449 36.580 20.296 1.00 10.67 98 PRO B CA 1
ATOM 5794 C C . PRO B 1 100 ? 31.357 37.541 19.568 1.00 11.40 98 PRO B C 1
ATOM 5795 O O . PRO B 1 100 ? 32.059 38.313 20.234 1.00 15.80 98 PRO B O 1
ATOM 5806 N N . GLU B 1 101 ? 31.345 37.528 18.243 1.00 12.82 99 GLU B N 1
ATOM 5807 C CA . GLU B 1 101 ? 32.172 38.476 17.494 1.00 10.48 99 GLU B CA 1
ATOM 5808 C C . GLU B 1 101 ? 31.679 39.897 17.590 1.00 14.27 99 GLU B C 1
ATOM 5809 O O . GLU B 1 101 ? 32.439 40.828 17.370 1.00 13.64 99 GLU B O 1
ATOM 5821 N N . ALA B 1 102 ? 30.415 40.091 17.920 1.00 12.34 100 ALA B N 1
ATOM 5822 C CA . ALA B 1 102 ? 29.960 41.465 18.098 1.00 12.36 100 ALA B CA 1
ATOM 5823 C C . ALA B 1 102 ? 30.582 42.049 19.352 1.00 11.79 100 ALA B C 1
ATOM 5824 O O . ALA B 1 102 ? 30.937 43.240 19.409 1.00 10.50 100 ALA B O 1
ATOM 5831 N N . GLN B 1 103 ? 30.713 41.212 20.371 1.00 9.11 101 GLN B N 1
ATOM 5832 C CA . GLN B 1 103 ? 31.360 41.656 21.596 1.00 10.41 101 GLN B CA 1
ATOM 5833 C C . GLN B 1 103 ? 32.843 41.934 21.357 1.00 10.31 101 GLN B C 1
ATOM 5834 O O . GLN B 1 103 ? 33.409 42.892 21.905 1.00 12.78 101 GLN B O 1
ATOM 5848 N N . LEU B 1 104 ? 33.479 41.081 20.553 1.00 14.58 102 LEU B N 1
ATOM 5849 C CA . LEU B 1 104 ? 34.886 41.251 20.183 1.00 15.30 102 LEU B CA 1
ATOM 5850 C C . LEU B 1 104 ? 35.128 42.627 19.552 1.00 17.41 102 LEU B C 1
ATOM 5851 O O . LEU B 1 104 ? 36.077 43.341 19.882 1.00 12.86 102 LEU B O 1
ATOM 5867 N N . LEU B 1 105 ? 34.263 43.026 18.636 1.00 13.60 103 LEU B N 1
ATOM 5868 C CA . LEU B 1 105 ? 34.434 44.338 18.009 1.00 13.17 103 LEU B CA 1
ATOM 5869 C C . LEU B 1 105 ? 33.942 45.486 18.884 1.00 16.38 103 LEU B C 1
ATOM 5870 O O . LEU B 1 105 ? 33.922 46.636 18.454 1.00 13.57 103 LEU B O 1
ATOM 5886 N N . SER B 1 106 ? 33.561 45.169 20.117 1.00 10.55 104 SER B N 1
ATOM 5887 C CA . SER B 1 106 ? 33.272 46.197 21.123 1.00 11.30 104 SER B CA 1
ATOM 5888 C C . SER B 1 106 ? 34.444 46.396 22.088 1.00 14.76 104 SER B C 1
ATOM 5889 O O . SER B 1 106 ? 34.289 47.026 23.135 1.00 10.60 104 SER B O 1
ATOM 5897 N N . LEU B 1 107 ? 35.607 45.834 21.768 1.00 11.98 105 LEU B N 1
ATOM 5898 C CA . LEU B 1 107 ? 36.781 46.040 22.639 1.00 8.57 105 LEU B CA 1
ATOM 5899 C C . LEU B 1 107 ? 37.239 47.503 22.668 1.00 8.48 105 LEU B C 1
ATOM 5900 O O . LEU B 1 107 ? 37.175 48.211 21.651 1.00 9.47 105 LEU B O 1
ATOM 5916 N N . PRO B 1 108 ? 37.713 47.967 23.827 1.00 12.04 106 PRO B N 1
ATOM 5917 C CA . PRO B 1 108 ? 38.061 49.392 23.904 1.00 11.97 106 PRO B CA 1
ATOM 5918 C C . PRO B 1 108 ? 39.315 49.735 23.113 1.00 12.14 106 PRO B C 1
ATOM 5919 O O . PRO B 1 108 ? 40.246 48.945 23.000 1.00 13.63 106 PRO B O 1
ATOM 5930 N N . TYR B 1 109 ? 39.311 50.930 22.543 1.00 11.45 107 TYR B N 1
ATOM 5931 C CA . TYR B 1 109 ? 40.397 51.412 21.722 1.00 13.32 107 TYR B CA 1
ATOM 5932 C C . TYR B 1 109 ? 40.782 50.469 20.582 1.00 23.66 107 TYR B C 1
ATOM 5933 O O . TYR B 1 109 ? 41.901 50.509 20.112 1.00 18.18 107 TYR B O 1
ATOM 5951 N N . LEU B 1 110 ? 39.844 49.656 20.100 1.00 14.87 108 LEU B N 1
ATOM 5952 C CA . LEU B 1 110 ? 40.093 48.803 18.938 1.00 9.96 108 LEU B CA 1
ATOM 5953 C C . LEU B 1 110 ? 40.187 49.594 17.607 1.00 25.00 108 LEU B C 1
ATOM 5954 O O . LEU B 1 110 ? 40.989 49.245 16.740 1.00 18.26 108 LEU B O 1
ATOM 5970 N N . PHE B 1 111 ? 39.342 50.614 17.441 1.00 19.14 109 PHE B N 1
ATOM 5971 C CA . PHE B 1 111 ? 39.294 51.427 16.217 1.00 16.35 109 PHE B CA 1
ATOM 5972 C C . PHE B 1 111 ? 39.922 52.787 16.470 1.00 19.75 109 PHE B C 1
ATOM 5973 O O . PHE B 1 111 ? 39.795 53.332 17.557 1.00 20.72 109 PHE B O 1
ATOM 5990 N N . ARG B 1 112 ? 40.605 53.324 15.467 1.00 18.35 110 ARG B N 1
ATOM 5991 C CA . ARG B 1 112 ? 41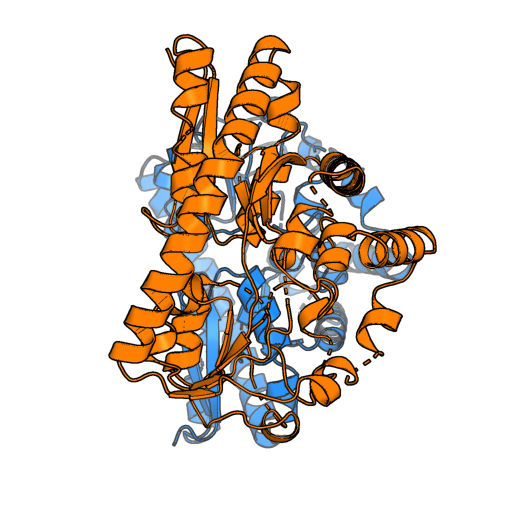.298 54.602 15.595 1.00 23.19 110 ARG B CA 1
ATOM 5992 C C . ARG B 1 112 ? 40.412 55.817 15.301 1.00 17.32 110 ARG B C 1
ATOM 5993 O O . ARG B 1 112 ? 40.678 56.908 15.810 1.00 22.82 110 ARG B O 1
ATOM 6014 N N . SER B 1 113 ? 39.373 55.637 14.487 1.00 19.53 111 SER B N 1
ATOM 6015 C CA . SER B 1 113 ? 38.606 56.748 13.955 1.00 21.75 111 SER B CA 1
ATOM 6016 C C . SER B 1 113 ? 37.392 56.222 13.230 1.00 20.36 111 SER B C 1
ATOM 6017 O O . SER B 1 113 ? 37.334 55.038 12.907 1.00 18.79 111 SER B O 1
ATOM 6025 N N . GLU B 1 114 ? 36.442 57.108 12.932 1.00 18.23 112 GLU B N 1
ATOM 6026 C CA . GLU B 1 114 ? 35.256 56.726 12.185 1.00 18.48 112 GLU B CA 1
ATOM 6027 C C . GLU B 1 114 ? 35.644 56.259 10.783 1.00 18.14 112 GLU B C 1
ATOM 6028 O O . GLU B 1 114 ? 35.040 55.342 10.245 1.00 18.03 112 GLU B O 1
ATOM 6040 N N . GLU B 1 115 ? 36.678 56.858 10.197 1.00 23.84 113 GLU B N 1
ATOM 6041 C CA . GLU B 1 115 ? 37.142 56.425 8.871 1.00 18.01 113 GLU B CA 1
ATOM 6042 C C . GLU B 1 115 ? 37.691 54.993 8.918 1.00 15.67 113 GLU B C 1
ATOM 6043 O O . GLU B 1 115 ? 37.403 54.158 8.046 1.00 19.38 113 GLU B O 1
ATOM 6055 N N . HIS B 1 116 ? 38.502 54.712 9.936 1.00 15.62 114 HIS B N 1
ATOM 6056 C CA . HIS B 1 116 ? 39.009 53.357 10.150 1.00 13.55 114 HIS B CA 1
ATOM 6057 C C . HIS B 1 116 ? 37.847 52.354 10.256 1.00 15.11 114 HIS B C 1
ATOM 6058 O O . HIS B 1 116 ? 37.773 51.377 9.506 1.00 15.10 114 HIS B O 1
ATOM 6072 N N . LEU B 1 117 ? 36.930 52.611 11.176 1.00 14.98 115 LEU B N 1
ATOM 6073 C CA . LEU B 1 117 ? 35.739 51.756 11.315 1.00 14.77 115 LEU B CA 1
ATOM 6074 C C . LEU B 1 117 ? 34.968 51.617 10.018 1.00 12.27 115 LEU B C 1
ATOM 6075 O O . LEU B 1 117 ? 34.570 50.507 9.673 1.00 13.23 115 LEU B O 1
ATOM 6091 N N . HIS B 1 118 ? 34.760 52.718 9.280 1.00 14.72 116 HIS B N 1
ATOM 6092 C CA . HIS B 1 118 ? 34.101 52.622 7.972 1.00 19.60 116 HIS B CA 1
ATOM 6093 C C . HIS B 1 118 ? 34.811 51.647 7.052 1.00 22.36 116 HIS B C 1
ATOM 6094 O O . HIS B 1 118 ? 34.168 50.832 6.403 1.00 18.59 116 HIS B O 1
ATOM 6108 N N . ASN B 1 119 ? 36.133 51.776 6.950 1.00 15.30 117 ASN B N 1
ATOM 6109 C CA . ASN B 1 119 ? 36.906 50.921 6.052 1.00 19.05 117 ASN B CA 1
ATOM 6110 C C . ASN B 1 119 ? 36.831 49.463 6.476 1.00 24.26 117 ASN B C 1
ATOM 6111 O O . ASN B 1 119 ? 36.714 48.545 5.652 1.00 18.68 117 ASN B O 1
ATOM 6122 N N . VAL B 1 120 ? 36.863 49.237 7.778 1.00 17.21 118 VAL B N 1
ATOM 6123 C CA . VAL B 1 120 ? 36.710 47.895 8.268 1.00 12.79 118 VAL B CA 1
ATOM 6124 C C . VAL B 1 120 ? 35.319 47.337 7.928 1.00 13.22 118 VAL B C 1
ATOM 6125 O O . VAL B 1 120 ? 35.194 46.266 7.340 1.00 17.56 118 VAL B O 1
ATOM 6148 N N . ASP B 1 122 ? 32.979 48.275 5.877 1.00 20.51 120 ASP B N 1
ATOM 6149 C CA . ASP B 1 122 ? 32.578 48.296 4.461 1.00 19.95 120 ASP B CA 1
ATOM 6150 C C . ASP B 1 122 ? 33.325 47.279 3.612 1.00 26.91 120 ASP B C 1
ATOM 6151 O O . ASP B 1 122 ? 32.950 47.030 2.469 1.00 24.60 120 ASP B O 1
ATOM 6160 N N . GLY B 1 123 ? 34.382 46.701 4.170 1.00 24.95 121 GLY B N 1
ATOM 6161 C CA . GLY B 1 123 ? 35.193 45.723 3.468 1.00 23.00 121 GLY B CA 1
ATOM 6162 C C . GLY B 1 123 ? 34.881 44.289 3.846 1.00 26.08 121 GLY B C 1
ATOM 6163 O O . GLY B 1 123 ? 33.790 44.000 4.347 1.00 25.83 121 GLY B O 1
ATOM 6167 N N . PRO B 1 124 ? 35.842 43.377 3.614 1.00 25.14 122 PRO B N 1
ATOM 6168 C CA . PRO B 1 124 ? 35.716 41.934 3.884 1.00 27.30 122 PRO B CA 1
ATOM 6169 C C . PRO B 1 124 ? 35.347 41.579 5.316 1.00 21.08 122 PRO B C 1
ATOM 6170 O O . PRO B 1 124 ? 34.657 40.585 5.576 1.00 26.87 122 PRO B O 1
ATOM 6181 N N . ILE B 1 125 ? 35.849 42.366 6.248 1.00 16.70 123 ILE B N 1
ATOM 6182 C CA . ILE B 1 125 ? 35.580 42.121 7.657 1.00 12.86 123 ILE B CA 1
ATOM 6183 C C . ILE B 1 125 ? 34.077 42.260 7.940 1.00 17.49 123 ILE B C 1
ATOM 6184 O O . ILE B 1 125 ? 33.497 41.465 8.678 1.00 18.91 123 ILE B O 1
ATOM 6200 N N . GLY B 1 126 ? 33.443 43.254 7.331 1.00 18.71 124 GLY B N 1
ATOM 6201 C CA . GLY B 1 126 ? 32.001 43.408 7.456 1.00 18.48 124 GLY B CA 1
ATOM 6202 C C . GLY B 1 126 ? 31.240 42.181 6.995 1.00 26.67 124 GLY B C 1
ATOM 6203 O O . GLY B 1 126 ? 30.233 41.797 7.596 1.00 20.01 124 GLY B O 1
ATOM 6207 N N . ASP B 1 127 ? 31.722 41.543 5.933 1.00 19.25 125 ASP B N 1
ATOM 6208 C CA . ASP B 1 127 ? 31.077 40.331 5.451 1.00 25.38 125 ASP B CA 1
ATOM 6209 C C . ASP B 1 127 ? 31.340 39.153 6.388 1.00 23.34 125 ASP B C 1
ATOM 6210 O O . ASP B 1 127 ? 30.496 38.281 6.546 1.00 22.96 125 ASP B O 1
ATOM 6219 N N . GLU B 1 128 ? 32.499 39.136 7.022 1.00 20.06 126 GLU B N 1
ATOM 6220 C CA . GLU B 1 128 ? 32.772 38.111 8.017 1.00 21.96 126 GLU B CA 1
ATOM 6221 C C . GLU B 1 128 ? 31.836 38.265 9.224 1.00 13.34 126 GLU B C 1
ATOM 6222 O O . GLU B 1 128 ? 31.277 37.278 9.716 1.00 16.28 126 GLU B O 1
ATOM 6234 N N . LEU B 1 129 ? 31.648 39.491 9.703 1.00 14.31 127 LEU B N 1
ATOM 6235 C CA . LEU B 1 129 ? 30.726 39.715 10.812 1.00 17.23 127 LEU B CA 1
ATOM 6236 C C . LEU B 1 129 ? 29.312 39.304 10.419 1.00 14.66 127 LEU B C 1
ATOM 6237 O O . LEU B 1 129 ? 28.561 38.766 11.237 1.00 15.21 127 LEU B O 1
ATOM 6253 N N . ALA B 1 130 ? 28.944 39.571 9.168 1.00 14.92 128 ALA B N 1
ATOM 6254 C CA . ALA B 1 130 ? 27.610 39.212 8.707 1.00 15.01 128 ALA B CA 1
ATOM 6255 C C . ALA B 1 130 ? 27.389 37.710 8.831 1.00 12.12 128 ALA B C 1
ATOM 6256 O O . ALA B 1 130 ? 26.301 37.264 9.169 1.00 12.34 128 ALA B O 1
ATOM 6263 N N . LYS B 1 131 ? 28.420 36.923 8.576 1.00 14.69 129 LYS B N 1
ATOM 6264 C CA . LYS B 1 131 ? 28.283 35.480 8.730 1.00 16.75 129 LYS B CA 1
ATOM 6265 C C . LYS B 1 131 ? 28.070 35.096 10.199 1.00 13.78 129 LYS B C 1
ATOM 6266 O O . LYS B 1 131 ? 27.256 34.236 10.503 1.00 15.65 129 LYS B O 1
ATOM 6285 N N . ALA B 1 132 ? 28.777 35.767 11.102 1.00 14.95 130 ALA B N 1
ATOM 6286 C CA . ALA B 1 132 ? 28.575 35.571 12.532 1.00 18.98 130 ALA B CA 1
ATOM 6287 C C . ALA B 1 132 ? 27.126 35.888 12.951 1.00 11.60 130 ALA B C 1
ATOM 6288 O O . ALA B 1 132 ? 26.543 35.175 13.770 1.00 13.62 130 ALA B O 1
ATOM 6295 N N . PHE B 1 133 ? 26.526 36.936 12.386 1.00 16.00 131 PHE B N 1
ATOM 6296 C CA . PHE B 1 133 ? 25.148 37.283 12.758 1.00 13.84 131 PHE B CA 1
ATOM 6297 C C . PHE B 1 133 ? 24.182 36.240 12.197 1.00 13.61 131 PHE B C 1
ATOM 6298 O O . PHE B 1 133 ? 23.222 35.851 12.873 1.00 10.35 131 PHE B O 1
ATOM 6315 N N . GLU B 1 134 ? 24.444 35.794 10.968 1.00 14.92 132 GLU B N 1
ATOM 6316 C CA . GLU B 1 134 ? 23.589 34.804 10.312 1.00 15.73 132 GLU B CA 1
ATOM 6317 C C . GLU B 1 134 ? 23.538 33.470 11.073 1.00 10.75 132 GLU B C 1
ATOM 6318 O O . GLU B 1 134 ? 22.475 32.860 11.196 1.00 16.13 132 GLU B O 1
ATOM 6330 N N . ALA B 1 135 ? 24.675 33.061 11.615 1.00 14.90 133 ALA B N 1
ATOM 6331 C CA . ALA B 1 135 ? 24.744 31.903 12.494 1.00 16.41 133 ALA B CA 1
ATOM 6332 C C . ALA B 1 135 ? 23.805 32.017 13.689 1.00 19.54 133 ALA B C 1
ATOM 6333 O O . ALA B 1 135 ? 23.370 31.001 14.225 1.00 19.80 133 ALA B O 1
ATOM 6340 N N . LYS B 1 136 ? 23.481 33.247 14.096 1.00 14.31 134 LYS B N 1
ATOM 6341 C CA . LYS B 1 136 ? 22.587 33.485 15.233 1.00 9.78 134 LYS B CA 1
ATOM 6342 C C . LYS B 1 136 ? 21.226 34.065 14.830 1.00 15.33 134 LYS B C 1
ATOM 6343 O O . LYS B 1 136 ? 20.578 34.743 15.620 1.00 13.55 134 LYS B O 1
ATOM 6362 N N . ASP B 1 137 ? 20.819 33.776 13.595 1.00 13.12 135 ASP B N 1
ATOM 6363 C CA . ASP B 1 137 ? 19.479 33.996 13.079 1.00 7.55 135 ASP B CA 1
ATOM 6364 C C . ASP B 1 137 ? 19.170 35.469 12.843 1.00 9.42 135 ASP B C 1
ATOM 6365 O O . ASP B 1 137 ? 18.014 35.890 12.924 1.00 13.37 135 ASP B O 1
ATOM 6374 N N . LEU B 1 138 ? 20.213 36.207 12.479 1.00 8.37 136 LEU B N 1
ATOM 6375 C CA . LEU B 1 138 ? 20.101 37.636 12.154 1.00 13.55 136 LEU B CA 1
ATOM 6376 C C . LEU B 1 138 ? 20.788 37.910 10.822 1.00 12.15 136 LEU B C 1
ATOM 6377 O O . LEU B 1 138 ? 21.924 37.489 10.593 1.00 10.95 136 LEU B O 1
ATOM 6393 N N . ILE B 1 139 ? 20.087 38.603 9.939 1.00 10.89 137 ILE B N 1
ATOM 6394 C CA . ILE B 1 139 ? 20.657 38.972 8.656 1.00 5.90 137 ILE B CA 1
ATOM 6395 C C . ILE B 1 139 ? 21.089 40.454 8.695 1.00 9.39 137 ILE B C 1
ATOM 6396 O O . ILE B 1 139 ? 20.242 41.349 8.727 1.00 9.53 137 ILE B O 1
ATOM 6412 N N . ALA B 1 140 ? 22.397 40.708 8.672 1.00 10.26 138 ALA B N 1
ATOM 6413 C CA . ALA B 1 140 ? 22.935 42.073 8.739 1.00 11.04 138 ALA B CA 1
ATOM 6414 C C . ALA B 1 140 ? 22.836 42.706 7.353 1.00 16.45 138 ALA B C 1
ATOM 6415 O O . ALA B 1 140 ? 23.433 42.188 6.409 1.00 11.04 138 ALA B O 1
ATOM 6422 N N . VAL B 1 141 ? 22.089 43.800 7.226 1.00 12.79 139 VAL B N 1
ATOM 6423 C CA . VAL B 1 141 ? 21.870 44.437 5.920 1.00 8.58 139 VAL B CA 1
ATOM 6424 C C . VAL B 1 141 ? 22.466 45.860 5.799 1.00 11.16 139 VAL B C 1
ATOM 6425 O O . VAL B 1 141 ? 22.598 46.398 4.709 1.00 11.47 139 VAL B O 1
ATOM 6438 N N . ALA B 1 142 ? 22.810 46.474 6.916 1.00 9.59 140 ALA B N 1
ATOM 6439 C CA . ALA B 1 142 ? 23.513 47.731 6.917 1.00 9.73 140 ALA B CA 1
ATOM 6440 C C . ALA B 1 142 ? 24.314 47.912 8.211 1.00 11.96 140 ALA B C 1
ATOM 6441 O O . ALA B 1 142 ? 23.966 47.362 9.243 1.00 8.42 140 ALA B O 1
ATOM 6448 N N . TYR B 1 143 ? 25.375 48.700 8.133 1.00 9.54 141 TYR B N 1
ATOM 6449 C CA . TYR B 1 143 ? 26.147 49.087 9.289 1.00 15.10 141 TYR B CA 1
ATOM 6450 C C . TYR B 1 143 ? 26.038 50.598 9.432 1.00 12.87 141 TYR B C 1
ATOM 6451 O O . TYR B 1 143 ? 26.231 51.345 8.458 1.00 9.87 141 TYR B O 1
ATOM 6469 N N . TYR B 1 144 ? 25.691 51.036 10.634 1.00 8.52 142 TYR B N 1
ATOM 6470 C CA . TYR B 1 144 ? 25.458 52.462 10.929 1.00 6.66 142 TYR B CA 1
ATOM 6471 C C . TYR B 1 144 ? 26.536 53.001 11.863 1.00 11.54 142 TYR B C 1
ATOM 6472 O O . TYR B 1 144 ? 27.165 52.237 12.587 1.00 11.95 142 TYR B O 1
ATOM 6490 N N . ASP B 1 145 ? 26.719 54.318 11.855 1.00 8.79 143 ASP B N 1
ATOM 6491 C CA . ASP B 1 145 ? 27.726 54.991 12.688 1.00 6.85 143 ASP B CA 1
ATOM 6492 C C . ASP B 1 145 ? 27.247 55.342 14.086 1.00 8.67 143 ASP B C 1
ATOM 6493 O O . ASP B 1 145 ? 26.179 55.937 14.266 1.00 10.79 143 ASP B O 1
ATOM 6502 N N . GLY B 1 146 ? 28.081 55.020 15.070 1.00 9.64 144 GLY B N 1
ATOM 6503 C CA . GLY B 1 146 ? 27.860 55.413 16.449 1.00 8.81 144 GLY B CA 1
ATOM 6504 C C . GLY B 1 146 ? 28.934 56.261 17.091 1.00 8.50 144 GLY B C 1
ATOM 6505 O O . GLY B 1 146 ? 28.912 56.496 18.305 1.00 9.08 144 GLY B O 1
ATOM 6509 N N . GLY B 1 147 ? 29.923 56.683 16.312 1.00 7.37 145 GLY B N 1
ATOM 6510 C CA . GLY B 1 147 ? 30.932 57.574 16.849 1.00 14.65 145 GLY B CA 1
ATOM 6511 C C . GLY B 1 147 ? 31.698 56.915 17.977 1.00 9.81 145 GLY B C 1
ATOM 6512 O O . GLY B 1 147 ? 31.728 55.681 18.081 1.00 7.53 145 GLY B O 1
ATOM 6516 N N . SER B 1 148 ? 32.303 57.731 18.828 1.00 10.11 146 SER B N 1
ATOM 6517 C CA . SER B 1 148 ? 33.019 57.220 19.973 1.00 9.63 146 SER B CA 1
ATOM 6518 C C . SER B 1 148 ? 32.253 57.564 21.255 1.00 10.58 146 SER B C 1
ATOM 6519 O O . SER B 1 148 ? 31.461 58.510 21.316 1.00 8.99 146 SER B O 1
ATOM 6527 N N . ARG B 1 149 ? 32.496 56.769 22.270 1.00 5.61 147 ARG B N 1
ATOM 6528 C CA . ARG B 1 149 ? 31.882 56.940 23.573 1.00 9.14 147 ARG B CA 1
ATOM 6529 C C . ARG B 1 149 ? 32.895 57.396 24.614 1.00 12.12 147 ARG B C 1
ATOM 6530 O O . ARG B 1 149 ? 34.057 56.929 24.652 1.00 12.20 147 ARG B O 1
ATOM 6551 N N . SER B 1 150 ? 32.413 58.278 25.468 1.00 9.15 148 SER B N 1
ATOM 6552 C CA . SER B 1 150 ? 33.213 58.896 26.531 1.00 7.73 148 SER B CA 1
ATOM 6553 C C . SER B 1 150 ? 32.458 58.975 27.848 1.00 10.68 148 SER B C 1
ATOM 6554 O O . SER B 1 150 ? 31.226 58.939 27.864 1.00 9.49 148 SER B O 1
ATOM 6562 N N . PHE B 1 151 ? 33.197 59.137 28.938 1.00 10.29 149 PHE B N 1
ATOM 6563 C CA . PHE B 1 151 ? 32.639 59.121 30.299 1.00 11.91 149 PHE B CA 1
ATOM 6564 C C . PHE B 1 151 ? 31.971 60.408 30.719 1.00 11.67 149 PHE B C 1
ATOM 6565 O O . PHE B 1 151 ? 32.571 61.471 30.606 1.00 13.89 149 PHE B O 1
ATOM 6582 N N . TYR B 1 152 ? 30.725 60.319 31.195 1.00 13.66 150 TYR B N 1
ATOM 6583 C CA . TYR B 1 152 ? 30.106 61.442 31.890 1.00 9.66 150 TYR B CA 1
ATOM 6584 C C . TYR B 1 152 ? 29.637 61.066 33.270 1.00 12.94 150 TYR B C 1
ATOM 6585 O O . TYR B 1 152 ? 29.311 59.909 33.509 1.00 10.64 150 TYR B O 1
ATOM 6603 N N . ASN B 1 153 ? 29.557 62.055 34.170 1.00 14.48 151 ASN B N 1
ATOM 6604 C CA . ASN B 1 153 ? 29.171 61.767 35.535 1.00 13.93 151 ASN B CA 1
ATOM 6605 C C . ASN B 1 153 ? 28.668 63.011 36.263 1.00 16.89 151 ASN B C 1
ATOM 6606 O O . ASN B 1 153 ? 28.792 64.133 35.765 1.00 15.56 151 ASN B O 1
ATOM 6617 N N . SER B 1 154 ? 28.075 62.780 37.434 1.00 18.13 152 SER B N 1
ATOM 6618 C CA . SER B 1 154 ? 27.362 63.820 38.193 1.00 15.81 152 SER B CA 1
ATOM 6619 C C . SER B 1 154 ? 28.215 64.378 39.336 1.00 23.37 152 SER B C 1
ATOM 6620 O O . SER B 1 154 ? 27.807 65.323 40.019 1.00 19.09 152 SER B O 1
ATOM 6628 N N . GLN B 1 155 ? 29.381 63.784 39.537 1.00 17.66 153 GLN B N 1
ATOM 6629 C CA . GLN B 1 155 ? 30.166 63.987 40.760 1.00 19.01 153 GLN B CA 1
ATOM 6630 C C . GLN B 1 155 ? 31.345 64.931 40.623 1.00 27.85 153 GLN B C 1
ATOM 6631 O O . GLN B 1 155 ? 31.485 65.866 41.409 1.00 23.62 153 GLN B O 1
ATOM 6645 N N . LYS B 1 156 ? 32.206 64.689 39.646 1.00 21.12 154 LYS B N 1
ATOM 6646 C CA . LYS B 1 156 ? 33.399 65.520 39.496 1.00 22.19 154 LYS B CA 1
ATOM 6647 C C . LYS B 1 156 ? 34.048 65.344 38.145 1.00 26.73 154 LYS B C 1
ATOM 6648 O O . LYS B 1 156 ? 33.795 64.346 37.457 1.00 18.59 154 LYS B O 1
ATOM 6667 N N . PRO B 1 157 ? 34.917 66.296 37.765 1.00 25.72 155 PRO B N 1
ATOM 6668 C CA . PRO B 1 157 ? 35.628 66.155 36.493 1.00 19.48 155 PRO B CA 1
ATOM 6669 C C . PRO B 1 157 ? 36.554 64.964 36.503 1.00 17.47 155 PRO B C 1
ATOM 6670 O O . PRO B 1 157 ? 37.138 64.648 37.543 1.00 21.09 155 PRO B O 1
ATOM 6681 N N . ILE B 1 158 ? 36.686 64.313 35.357 1.00 20.13 156 ILE B N 1
ATOM 6682 C CA . ILE B 1 158 ? 37.626 63.210 35.199 1.00 16.35 156 ILE B CA 1
ATOM 6683 C C . ILE B 1 158 ? 38.802 63.719 34.398 1.00 22.27 156 ILE B C 1
ATOM 6684 O O . ILE B 1 158 ? 38.687 63.936 33.188 1.00 22.13 156 ILE B O 1
ATOM 6700 N N . THR B 1 159 ? 39.925 63.926 35.089 1.00 28.13 157 THR B N 1
ATOM 6701 C CA . THR B 1 159 ? 41.121 64.491 34.481 1.00 27.13 157 THR B CA 1
ATOM 6702 C C . THR B 1 159 ? 42.181 63.429 34.259 1.00 22.24 157 THR B C 1
ATOM 6703 O O . THR B 1 159 ? 43.152 63.669 33.572 1.00 23.58 157 THR B O 1
ATOM 6714 N N . LYS B 1 160 ? 41.986 62.256 34.840 1.00 18.17 158 LYS B N 1
ATOM 6715 C CA . LYS B 1 160 ? 42.962 61.183 34.755 1.00 18.04 158 LYS B CA 1
ATOM 6716 C C . LYS B 1 160 ? 42.281 59.910 35.217 1.00 19.42 158 LYS B C 1
ATOM 6717 O O . LYS B 1 160 ? 41.223 59.972 35.833 1.00 25.14 158 LYS B O 1
ATOM 6736 N N . VAL B 1 161 ? 42.904 58.768 34.959 1.00 20.26 159 VAL B N 1
ATOM 6737 C CA . VAL B 1 161 ? 42.290 57.484 35.263 1.00 25.82 159 VAL B CA 1
ATOM 6738 C C . VAL B 1 161 ? 41.983 57.319 36.754 1.00 26.41 159 VAL B C 1
ATOM 6739 O O . VAL B 1 161 ? 40.999 56.671 37.148 1.00 20.78 159 VAL B O 1
ATOM 6752 N N . GLU B 1 162 ? 42.836 57.901 37.586 1.00 27.82 160 GLU B N 1
ATOM 6753 C CA . GLU B 1 162 ? 42.744 57.708 39.025 1.00 25.46 160 GLU B CA 1
ATOM 6754 C C . GLU B 1 162 ? 41.470 58.328 39.552 1.00 25.11 160 GLU B C 1
ATOM 6755 O O . GLU B 1 162 ? 40.954 57.918 40.594 1.00 28.34 160 GLU B O 1
ATOM 6767 N N . ASP B 1 163 ? 40.934 59.291 38.809 1.00 20.46 161 ASP B N 1
ATOM 6768 C CA . ASP B 1 163 ? 39.704 59.940 39.211 1.00 23.92 161 ASP B CA 1
ATOM 6769 C C . ASP B 1 163 ? 38.492 58.992 39.154 1.00 24.21 161 ASP B C 1
ATOM 6770 O O . ASP B 1 163 ? 37.466 59.268 39.768 1.00 22.34 161 ASP B O 1
ATOM 6779 N N . LEU B 1 164 ? 38.600 57.901 38.404 1.00 22.87 162 LEU B N 1
ATOM 6780 C CA . LEU B 1 164 ? 37.477 56.969 38.269 1.00 20.52 162 LEU B CA 1
ATOM 6781 C C . LEU B 1 164 ? 37.397 56.044 39.472 1.00 30.00 162 LEU B C 1
ATOM 6782 O O . LEU B 1 164 ? 36.395 55.354 39.659 1.00 21.69 162 LEU B O 1
ATOM 6798 N N . LYS B 1 165 ? 38.455 56.035 40.287 1.00 29.84 163 LYS B N 1
ATOM 6799 C CA . LYS B 1 165 ? 38.607 55.030 41.342 1.00 26.26 163 LYS B CA 1
ATOM 6800 C C . LYS B 1 165 ? 37.372 54.955 42.190 1.00 16.32 163 LYS B C 1
ATOM 6801 O O . LYS B 1 165 ? 36.911 55.969 42.721 1.00 25.40 163 LYS B O 1
ATOM 6820 N N . GLY B 1 166 ? 36.800 53.758 42.263 1.00 25.14 164 GLY B N 1
ATOM 6821 C CA . GLY B 1 166 ? 35.653 53.509 43.113 1.00 24.94 164 GLY B CA 1
ATOM 6822 C C . GLY B 1 166 ? 34.295 54.003 42.634 1.00 30.40 164 GLY B C 1
ATOM 6823 O O . GLY B 1 166 ? 33.298 53.756 43.293 1.00 26.73 164 GLY B O 1
ATOM 6835 N N . LYS B 1 168 ? 30.755 54.406 40.420 1.00 16.78 166 LYS B N 1
ATOM 6836 C CA . LYS B 1 168 ? 29.806 53.495 39.807 1.00 15.46 166 LYS B CA 1
ATOM 6837 C C . LYS B 1 168 ? 29.375 54.024 38.447 1.00 15.48 166 LYS B C 1
ATOM 6838 O O . LYS B 1 168 ? 28.692 55.042 38.376 1.00 14.35 166 LYS B O 1
ATOM 6857 N N . PHE B 1 169 ? 29.762 53.314 37.384 1.00 10.60 167 PHE B N 1
ATOM 6858 C CA . PHE B 1 169 ? 29.349 53.668 36.002 1.00 15.69 167 PHE B CA 1
ATOM 6859 C C . PHE B 1 169 ? 28.450 52.622 35.373 1.00 12.21 167 PHE B C 1
ATOM 6860 O O . PHE B 1 169 ? 28.723 51.425 35.458 1.00 13.72 167 PHE B O 1
ATOM 6877 N N . ARG B 1 170 ? 27.363 53.071 34.749 1.00 11.08 168 ARG B N 1
ATOM 6878 C CA . ARG B 1 170 ? 26.540 52.163 33.967 1.00 9.49 168 ARG B CA 1
ATOM 6879 C C . ARG B 1 170 ? 27.288 51.887 32.702 1.00 7.38 168 ARG B C 1
ATOM 6880 O O . ARG B 1 170 ? 27.882 52.804 32.130 1.00 9.29 168 ARG B O 1
ATOM 6901 N N . VAL B 1 171 ? 27.224 50.636 32.263 1.00 8.12 169 VAL B N 1
ATOM 6902 C CA . VAL B 1 171 ? 27.663 50.215 30.918 1.00 6.44 169 VAL B CA 1
ATOM 6903 C C . VAL B 1 171 ? 26.561 49.429 30.215 1.00 8.88 169 VAL B C 1
ATOM 6904 O O . VAL B 1 171 ? 25.596 49.015 30.849 1.00 7.21 169 VAL B O 1
ATOM 6927 N N . GLN B 1 173 ? 24.983 46.103 28.339 1.00 9.09 171 GLN B N 1
ATOM 6928 C CA . GLN B 1 173 ? 24.907 44.748 28.877 1.00 12.49 171 GLN B CA 1
ATOM 6929 C C . GLN B 1 173 ? 25.782 43.715 28.145 1.00 12.99 171 GLN B C 1
ATOM 6930 O O . GLN B 1 173 ? 25.292 42.751 27.570 1.00 11.48 171 GLN B O 1
ATOM 6944 N N . SER B 1 174 ? 27.087 43.935 28.189 1.00 14.02 172 SER B N 1
ATOM 6945 C CA . SER B 1 174 ? 28.082 42.984 27.687 1.00 17.35 172 SER B CA 1
ATOM 6946 C C . SER B 1 174 ? 29.157 42.855 28.738 1.00 11.83 172 SER B C 1
ATOM 6947 O O . SER B 1 174 ? 29.571 43.854 29.359 1.00 9.29 172 SER B O 1
ATOM 6955 N N . ASP B 1 175 ? 29.656 41.638 28.933 1.00 11.87 173 ASP B N 1
ATOM 6956 C CA . ASP B 1 175 ? 30.670 41.404 29.961 1.00 9.59 173 ASP B CA 1
ATOM 6957 C C . ASP B 1 175 ? 31.954 42.200 29.737 1.00 10.87 173 ASP B C 1
ATOM 6958 O O . ASP B 1 175 ? 32.633 42.592 30.687 1.00 11.37 173 ASP B O 1
ATOM 6967 N N . VAL B 1 176 ? 32.302 42.416 28.473 1.00 11.11 174 VAL B N 1
ATOM 6968 C CA . VAL B 1 176 ? 33.528 43.122 28.173 1.00 9.34 174 VAL B CA 1
ATOM 6969 C C . VAL B 1 176 ? 33.552 44.495 28.822 1.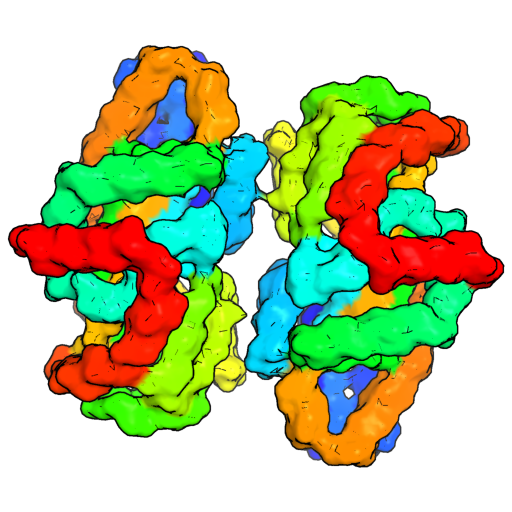00 11.83 174 VAL B C 1
ATOM 6970 O O . VAL B 1 176 ? 34.605 44.941 29.278 1.00 13.74 174 VAL B O 1
ATOM 6983 N N . PHE B 1 177 ? 32.403 45.170 28.887 1.00 10.58 175 PHE B N 1
ATOM 6984 C CA . PHE B 1 177 ? 32.356 46.510 29.477 1.00 9.47 175 PHE B CA 1
ATOM 6985 C C . PHE B 1 177 ? 32.474 46.463 30.998 1.00 7.35 175 PHE B C 1
ATOM 6986 O O . PHE B 1 177 ? 32.936 47.413 31.622 1.00 9.59 175 PHE B O 1
ATOM 7003 N N . VAL B 1 178 ? 32.032 45.371 31.619 1.00 12.96 176 VAL B N 1
ATOM 7004 C CA . VAL B 1 178 ? 32.236 45.228 33.064 1.00 14.64 176 VAL B CA 1
ATOM 7005 C C . VAL B 1 178 ? 33.739 45.106 33.347 1.00 13.27 176 VAL B C 1
ATOM 7006 O O . VAL B 1 178 ? 34.267 45.701 34.283 1.00 15.25 176 VAL B O 1
ATOM 7019 N N . ASP B 1 179 ? 34.431 44.342 32.522 1.00 15.20 177 ASP B N 1
ATOM 7020 C CA . ASP B 1 179 ? 35.869 44.159 32.713 1.00 16.26 177 ASP B CA 1
ATOM 7021 C C . ASP B 1 179 ? 36.627 45.433 32.399 1.00 18.45 177 ASP B C 1
ATOM 7022 O O . ASP B 1 179 ? 37.637 45.739 33.024 1.00 15.97 177 ASP B O 1
ATOM 7061 N N . SER B 1 182 ? 36.450 47.571 35.478 1.00 16.27 180 SER B N 1
ATOM 7062 C CA . SER B 1 182 ? 37.306 46.989 36.523 1.00 21.71 180 SER B CA 1
ATOM 7063 C C . SER B 1 182 ? 38.783 47.320 36.280 1.00 27.74 180 SER B C 1
ATOM 7064 O O . SER B 1 182 ? 39.531 47.662 37.207 1.00 16.12 180 SER B O 1
ATOM 7072 N N . ALA B 1 183 ? 39.186 47.235 35.017 1.00 18.46 181 ALA B N 1
ATOM 7073 C CA . ALA B 1 183 ? 40.536 47.603 34.599 1.00 20.19 181 ALA B CA 1
ATOM 7074 C C . ALA B 1 183 ? 40.870 49.076 34.879 1.00 28.20 181 ALA B C 1
ATOM 7075 O O . ALA B 1 183 ? 42.033 49.435 35.054 1.00 20.05 181 ALA B O 1
ATOM 7082 N N . LEU B 1 184 ? 39.855 49.930 34.928 1.00 20.39 182 LEU B N 1
ATOM 7083 C CA . LEU B 1 184 ? 40.047 51.344 35.253 1.00 18.83 182 LEU B CA 1
ATOM 7084 C C . LEU B 1 184 ? 39.867 51.613 36.758 1.00 26.84 182 LEU B C 1
ATOM 7085 O O . LEU B 1 184 ? 39.854 52.771 37.181 1.00 25.48 182 LEU B O 1
ATOM 7101 N N . GLY B 1 185 ? 39.709 50.545 37.548 1.00 21.48 183 GLY B N 1
ATOM 7102 C CA . GLY B 1 185 ? 39.523 50.660 38.991 1.00 20.77 183 GLY B CA 1
ATOM 7103 C C . GLY B 1 185 ? 38.156 51.168 39.405 1.00 23.81 183 GLY B C 1
ATOM 7104 O O . GLY B 1 185 ? 37.997 51.740 40.492 1.00 21.47 183 GLY B O 1
ATOM 710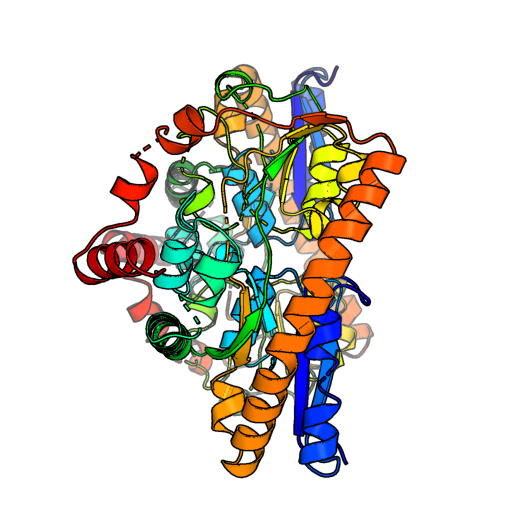8 N N . ALA B 1 186 ? 37.159 50.976 38.544 1.00 21.69 184 ALA B N 1
ATOM 7109 C CA . ALA B 1 186 ? 35.814 51.443 38.833 1.00 15.90 184 ALA B CA 1
ATOM 7110 C C . ALA B 1 186 ? 34.850 50.281 38.858 1.00 18.34 184 ALA B C 1
ATOM 7111 O O . ALA B 1 186 ? 35.231 49.137 38.647 1.00 21.74 184 ALA B O 1
ATOM 7118 N N . ASN B 1 187 ? 33.588 50.592 39.119 1.00 19.87 185 ASN B N 1
ATOM 7119 C CA . ASN B 1 187 ? 32.569 49.579 39.297 1.00 19.18 185 ASN B CA 1
ATOM 7120 C C . ASN B 1 187 ? 31.486 49.729 38.248 1.00 15.93 185 ASN B C 1
ATOM 7121 O O . ASN B 1 187 ? 30.820 50.758 38.176 1.00 23.31 185 ASN B O 1
ATOM 7132 N N . ALA B 1 188 ? 31.338 48.699 37.432 1.00 17.27 186 ALA B N 1
ATOM 7133 C CA . ALA B 1 188 ? 30.396 48.720 36.329 1.00 15.06 186 ALA B CA 1
ATOM 7134 C C . ALA B 1 188 ? 29.040 48.252 36.820 1.00 17.10 186 ALA B C 1
ATOM 7135 O O . ALA B 1 188 ? 28.959 47.394 37.680 1.00 13.92 186 ALA B O 1
ATOM 7142 N N . THR B 1 189 ? 27.981 48.814 36.262 1.00 15.65 187 THR B N 1
ATOM 7143 C CA . THR B 1 189 ? 26.660 48.258 36.430 1.00 20.60 187 THR B CA 1
ATOM 7144 C C . THR B 1 189 ? 25.961 48.153 35.071 1.00 16.59 187 THR B C 1
ATOM 7145 O O . THR B 1 189 ? 25.463 49.156 34.579 1.00 15.53 187 THR B O 1
ATOM 7156 N N . PRO B 1 190 ? 25.901 46.949 34.493 1.00 15.56 188 PRO B N 1
ATOM 7157 C CA . PRO B 1 190 ? 25.180 46.788 33.234 1.00 16.75 188 PRO B CA 1
ATOM 7158 C C . PRO B 1 190 ? 23.709 47.044 33.440 1.00 24.15 188 PRO B C 1
ATOM 7159 O O . PRO B 1 190 ? 23.135 46.570 34.423 1.00 16.92 188 PRO B O 1
ATOM 7180 N N . PRO B 1 192 ? 19.895 48.419 31.011 1.00 10.26 190 PRO B N 1
ATOM 7181 C CA . PRO B 1 192 ? 19.310 48.954 29.781 1.00 7.42 190 PRO B CA 1
ATOM 7182 C C . PRO B 1 192 ? 19.382 50.483 29.722 1.00 10.30 190 PRO B C 1
ATOM 7183 O O . PRO B 1 192 ? 19.322 51.169 30.739 1.00 8.22 190 PRO B O 1
ATOM 7194 N N . TYR B 1 193 ? 19.479 50.990 28.500 1.00 5.79 191 TYR B N 1
ATOM 7195 C CA . TYR B 1 193 ? 19.663 52.395 28.221 1.00 4.11 191 TYR B CA 1
ATOM 7196 C C . TYR B 1 193 ? 18.576 53.276 28.829 1.00 9.50 191 TYR B C 1
ATOM 7197 O O . TYR B 1 193 ? 18.872 54.342 29.338 1.00 8.90 191 TYR B O 1
ATOM 7215 N N . GLY B 1 194 ? 17.333 52.816 28.778 1.00 11.97 192 GLY B N 1
ATOM 7216 C CA . GLY B 1 194 ? 16.197 53.591 29.256 1.00 13.68 192 GLY B CA 1
ATOM 7217 C C . GLY B 1 194 ? 16.217 53.873 30.757 1.00 11.17 192 GLY B C 1
ATOM 7218 O O . GLY B 1 194 ? 15.575 54.816 31.201 1.00 15.06 192 GLY B O 1
ATOM 7222 N N . GLU B 1 195 ? 16.971 53.089 31.527 1.00 10.54 193 GLU B N 1
ATOM 7223 C CA . GLU B 1 195 ? 16.946 53.184 32.988 1.00 9.65 193 GLU B CA 1
ATOM 7224 C C . GLU B 1 195 ? 18.071 54.073 33.517 1.00 14.94 193 GLU B C 1
ATOM 7225 O O . GLU B 1 195 ? 18.092 54.425 34.693 1.00 13.76 193 GLU B O 1
ATOM 7237 N N . VAL B 1 196 ? 18.952 54.518 32.627 1.00 12.51 194 VAL B N 1
ATOM 7238 C CA . VAL B 1 196 ? 20.123 55.277 33.053 1.00 7.54 194 VAL B CA 1
ATOM 7239 C C . VAL B 1 196 ? 19.796 56.658 33.639 1.00 14.59 194 VAL B C 1
ATOM 7240 O O . VAL B 1 196 ? 20.372 57.035 34.658 1.00 13.09 194 VAL B O 1
ATOM 7253 N N . TYR B 1 197 ? 18.905 57.412 33.006 1.00 11.35 195 TYR B N 1
ATOM 7254 C CA . TYR B 1 197 ? 18.613 58.783 33.448 1.00 10.88 195 TYR B CA 1
ATOM 7255 C C . TYR B 1 197 ? 18.182 58.780 34.913 1.00 16.66 195 TYR B C 1
ATOM 7256 O O . TYR B 1 197 ? 18.731 59.508 35.729 1.00 14.15 195 TYR B O 1
ATOM 7274 N N . SER B 1 198 ? 17.208 57.941 35.251 1.00 15.32 196 SER B N 1
ATOM 7275 C CA . SER B 1 198 ? 16.717 57.896 36.631 1.00 14.59 196 SER B CA 1
ATOM 7276 C C . SER B 1 198 ? 17.799 57.467 37.595 1.00 16.89 196 SER B C 1
ATOM 7277 O O . SER B 1 198 ? 17.909 58.011 38.697 1.00 15.91 196 SER B O 1
ATOM 7285 N N . SER B 1 199 ? 18.597 56.484 37.189 1.00 15.29 197 SER B N 1
ATOM 7286 C CA . SER B 1 199 ? 19.645 55.990 38.050 1.00 9.14 197 SER B CA 1
ATOM 7287 C C . SER B 1 199 ? 20.687 57.054 38.367 1.00 12.59 197 SER B C 1
ATOM 7288 O O . SER B 1 199 ? 21.188 57.105 39.488 1.00 15.58 197 SER B O 1
ATOM 7296 N N . ILE B 1 200 ? 21.037 57.882 37.385 1.00 15.38 198 ILE B N 1
ATOM 7297 C CA . ILE B 1 200 ? 21.976 58.955 37.644 1.00 14.98 198 ILE B CA 1
ATOM 7298 C C . ILE B 1 200 ? 21.285 60.000 38.529 1.00 19.70 198 ILE B C 1
ATOM 7299 O O . ILE B 1 200 ? 21.864 60.508 39.472 1.00 21.79 198 ILE B O 1
ATOM 7315 N N . GLN B 1 201 ? 20.045 60.320 38.199 1.00 18.00 199 GLN B N 1
ATOM 7316 C CA . GLN B 1 201 ? 19.332 61.366 38.920 1.00 21.64 199 GLN B CA 1
ATOM 7317 C C . GLN B 1 201 ? 19.235 61.100 40.423 1.00 23.11 199 GLN B C 1
ATOM 7318 O O . GLN B 1 201 ? 19.422 62.011 41.226 1.00 27.12 199 GLN B O 1
ATOM 7332 N N . THR B 1 202 ? 18.990 59.852 40.811 1.00 22.50 200 THR B N 1
ATOM 7333 C CA . THR B 1 202 ? 18.801 59.520 42.216 1.00 20.96 200 THR B CA 1
ATOM 7334 C C . THR B 1 202 ? 20.101 59.078 42.902 1.00 33.07 200 THR B C 1
ATOM 7335 O O . THR B 1 202 ? 20.106 58.759 44.088 1.00 27.67 200 THR B O 1
ATOM 7346 N N . GLY B 1 203 ? 21.208 59.082 42.166 1.00 22.90 201 GLY B N 1
ATOM 7347 C CA . GLY B 1 203 ? 22.513 58.814 42.746 1.00 19.20 201 GLY B CA 1
ATOM 7348 C C . GLY B 1 203 ? 22.823 57.334 42.932 1.00 18.55 201 GLY B C 1
ATOM 7349 O O . GLY B 1 203 ? 23.826 56.970 43.542 1.00 18.33 201 GLY B O 1
ATOM 7353 N N . VAL B 1 204 ? 21.972 56.470 42.393 1.00 18.08 202 VAL B N 1
ATOM 7354 C CA . VAL B 1 204 ? 22.232 55.032 42.410 1.00 18.82 202 VAL B CA 1
ATOM 7355 C C . VAL B 1 204 ? 23.533 54.697 41.665 1.00 17.01 202 VAL B C 1
ATOM 7356 O O . VAL B 1 204 ? 24.281 53.789 42.055 1.00 20.24 202 VAL B O 1
ATOM 7369 N N . ILE B 1 205 ? 23.810 55.462 40.614 1.00 15.19 203 ILE B N 1
ATOM 7370 C CA . ILE B 1 205 ? 25.092 55.400 39.931 1.00 16.39 203 ILE B CA 1
ATOM 7371 C C . ILE B 1 205 ? 25.646 56.811 39.785 1.00 15.50 203 ILE B C 1
ATOM 7372 O O . ILE B 1 205 ? 24.910 57.789 39.918 1.00 20.28 203 ILE B O 1
ATOM 7388 N N . ASP B 1 206 ? 26.943 56.899 39.517 1.00 14.00 204 ASP B N 1
ATOM 7389 C CA . ASP B 1 206 ? 27.604 58.182 39.346 1.00 13.22 204 ASP B CA 1
ATOM 7390 C C . ASP B 1 206 ? 27.540 58.703 37.913 1.00 17.09 204 ASP B C 1
ATOM 7391 O O . ASP B 1 206 ? 27.596 59.906 37.682 1.00 13.49 204 ASP B O 1
ATOM 7400 N N . GLY B 1 207 ? 27.441 57.795 36.949 1.00 12.43 205 GLY B N 1
ATOM 7401 C CA . GLY B 1 207 ? 27.484 58.210 35.559 1.00 13.78 205 GLY B CA 1
ATOM 7402 C C . GLY B 1 207 ? 27.387 57.076 34.565 1.00 10.91 205 GLY B C 1
ATOM 7403 O O . GLY B 1 207 ? 27.017 55.949 34.904 1.00 11.05 205 GLY B O 1
ATOM 7407 N N . ALA B 1 208 ? 27.687 57.385 33.313 1.00 10.23 206 ALA B N 1
ATOM 7408 C CA . ALA B 1 208 ? 27.651 56.389 32.251 1.00 8.61 206 ALA B CA 1
ATOM 7409 C C . ALA B 1 208 ? 28.615 56.840 31.151 1.00 9.06 206 ALA B C 1
ATOM 7410 O O . ALA B 1 208 ? 29.490 57.669 31.396 1.00 12.77 206 ALA B O 1
ATOM 7417 N N . GLU B 1 209 ? 28.508 56.256 29.973 1.00 9.27 207 GLU B N 1
ATOM 7418 C CA . GLU B 1 209 ? 29.375 56.645 28.885 1.00 11.02 207 GLU B CA 1
ATOM 7419 C C . GLU B 1 209 ? 28.644 56.528 27.556 1.00 9.47 207 GLU B C 1
ATOM 7420 O O . GLU B 1 209 ? 27.908 55.578 27.316 1.00 6.19 207 GLU B O 1
ATOM 7432 N N . ASN B 1 210 ? 28.835 57.521 26.696 1.00 10.15 208 ASN B N 1
ATOM 7433 C CA . ASN B 1 210 ? 28.205 57.466 25.396 1.00 6.46 208 ASN B CA 1
ATOM 7434 C C . ASN B 1 210 ? 28.693 58.538 24.462 1.00 7.54 208 ASN B C 1
ATOM 7435 O O . ASN B 1 210 ? 29.508 59.378 24.856 1.00 9.98 208 ASN B O 1
ATOM 7446 N N . ASN B 1 211 ? 28.177 58.504 23.229 1.00 7.41 209 ASN B N 1
ATOM 7447 C CA . ASN B 1 211 ? 28.517 59.522 22.208 1.00 5.75 209 ASN B CA 1
ATOM 7448 C C . ASN B 1 211 ? 27.746 60.815 22.447 1.00 8.02 209 ASN B C 1
ATOM 7449 O O . ASN B 1 211 ? 26.869 60.856 23.310 1.00 6.67 209 ASN B O 1
ATOM 7460 N N . TRP B 1 212 ? 28.041 61.870 21.675 1.00 7.30 210 TRP B N 1
ATOM 7461 C CA . TRP B 1 212 ? 27.391 63.147 21.909 1.00 8.75 210 TRP B CA 1
ATOM 7462 C C . TRP B 1 212 ? 25.876 63.094 21.658 1.00 5.57 210 TRP B C 1
ATOM 7463 O O . TRP B 1 212 ? 25.108 63.619 22.480 1.00 8.33 210 TRP B O 1
ATOM 7484 N N . PRO B 1 213 ? 25.440 62.487 20.531 1.00 7.88 211 PRO B N 1
ATOM 7485 C CA . PRO B 1 213 ? 23.988 62.530 20.309 1.00 11.41 211 PRO B CA 1
ATOM 7486 C C . PRO B 1 213 ? 23.172 61.765 21.364 1.00 10.79 211 PRO B C 1
ATOM 7487 O O . PRO B 1 213 ? 22.051 62.156 21.654 1.00 9.97 211 PRO B O 1
ATOM 7498 N N . SER B 1 214 ? 23.715 60.678 21.910 1.00 7.41 212 SER B N 1
ATOM 7499 C CA . SER B 1 214 ? 23.066 59.938 23.007 1.00 8.29 212 SER B CA 1
ATOM 7500 C C . SER B 1 214 ? 23.051 60.714 24.321 1.00 7.59 212 SER B C 1
ATOM 7501 O O . SER B 1 214 ? 22.037 60.797 24.996 1.00 10.70 212 SER B O 1
ATOM 7509 N N . TYR B 1 215 ? 24.199 61.271 24.680 1.00 6.97 213 TYR B N 1
ATOM 7510 C CA . TYR B 1 215 ? 24.338 62.083 25.876 1.00 10.29 213 TYR B CA 1
ATOM 7511 C C . TYR B 1 215 ? 23.305 63.217 25.880 1.00 11.74 213 TYR B C 1
ATOM 7512 O O . TYR B 1 215 ? 22.740 63.550 26.918 1.00 11.51 213 TYR B O 1
ATOM 7530 N N . ASP B 1 216 ? 23.086 63.785 24.701 1.00 7.90 214 ASP B N 1
ATOM 7531 C CA . ASP B 1 216 ? 22.089 64.834 24.448 1.00 9.97 214 ASP B CA 1
ATOM 7532 C C . ASP B 1 216 ? 20.650 64.262 24.471 1.00 9.47 214 ASP B C 1
ATOM 7533 O O . ASP B 1 216 ? 19.847 64.640 25.335 1.00 14.66 214 ASP B O 1
ATOM 7542 N N . SER B 1 217 ? 20.317 63.349 23.563 1.00 13.23 215 SER B N 1
ATOM 7543 C CA . SER B 1 217 ? 18.894 62.969 23.367 1.00 10.09 215 SER B CA 1
ATOM 7544 C C . SER B 1 217 ? 18.329 62.245 24.566 1.00 10.53 215 SER B C 1
ATOM 7545 O O . SER B 1 217 ? 17.153 62.367 24.853 1.00 14.75 215 SER B O 1
ATOM 7553 N N . SER B 1 218 ? 19.167 61.505 25.277 1.00 9.98 216 SER B N 1
ATOM 7554 C CA . SER B 1 218 ? 18.725 60.786 26.469 1.00 12.99 216 SER B CA 1
ATOM 7555 C C . SER B 1 218 ? 18.400 61.674 27.657 1.00 17.70 216 SER B C 1
ATOM 7556 O O . SER B 1 218 ? 17.822 61.204 28.648 1.00 13.52 216 SER B O 1
ATOM 7564 N N . GLY B 1 219 ? 18.866 62.916 27.593 1.00 18.79 217 GLY B N 1
ATOM 7565 C CA . GLY B 1 219 ? 18.803 63.829 28.721 1.00 21.77 217 GLY B CA 1
ATOM 7566 C C . GLY B 1 219 ? 19.876 63.659 29.776 1.00 16.79 217 GLY B C 1
ATOM 7567 O O . GLY B 1 219 ? 19.837 64.338 30.809 1.00 16.76 217 GLY B O 1
ATOM 7571 N N . HIS B 1 220 ? 20.824 62.761 29.562 1.00 10.07 218 HIS B N 1
ATOM 7572 C CA . HIS B 1 220 ? 21.803 62.486 30.598 1.00 7.40 218 HIS B CA 1
ATOM 7573 C C . HIS B 1 220 ? 22.644 63.724 30.901 1.00 14.15 218 HIS B C 1
ATOM 7574 O O . HIS B 1 220 ? 23.089 63.876 32.028 1.00 10.07 218 HIS B O 1
ATOM 7588 N N . PHE B 1 221 ? 22.831 64.619 29.926 1.00 10.87 219 PHE B N 1
ATOM 7589 C CA . PHE B 1 221 ? 23.619 65.831 30.186 1.00 18.22 219 PHE B CA 1
ATOM 7590 C C . PHE B 1 221 ? 22.964 66.716 31.246 1.00 20.95 219 PHE B C 1
ATOM 7591 O O . PHE B 1 221 ? 23.633 67.525 31.858 1.00 17.61 219 PHE B O 1
ATOM 7608 N N . GLU B 1 222 ? 21.666 66.552 31.471 1.00 15.57 220 GLU B N 1
ATOM 7609 C CA . GLU B 1 222 ? 20.958 67.364 32.462 1.00 23.63 220 GLU B CA 1
ATOM 7610 C C . GLU B 1 222 ? 21.266 66.930 33.889 1.00 29.44 220 GLU B C 1
ATOM 7611 O O . GLU B 1 222 ? 21.163 67.727 34.825 1.00 25.67 220 GLU B O 1
ATOM 7623 N N . VAL B 1 223 ? 21.644 65.664 34.059 1.00 19.63 221 VAL B N 1
ATOM 7624 C CA . VAL B 1 223 ? 21.851 65.107 35.387 1.00 13.28 221 VAL B CA 1
ATOM 7625 C C . VAL B 1 223 ? 23.299 64.691 35.604 1.00 10.94 221 VAL B C 1
ATOM 7626 O O . VAL B 1 223 ? 23.688 64.348 36.715 1.00 13.82 221 VAL B O 1
ATOM 7639 N N . ALA B 1 224 ? 24.102 64.736 34.542 1.00 15.69 222 ALA B N 1
ATOM 7640 C CA . ALA B 1 224 ? 25.519 64.404 34.639 1.00 11.28 222 ALA B CA 1
ATOM 7641 C C . ALA B 1 224 ? 26.300 65.405 33.811 1.00 14.57 222 ALA B C 1
ATOM 7642 O O . ALA B 1 224 ? 26.504 65.208 32.609 1.00 15.11 222 ALA B O 1
ATOM 7649 N N . LYS B 1 225 ? 26.754 66.486 34.443 1.00 13.37 223 LYS B N 1
ATOM 7650 C CA . LYS B 1 225 ? 27.227 67.634 33.663 1.00 15.13 223 LYS B CA 1
ATOM 7651 C C . LYS B 1 225 ? 28.709 67.574 33.298 1.00 16.73 223 LYS B C 1
ATOM 7652 O O . LYS B 1 225 ? 29.173 68.368 32.471 1.00 17.04 223 LYS B O 1
ATOM 7671 N N . TYR B 1 226 ? 29.437 66.645 33.909 1.00 15.51 224 TYR B N 1
ATOM 7672 C CA . TYR B 1 226 ? 30.854 66.451 33.634 1.00 12.16 224 TYR B CA 1
ATOM 7673 C C . TYR B 1 226 ? 31.049 65.415 32.521 1.00 19.14 224 TYR B C 1
ATOM 7674 O O . TYR B 1 226 ? 30.475 64.335 32.571 1.00 15.16 224 TYR B O 1
ATOM 7692 N N . TYR B 1 227 ? 31.866 65.754 31.532 1.00 13.39 225 TYR B N 1
ATOM 7693 C CA . TYR B 1 227 ? 32.081 64.922 30.348 1.00 12.40 225 TYR B CA 1
ATOM 7694 C C . TYR B 1 227 ? 33.553 64.985 29.968 1.00 13.63 225 TYR B C 1
ATOM 7695 O O . TYR B 1 227 ? 34.108 66.067 29.755 1.00 16.48 225 TYR B O 1
ATOM 7713 N N . THR B 1 228 ? 34.197 63.831 29.907 1.00 11.54 226 THR B N 1
ATOM 7714 C CA . THR B 1 228 ? 35.605 63.755 29.552 1.00 14.76 226 THR B CA 1
ATOM 7715 C C . THR B 1 228 ? 35.755 62.926 28.288 1.00 21.57 226 THR B C 1
ATOM 7716 O O . THR B 1 228 ? 35.329 61.771 28.243 1.00 12.93 226 THR B O 1
ATOM 7727 N N . LEU B 1 229 ? 36.370 63.503 27.263 1.00 13.93 227 LEU B N 1
ATOM 7728 C CA . LEU B 1 229 ? 36.475 62.830 25.975 1.00 13.82 227 LEU B CA 1
ATOM 7729 C C . LEU B 1 229 ? 37.603 61.835 25.889 1.00 18.48 227 LEU B C 1
ATOM 7730 O O . LEU B 1 229 ? 38.535 61.998 25.090 1.00 15.93 227 LEU B O 1
ATOM 7746 N N . ASP B 1 230 ? 37.532 60.783 26.693 1.00 14.75 228 ASP B N 1
ATOM 7747 C CA . ASP B 1 230 ? 38.560 59.751 26.621 1.00 13.60 228 ASP B CA 1
ATOM 7748 C C . ASP B 1 230 ? 38.387 58.856 25.408 1.00 18.25 228 ASP B C 1
ATOM 7749 O O . ASP B 1 230 ? 39.310 58.155 25.039 1.00 14.09 228 ASP B O 1
ATOM 7758 N N . GLN B 1 231 ? 37.192 58.858 24.819 1.00 11.09 229 GLN B N 1
ATOM 7759 C CA . GLN B 1 231 ? 36.913 58.127 23.590 1.00 9.91 229 GLN B CA 1
ATOM 7760 C C . GLN B 1 231 ? 37.398 56.683 23.644 1.00 13.31 229 GLN B C 1
ATOM 7761 O O . GLN B 1 231 ? 38.077 56.196 22.738 1.00 10.86 229 GLN B O 1
ATOM 7775 N N . HIS B 1 232 ? 37.007 55.995 24.705 1.00 10.57 230 HIS B N 1
ATOM 7776 C CA . HIS B 1 232 ? 37.435 54.617 24.938 1.00 10.44 230 HIS B CA 1
ATOM 7777 C C . HIS B 1 232 ? 36.795 53.555 24.085 1.00 13.81 230 HIS B C 1
ATOM 7778 O O . HIS B 1 232 ? 37.302 52.446 24.037 1.00 16.12 230 HIS B O 1
ATOM 7793 N N . LEU B 1 233 ? 35.668 53.865 23.449 1.00 8.24 231 LEU B N 1
ATOM 7794 C CA . LEU B 1 233 ? 34.963 52.916 22.614 1.00 10.21 231 LEU B CA 1
ATOM 7795 C C . LEU B 1 233 ? 34.472 53.537 21.332 1.00 12.27 231 LEU B C 1
ATOM 7796 O O . LEU B 1 233 ? 34.115 54.714 21.316 1.00 11.99 231 LEU B O 1
ATOM 7822 N N . VAL B 1 235 ? 31.798 51.598 19.093 1.00 11.02 233 VAL B N 1
ATOM 7823 C CA . VAL B 1 235 ? 31.054 50.348 19.004 1.00 6.80 233 VAL B CA 1
ATOM 7824 C C . VAL B 1 235 ? 30.225 50.358 17.703 1.00 10.64 233 VAL B C 1
ATOM 7825 O O . VAL B 1 235 ? 29.430 51.272 17.483 1.00 10.10 233 VAL B O 1
ATOM 7838 N N . PRO B 1 236 ? 30.455 49.384 16.796 1.00 9.75 234 PRO B N 1
ATOM 7839 C CA . PRO B 1 236 ? 29.696 49.357 15.533 1.00 10.67 234 PRO B CA 1
ATOM 7840 C C . PRO B 1 236 ? 28.207 49.166 15.797 1.00 9.19 234 PRO B C 1
ATOM 7841 O O . PRO B 1 236 ? 27.825 48.737 16.892 1.00 6.59 234 PRO B O 1
ATOM 7852 N N . GLU B 1 237 ? 27.388 49.520 14.815 1.00 8.89 235 GLU B N 1
ATOM 7853 C CA . GLU B 1 237 ? 25.945 49.336 14.902 1.00 8.56 235 GLU B CA 1
ATOM 7854 C C . GLU B 1 237 ? 25.483 48.683 13.609 1.00 9.45 235 GLU B C 1
ATOM 7855 O O . GLU B 1 237 ? 26.158 48.806 12.582 1.00 9.05 235 GLU B O 1
ATOM 7867 N N . LEU B 1 238 ? 24.360 47.970 13.660 1.00 6.93 236 LEU B N 1
ATOM 7868 C CA . LEU B 1 238 ? 23.825 47.347 12.449 1.00 7.22 236 LEU B CA 1
ATOM 7869 C C . LEU B 1 238 ? 22.320 47.434 12.402 1.00 8.76 236 LEU B C 1
ATOM 7870 O O . LEU B 1 238 ? 21.673 47.651 13.436 1.00 8.24 236 LEU B O 1
ATOM 7886 N N . VAL B 1 239 ? 21.786 47.301 11.187 1.00 8.35 237 VAL B N 1
ATOM 7887 C CA . VAL B 1 239 ? 20.379 46.970 10.959 1.00 6.94 237 VAL B CA 1
ATOM 7888 C C . VAL B 1 239 ? 20.333 45.486 10.645 1.00 9.99 237 VAL B C 1
ATOM 7889 O O . VAL B 1 239 ? 21.040 45.019 9.750 1.00 9.37 237 VAL B O 1
ATOM 7902 N N . ALA B 1 240 ? 19.527 44.746 11.404 1.00 10.89 238 ALA B N 1
ATOM 7903 C CA . ALA B 1 240 ? 19.466 43.294 11.278 1.00 12.19 238 ALA B CA 1
ATOM 7904 C C . ALA B 1 240 ? 18.040 42.869 11.040 1.00 14.52 238 ALA B C 1
ATOM 7905 O O . ALA B 1 240 ? 17.144 43.321 11.721 1.00 11.30 238 ALA B O 1
ATOM 7912 N N . ILE B 1 241 ? 17.843 41.998 10.061 1.00 9.57 239 ILE B N 1
ATOM 7913 C CA . ILE B 1 241 ? 16.548 41.386 9.826 1.00 11.36 239 ILE B CA 1
ATOM 7914 C C . ILE B 1 241 ? 16.508 39.960 10.385 1.00 9.94 239 ILE B C 1
ATOM 7915 O O . ILE B 1 241 ? 17.483 39.216 10.314 1.00 12.72 239 ILE B O 1
ATOM 7931 N N . SER B 1 242 ? 15.382 39.617 10.985 1.00 9.03 240 SER B N 1
ATOM 7932 C CA . SER B 1 242 ? 15.131 38.256 11.437 1.00 6.53 240 SER B CA 1
ATOM 7933 C C . SER B 1 242 ? 15.360 37.241 10.304 1.00 7.44 240 SER B C 1
ATOM 7934 O O . SER B 1 242 ? 14.759 37.331 9.254 1.00 14.05 240 SER B O 1
ATOM 7942 N N . LYS B 1 243 ? 16.235 36.279 10.521 1.00 9.71 241 LYS B N 1
ATOM 7943 C CA . LYS B 1 243 ? 16.490 35.276 9.500 1.00 14.26 241 LYS B CA 1
ATOM 7944 C C . LYS B 1 243 ? 15.216 34.465 9.221 1.00 12.50 241 LYS B C 1
ATOM 7945 O O . LYS B 1 243 ? 14.924 34.109 8.078 1.00 13.20 241 LYS B O 1
ATOM 7964 N N . ILE B 1 244 ? 14.471 34.161 10.273 1.00 11.57 242 ILE B N 1
ATOM 7965 C CA . ILE B 1 244 ? 13.182 33.491 10.115 1.00 16.66 242 ILE B CA 1
ATOM 7966 C C . ILE B 1 244 ? 12.288 34.241 9.133 1.00 28.48 242 ILE B C 1
ATOM 7967 O O . ILE B 1 244 ? 11.716 33.640 8.225 1.00 22.75 242 ILE B O 1
ATOM 7983 N N . LYS B 1 245 ? 12.156 35.548 9.315 1.00 17.49 243 LYS B N 1
ATOM 7984 C CA . LYS B 1 245 ? 11.357 36.341 8.387 1.00 16.75 243 LYS B CA 1
ATOM 7985 C C . LYS B 1 245 ? 11.988 36.402 7.009 1.00 17.29 243 LYS B C 1
ATOM 7986 O O . LYS B 1 245 ? 11.282 36.265 5.994 1.00 20.20 243 LYS B O 1
ATOM 8005 N N . TRP B 1 246 ? 13.308 36.604 6.967 1.00 12.14 244 TRP B N 1
ATOM 8006 C CA . TRP B 1 246 ? 14.050 36.715 5.707 1.00 14.92 244 TRP B CA 1
ATOM 8007 C C . TRP B 1 246 ? 13.868 35.481 4.819 1.00 20.63 244 TRP B C 1
ATOM 8008 O O . TRP B 1 246 ? 13.590 35.593 3.635 1.00 21.24 244 TRP B O 1
ATOM 8029 N N . ASP B 1 247 ? 14.068 34.305 5.411 1.00 17.27 245 ASP B N 1
ATOM 8030 C CA . ASP B 1 247 ? 13.990 33.043 4.665 1.00 17.73 245 ASP B CA 1
ATOM 8031 C C . ASP B 1 247 ? 12.602 32.792 4.060 1.00 29.11 245 ASP B C 1
ATOM 8032 O O . ASP B 1 247 ? 12.488 32.068 3.081 1.00 29.49 245 ASP B O 1
ATOM 8041 N N . ALA B 1 248 ? 11.564 33.414 4.611 1.00 16.53 246 ALA B N 1
ATOM 8042 C CA . ALA B 1 248 ? 10.204 33.273 4.091 1.00 18.38 246 ALA B CA 1
ATOM 8043 C C . ALA B 1 248 ? 9.923 34.210 2.921 1.00 26.89 246 ALA B C 1
ATOM 8044 O O . ALA B 1 248 ? 8.839 34.177 2.349 1.00 21.36 246 ALA B O 1
ATOM 8051 N N . LEU B 1 249 ? 10.887 35.063 2.587 1.00 15.87 247 LEU B N 1
ATOM 8052 C CA . LEU B 1 249 ? 10.691 36.080 1.552 1.00 28.42 247 LEU B CA 1
ATOM 8053 C C . LEU B 1 249 ? 11.188 35.561 0.234 1.00 24.61 247 LEU B C 1
ATOM 8054 O O . LEU B 1 249 ? 12.104 34.748 0.204 1.00 21.23 247 LEU B O 1
ATOM 8070 N N . SER B 1 250 ? 10.606 36.058 -0.852 1.00 23.83 248 SER B N 1
ATOM 8071 C CA . SER B 1 250 ? 11.133 35.781 -2.184 1.00 19.76 248 SER B CA 1
ATOM 8072 C C . SER B 1 250 ? 12.507 36.401 -2.379 1.00 28.05 248 SER B C 1
ATOM 8073 O O . SER B 1 250 ? 12.854 37.372 -1.690 1.00 21.97 248 SER B O 1
ATOM 8081 N N . PRO B 1 251 ? 13.290 35.864 -3.330 1.00 32.86 249 PRO B N 1
ATOM 8082 C CA . PRO B 1 251 ? 14.587 36.473 -3.632 1.00 21.53 249 PRO B CA 1
ATOM 8083 C C . PRO B 1 251 ? 14.468 37.908 -4.106 1.00 20.53 249 PRO B C 1
ATOM 8084 O O . PRO B 1 251 ? 15.371 38.717 -3.858 1.00 22.13 249 PRO B O 1
ATOM 8095 N N . GLU B 1 252 ? 13.350 38.220 -4.754 1.00 19.62 250 GLU B N 1
ATOM 8096 C CA . GLU B 1 252 ? 13.112 39.564 -5.266 1.00 28.04 250 GLU B CA 1
ATOM 8097 C C . GLU B 1 252 ? 12.962 40.519 -4.098 1.00 21.84 250 GLU B C 1
ATOM 8098 O O . GLU B 1 252 ? 13.507 41.622 -4.123 1.00 21.80 250 GLU B O 1
ATOM 8110 N N . ASP B 1 253 ? 12.229 40.085 -3.073 1.00 21.56 251 ASP B N 1
ATOM 8111 C CA . ASP B 1 253 ? 12.000 40.926 -1.908 1.00 21.48 251 ASP B CA 1
ATOM 8112 C C . ASP B 1 253 ? 13.283 41.044 -1.086 1.00 15.43 251 ASP B C 1
ATOM 8113 O O . ASP B 1 253 ? 13.571 42.102 -0.524 1.00 16.31 251 ASP B O 1
ATOM 8122 N N . GLN B 1 254 ? 14.065 39.971 -1.015 1.00 14.52 252 GLN B N 1
ATOM 8123 C CA . GLN B 1 254 ? 15.354 40.043 -0.329 1.00 15.28 252 GLN B CA 1
ATOM 8124 C C . GLN B 1 254 ? 16.243 41.082 -0.988 1.00 16.45 252 GLN B C 1
ATOM 8125 O O . GLN B 1 254 ? 16.929 41.856 -0.317 1.00 15.08 252 GLN B O 1
ATOM 8139 N N . GLN B 1 255 ? 16.233 41.100 -2.313 1.00 14.71 253 GLN B N 1
ATOM 8140 C CA . GLN B 1 255 ? 17.116 41.992 -3.067 1.00 14.83 253 GLN B CA 1
ATOM 8141 C C . GLN B 1 255 ? 16.679 43.453 -2.856 1.00 16.15 253 GLN B C 1
ATOM 8142 O O . GLN B 1 255 ? 17.513 44.340 -2.688 1.00 13.12 253 GLN B O 1
ATOM 8156 N N . VAL B 1 256 ? 15.378 43.706 -2.816 1.00 13.79 254 VAL B N 1
ATOM 8157 C CA . VAL B 1 256 ? 14.902 45.055 -2.528 1.00 13.76 254 VAL B CA 1
ATOM 8158 C C . VAL B 1 256 ? 15.339 45.512 -1.132 1.00 14.04 254 VAL B C 1
ATOM 8159 O O . VAL B 1 256 ? 15.745 46.666 -0.934 1.00 14.25 254 VAL B O 1
ATOM 8172 N N . LEU B 1 257 ? 15.240 44.619 -0.156 1.00 14.16 255 LEU B N 1
ATOM 8173 C CA . LEU B 1 257 ? 15.538 45.002 1.212 1.00 10.15 255 LEU B CA 1
ATOM 8174 C C . LEU B 1 257 ? 17.009 45.296 1.372 1.00 12.03 255 LEU B C 1
ATOM 8175 O O . LEU B 1 257 ? 17.384 46.279 2.014 1.00 13.70 255 LEU B O 1
ATOM 8191 N N . ARG B 1 258 ? 17.850 44.477 0.757 1.00 11.50 256 ARG B N 1
ATOM 8192 C CA . ARG B 1 258 ? 19.280 44.697 0.870 1.00 14.60 256 ARG B CA 1
ATOM 8193 C C . ARG B 1 258 ? 19.669 46.004 0.204 1.00 15.05 256 ARG B C 1
ATOM 8194 O O . ARG B 1 258 ? 20.539 46.738 0.696 1.00 16.06 256 ARG B O 1
ATOM 8215 N N . GLN B 1 259 ? 19.035 46.297 -0.932 1.00 15.83 257 GLN B N 1
ATOM 8216 C CA . GLN B 1 259 ? 19.350 47.499 -1.682 1.00 12.29 257 GLN B CA 1
ATOM 8217 C C . GLN B 1 259 ? 18.921 48.748 -0.893 1.00 11.77 257 GLN B C 1
ATOM 8218 O O . GLN B 1 259 ? 19.670 49.711 -0.788 1.00 11.50 257 GLN B O 1
ATOM 8232 N N . ALA B 1 260 ? 17.730 48.717 -0.315 1.00 5.94 258 ALA B N 1
ATOM 8233 C CA . ALA B 1 260 ? 17.245 49.858 0.448 1.00 6.99 258 ALA B CA 1
ATOM 8234 C C . ALA B 1 260 ? 18.100 50.077 1.679 1.00 8.11 258 ALA B C 1
ATOM 8235 O O . ALA B 1 260 ? 18.386 51.218 2.068 1.00 7.59 258 ALA B O 1
ATOM 8242 N N . ALA B 1 261 ? 18.498 48.979 2.293 1.00 9.47 259 ALA B N 1
ATOM 8243 C CA . ALA B 1 261 ? 19.336 49.042 3.483 1.00 13.08 259 ALA B CA 1
ATOM 8244 C C . ALA B 1 261 ? 20.683 49.684 3.141 1.00 11.08 259 ALA B C 1
ATOM 8245 O O . ALA B 1 261 ? 21.136 50.587 3.832 1.00 9.60 259 ALA B O 1
ATOM 8252 N N . GLU B 1 262 ? 21.312 49.255 2.053 1.00 11.37 260 GLU B N 1
ATOM 8253 C CA . GLU B 1 262 ? 22.603 49.829 1.692 1.00 10.04 260 GLU B CA 1
ATOM 8254 C C . GLU B 1 262 ? 22.490 51.303 1.335 1.00 12.42 260 GLU B C 1
ATOM 8255 O O . GLU B 1 262 ? 23.340 52.104 1.677 1.00 12.18 260 GLU B O 1
ATOM 8267 N N . GLU B 1 263 ? 21.439 51.662 0.617 1.00 8.57 261 GLU B N 1
ATOM 8268 C CA . GLU B 1 263 ? 21.210 53.059 0.329 1.00 9.53 261 GLU B CA 1
ATOM 8269 C C . GLU B 1 263 ? 21.005 53.914 1.582 1.00 11.72 261 GLU B C 1
ATOM 8270 O O . GLU B 1 263 ? 21.282 55.112 1.553 1.00 10.42 261 GLU B O 1
ATOM 8282 N N . SER B 1 264 ? 20.489 53.316 2.664 1.00 10.09 262 SER B N 1
ATOM 8283 C CA . SER B 1 264 ? 20.242 54.069 3.880 1.00 7.60 262 SER B CA 1
ATOM 8284 C C . SER B 1 264 ? 21.541 54.362 4.621 1.00 10.73 262 SER B C 1
ATOM 8285 O O . SER B 1 264 ? 21.571 55.239 5.476 1.00 11.04 262 SER B O 1
ATOM 8293 N N . GLU B 1 265 ? 22.618 53.643 4.310 1.00 9.23 263 GLU B N 1
ATOM 8294 C CA . GLU B 1 265 ? 23.892 53.900 4.999 1.00 13.45 263 GLU B CA 1
ATOM 8295 C C . GLU B 1 265 ? 24.437 55.318 4.820 1.00 11.28 263 GLU B C 1
ATOM 8296 O O . GLU B 1 265 ? 24.751 55.962 5.819 1.00 8.54 263 GLU B O 1
ATOM 8308 N N . PRO B 1 266 ? 24.551 55.841 3.568 1.00 12.01 264 PRO B N 1
ATOM 8309 C CA . PRO B 1 266 ? 25.021 57.233 3.481 1.00 11.71 264 PRO B CA 1
ATOM 8310 C C . PRO B 1 266 ? 24.061 58.240 4.106 1.00 12.56 264 PRO B C 1
ATOM 8311 O O . PRO B 1 266 ? 24.488 59.285 4.575 1.00 11.88 264 PRO B O 1
ATOM 8322 N N . VAL B 1 267 ? 22.775 57.927 4.127 1.00 12.39 265 VAL B N 1
ATOM 8323 C CA . VAL B 1 267 ? 21.821 58.793 4.810 1.00 9.07 265 VAL B CA 1
ATOM 8324 C C . VAL B 1 267 ? 22.147 58.863 6.310 1.00 12.98 265 VAL B C 1
ATOM 8325 O O . VAL B 1 267 ? 22.305 59.930 6.884 1.00 8.13 265 VAL B O 1
ATOM 8338 N N . GLN B 1 268 ? 22.260 57.711 6.951 1.00 10.15 266 GLN B N 1
ATOM 8339 C CA . GLN B 1 268 ? 22.520 57.709 8.389 1.00 9.23 266 GLN B CA 1
ATOM 8340 C C . GLN B 1 268 ? 23.874 58.314 8.720 1.00 6.80 266 GLN B C 1
ATOM 8341 O O . GLN B 1 268 ? 23.999 59.056 9.671 1.00 7.99 266 GLN B O 1
ATOM 8355 N N . ARG B 1 269 ? 24.899 57.978 7.938 1.00 10.95 267 ARG B N 1
ATOM 8356 C CA . ARG B 1 269 ? 26.237 58.507 8.219 1.00 14.11 267 ARG B CA 1
ATOM 8357 C C . ARG B 1 269 ? 26.356 60.025 8.130 1.00 12.00 267 ARG B C 1
ATOM 8358 O O . ARG B 1 269 ? 27.056 60.645 8.947 1.00 7.88 267 ARG B O 1
ATOM 8379 N N . LYS B 1 270 ? 25.648 60.629 7.171 1.00 9.36 268 LYS B N 1
ATOM 8380 C CA . LYS B 1 270 ? 25.710 62.059 6.988 1.00 9.46 268 LYS B CA 1
ATOM 8381 C C . LYS B 1 270 ? 24.901 62.711 8.082 1.00 8.92 268 LYS B C 1
ATOM 8382 O O . LYS B 1 270 ? 25.360 63.665 8.686 1.00 8.89 268 LYS B O 1
ATOM 8401 N N . LEU B 1 271 ? 23.704 62.188 8.383 1.00 7.16 269 LEU B N 1
ATOM 8402 C CA . LEU B 1 271 ? 22.895 62.780 9.466 1.00 6.63 269 LEU B CA 1
ATOM 8403 C C . LEU B 1 271 ? 23.606 62.607 10.785 1.00 7.61 269 LEU B C 1
ATOM 8404 O O . LEU B 1 271 ? 23.488 63.452 11.676 1.00 9.81 269 LEU B O 1
ATOM 8420 N N . TRP B 1 272 ? 24.371 61.528 10.910 1.00 9.50 270 TRP B N 1
ATOM 8421 C CA . TRP B 1 272 ? 25.129 61.303 12.136 1.00 10.56 270 TRP B CA 1
ATOM 8422 C C . TRP B 1 272 ? 26.181 62.388 12.351 1.00 12.28 270 TRP B C 1
ATOM 8423 O O . TRP B 1 272 ? 26.294 62.964 13.434 1.00 9.67 270 TRP B O 1
ATOM 8444 N N . ALA B 1 273 ? 26.956 62.671 11.308 1.00 9.50 271 ALA B N 1
ATOM 8445 C CA . ALA B 1 273 ? 27.998 63.668 11.401 1.00 9.35 271 ALA B CA 1
ATOM 8446 C C . ALA B 1 273 ? 27.393 65.005 11.787 1.00 12.30 271 ALA B C 1
ATOM 8447 O O . ALA B 1 273 ? 27.930 65.732 12.624 1.00 11.24 271 ALA B O 1
ATOM 8454 N N . GLU B 1 274 ? 26.272 65.331 11.159 1.00 6.31 272 GLU B N 1
ATOM 8455 C CA . GLU B 1 274 ? 25.553 66.553 11.501 1.00 15.41 272 GLU B CA 1
ATOM 8456 C C . GLU B 1 274 ? 25.059 66.596 12.939 1.00 19.28 272 GLU B C 1
ATOM 8457 O O . GLU B 1 274 ? 25.163 67.629 13.601 1.00 11.07 272 GLU B O 1
ATOM 8469 N N . GLN B 1 275 ? 24.480 65.492 13.414 1.00 11.03 273 GLN B N 1
ATOM 8470 C CA . GLN B 1 275 ? 23.967 65.446 14.773 1.00 12.24 273 GLN B CA 1
ATOM 8471 C C . GLN B 1 275 ? 25.087 65.470 15.806 1.00 13.31 273 GLN B C 1
ATOM 8472 O O . GLN B 1 275 ? 24.904 66.061 16.874 1.00 11.13 273 GLN B O 1
ATOM 8486 N N . GLU B 1 276 ? 26.248 64.860 15.512 1.00 14.28 274 GLU B N 1
ATOM 8487 C CA . GLU B 1 276 ? 27.387 64.955 16.441 1.00 11.75 274 GLU B CA 1
ATOM 8488 C C . GLU B 1 276 ? 27.710 66.407 16.763 1.00 14.09 274 GLU B C 1
ATOM 8489 O O . GLU B 1 276 ? 27.906 66.782 17.919 1.00 12.58 274 GLU B O 1
ATOM 8501 N N . LYS B 1 277 ? 27.752 67.221 15.722 1.00 11.31 275 LYS B N 1
ATOM 8502 C CA . LYS B 1 277 ? 28.075 68.642 15.874 1.00 12.50 275 LYS B CA 1
ATOM 8503 C C . LYS B 1 277 ? 26.978 69.419 16.603 1.00 9.80 275 LYS B C 1
ATOM 8504 O O . LYS B 1 277 ? 27.259 70.219 17.506 1.00 15.16 275 LYS B O 1
ATOM 8523 N N . ALA B 1 278 ? 25.731 69.177 16.217 1.00 13.34 276 ALA B N 1
ATOM 8524 C CA . ALA B 1 278 ? 24.570 69.853 16.803 1.00 14.80 276 ALA B CA 1
ATOM 8525 C C . ALA B 1 278 ? 24.415 69.528 18.294 1.00 17.43 276 ALA B C 1
ATOM 8526 O O . ALA B 1 278 ? 24.104 70.404 19.114 1.00 14.46 276 ALA B O 1
ATOM 8533 N N . SER B 1 279 ? 24.627 68.258 18.645 1.00 12.09 277 SER B N 1
ATOM 8534 C CA . SER B 1 279 ? 24.512 67.820 20.024 1.00 10.54 277 SER B CA 1
ATOM 8535 C C . SER B 1 279 ? 25.637 68.369 20.896 1.00 12.82 277 SER B C 1
ATOM 8536 O O . SER B 1 279 ? 25.403 68.754 22.035 1.00 12.65 277 SER B O 1
ATOM 8544 N N . GLU B 1 280 ? 26.862 68.385 20.380 1.00 11.69 278 GLU B N 1
ATOM 8545 C CA . GLU B 1 280 ? 27.970 68.941 21.127 1.00 13.97 278 GLU B CA 1
ATOM 8546 C C . GLU B 1 280 ? 27.664 70.404 21.436 1.00 18.57 278 GLU B C 1
ATOM 8547 O O . GLU B 1 280 ? 27.807 70.868 22.572 1.00 15.67 278 GLU B O 1
ATOM 8559 N N . GLU B 1 281 ? 27.257 71.133 20.404 1.00 16.08 279 GLU B N 1
ATOM 8560 C CA . GLU B 1 281 ? 26.975 72.549 20.558 1.00 21.63 279 GLU B CA 1
ATOM 8561 C C . GLU B 1 281 ? 25.861 72.748 21.583 1.00 22.91 279 GLU B C 1
ATOM 8562 O O . GLU B 1 281 ? 26.000 73.561 22.505 1.00 23.98 279 GLU B O 1
ATOM 8574 N N . LYS B 1 282 ? 24.775 71.983 21.466 1.00 19.65 280 LYS B N 1
ATOM 8575 C CA . LYS B 1 282 ? 23.669 72.101 22.418 1.00 19.25 280 LYS B CA 1
ATOM 8576 C C . LYS B 1 282 ? 24.033 71.792 23.878 1.00 23.44 280 LYS B C 1
ATOM 8577 O O . LYS B 1 282 ? 23.614 72.515 24.792 1.00 21.56 280 LYS B O 1
ATOM 8596 N N . VAL B 1 283 ? 24.788 70.728 24.137 1.00 17.64 281 VAL B N 1
ATOM 8597 C CA . VAL B 1 283 ? 25.031 70.378 25.531 1.00 18.36 281 VAL B CA 1
ATOM 8598 C C . VAL B 1 283 ? 26.062 71.331 26.143 1.00 16.10 281 VAL B C 1
ATOM 8599 O O . VAL B 1 283 ? 25.972 71.695 27.314 1.00 21.31 281 VAL B O 1
ATOM 8612 N N . VAL B 1 284 ? 27.039 71.741 25.354 1.00 17.20 282 VAL B N 1
ATOM 8613 C CA . VAL B 1 284 ? 28.020 72.704 25.839 1.00 20.37 282 VAL B CA 1
ATOM 8614 C C . VAL B 1 284 ? 27.301 74.009 26.206 1.00 28.27 282 VAL B C 1
ATOM 8615 O O . VAL B 1 284 ? 27.558 74.557 27.273 1.00 28.62 282 VAL B O 1
ATOM 8628 N N . ALA B 1 285 ? 26.358 74.454 25.370 1.00 25.54 283 ALA B N 1
ATOM 8629 C CA . ALA B 1 285 ? 25.619 75.704 25.627 1.00 27.84 283 ALA B CA 1
ATOM 8630 C C . ALA B 1 285 ? 24.718 75.622 26.850 1.00 36.22 283 ALA B C 1
ATOM 8631 O O . ALA B 1 285 ? 24.302 76.653 27.389 1.00 31.60 283 ALA B O 1
ATOM 8638 N N . SER B 1 286 ? 24.401 74.403 27.275 1.00 31.76 284 SER B N 1
ATOM 8639 C CA . SER B 1 286 ? 23.555 74.193 28.444 1.00 34.37 284 SER B CA 1
ATOM 8640 C C . SER B 1 286 ? 24.381 74.193 29.729 1.00 24.44 284 SER B C 1
ATOM 8641 O O . SER B 1 286 ? 23.831 74.149 30.823 1.00 35.81 284 SER B O 1
ATOM 8649 N N . GLY B 1 287 ? 25.699 74.220 29.589 1.00 26.50 285 GLY B N 1
ATOM 8650 C CA . GLY B 1 287 ? 26.583 74.318 30.741 1.00 29.02 285 GLY B CA 1
ATOM 8651 C C . GLY B 1 287 ? 27.407 73.082 31.079 1.00 36.03 285 GLY B C 1
ATOM 8652 O O . GLY B 1 287 ? 28.049 73.045 32.124 1.00 28.64 285 GLY B O 1
ATOM 8656 N N . ALA B 1 288 ? 27.415 72.080 30.205 1.00 27.19 286 ALA B N 1
ATOM 8657 C CA . ALA B 1 288 ? 28.254 70.906 30.415 1.00 19.10 286 ALA B CA 1
ATOM 8658 C C . ALA B 1 288 ? 29.700 71.310 30.554 1.00 20.09 286 ALA B C 1
ATOM 8659 O O . ALA B 1 288 ? 30.174 72.207 29.841 1.00 30.93 286 ALA B O 1
ATOM 8666 N N . GLU B 1 289 ? 30.403 70.657 31.474 1.00 18.67 287 GLU B N 1
ATOM 8667 C CA . GLU B 1 289 ? 31.822 70.910 31.674 1.00 20.86 287 GLU B CA 1
ATOM 8668 C C . GLU B 1 289 ? 32.626 69.778 31.063 1.00 23.90 287 GLU B C 1
ATOM 8669 O O . GLU B 1 289 ? 32.664 68.638 31.555 1.00 19.85 287 GLU B O 1
ATOM 8681 N N . VAL B 1 290 ? 33.248 70.110 29.944 1.00 17.63 288 VAL B N 1
ATOM 8682 C CA . VAL B 1 290 ? 33.941 69.145 29.130 1.00 19.97 288 VAL B CA 1
ATOM 8683 C C . VAL B 1 290 ? 35.450 69.221 29.289 1.00 28.10 288 VAL B C 1
ATOM 8684 O O . VAL B 1 290 ? 36.041 70.289 29.226 1.00 23.73 288 VAL B O 1
ATOM 8697 N N . VAL B 1 291 ? 36.056 68.066 29.523 1.00 17.27 289 VAL B N 1
ATOM 8698 C CA . VAL B 1 291 ? 37.495 67.890 29.406 1.00 18.47 289 VAL B CA 1
ATOM 8699 C C . VAL B 1 291 ? 37.812 67.320 28.022 1.00 26.50 289 VAL B C 1
ATOM 8700 O O . VAL B 1 291 ? 37.574 66.145 27.766 1.00 19.66 289 VAL B O 1
ATOM 8713 N N . ARG B 1 292 ? 38.354 68.146 27.127 1.00 20.81 290 ARG B N 1
ATOM 8714 C CA . ARG B 1 292 ? 38.467 67.762 25.720 1.00 18.08 290 ARG B CA 1
ATOM 8715 C C . ARG B 1 292 ? 39.778 67.129 25.382 1.00 23.29 290 ARG B C 1
ATOM 8716 O O . ARG B 1 292 ? 39.872 66.278 24.500 1.00 32.55 290 ARG B O 1
ATOM 8737 N N . GLU B 1 293 ? 40.802 67.567 26.086 1.00 22.23 291 GLU B N 1
ATOM 8738 C CA . GLU B 1 293 ? 42.147 67.137 25.822 1.00 32.36 291 GLU B CA 1
ATOM 8739 C C . GLU B 1 293 ? 42.625 66.384 27.052 1.00 38.91 291 GLU B C 1
ATOM 8740 O O . GLU B 1 293 ? 42.829 66.957 28.122 1.00 50.75 291 GLU B O 1
ATOM 8752 N N . ILE B 1 294 ? 42.737 65.077 26.892 1.00 28.32 292 ILE B N 1
ATOM 8753 C CA . ILE B 1 294 ? 43.181 64.214 27.949 1.00 17.48 292 ILE B CA 1
ATOM 8754 C C . ILE B 1 294 ? 44.147 63.265 27.284 1.00 19.61 292 ILE B C 1
ATOM 8755 O O . ILE B 1 294 ? 43.977 62.906 26.114 1.00 21.38 292 ILE B O 1
ATOM 8771 N N . ASP B 1 295 ? 45.209 62.938 28.004 1.00 22.37 293 ASP B N 1
ATOM 8772 C CA . ASP B 1 295 ? 46.176 61.967 27.541 1.00 21.36 293 ASP B CA 1
ATOM 8773 C C . ASP B 1 295 ? 45.548 60.587 27.698 1.00 22.61 293 ASP B C 1
ATOM 8774 O O . ASP B 1 295 ? 45.244 60.150 28.814 1.00 21.01 293 ASP B O 1
ATOM 8783 N N . LYS B 1 296 ? 45.355 59.905 26.576 1.00 20.94 294 LYS B N 1
ATOM 8784 C CA . LYS B 1 296 ? 44.622 58.648 26.578 1.00 24.09 294 LYS B CA 1
ATOM 8785 C C . LYS B 1 296 ? 45.508 57.470 26.910 1.00 25.66 294 LYS B C 1
ATOM 8786 O O . LYS B 1 296 ? 45.018 56.396 27.226 1.00 20.33 294 LYS B O 1
ATOM 8805 N N . THR B 1 297 ? 46.822 57.673 26.835 1.00 21.45 295 THR B N 1
ATOM 8806 C CA . THR B 1 297 ? 47.776 56.583 27.015 1.00 13.78 295 THR B CA 1
ATOM 8807 C C . THR B 1 297 ? 47.531 55.707 28.261 1.00 15.59 295 THR B C 1
ATOM 8808 O O . THR B 1 297 ? 47.466 54.484 28.142 1.00 21.72 295 THR B O 1
ATOM 8819 N N . PRO B 1 298 ? 47.351 56.315 29.449 1.00 20.30 296 PRO B N 1
ATOM 8820 C CA . PRO B 1 298 ? 47.051 55.484 30.623 1.00 19.32 296 PRO B CA 1
ATOM 8821 C C . PRO B 1 298 ? 45.722 54.717 30.520 1.00 20.47 296 PRO B C 1
ATOM 8822 O O . PRO B 1 298 ? 45.588 53.628 31.094 1.00 17.21 296 PRO B O 1
ATOM 8833 N N . PHE B 1 299 ? 44.733 55.301 29.850 1.00 21.76 297 PHE B N 1
ATOM 8834 C CA . PHE B 1 299 ? 43.459 54.602 29.635 1.00 19.64 297 PHE B CA 1
ATOM 8835 C C . PHE B 1 299 ? 43.657 53.406 28.728 1.00 17.20 297 PHE B C 1
ATOM 8836 O O . PHE B 1 299 ? 43.116 52.347 28.978 1.00 16.70 297 PHE B O 1
ATOM 8853 N N . ILE B 1 300 ? 44.433 53.591 27.665 1.00 21.17 298 ILE B N 1
ATOM 8854 C CA . ILE B 1 300 ? 44.694 52.527 26.705 1.00 19.55 298 ILE B CA 1
ATOM 8855 C C . ILE B 1 300 ? 45.486 51.400 27.366 1.00 22.61 298 ILE B C 1
ATOM 8856 O O . ILE B 1 300 ? 45.158 50.237 27.184 1.00 19.13 298 ILE B O 1
ATOM 8872 N N . GLU B 1 301 ? 46.522 51.757 28.130 1.00 20.66 299 GLU B N 1
ATOM 8873 C CA . GLU B 1 301 ? 47.369 50.767 28.818 1.00 24.00 299 GLU B CA 1
ATOM 8874 C C . GLU B 1 301 ? 46.588 49.926 29.798 1.00 17.53 299 GLU B C 1
ATOM 8875 O O . GLU B 1 301 ? 46.834 48.731 29.935 1.00 20.05 299 GLU B O 1
ATOM 8887 N N . ALA B 1 302 ? 45.632 50.537 30.478 1.00 18.75 300 ALA B N 1
ATOM 8888 C CA . ALA B 1 302 ? 44.803 49.787 31.406 1.00 16.15 300 ALA B CA 1
ATOM 8889 C C . ALA B 1 302 ? 44.038 48.620 30.756 1.00 18.43 300 ALA B C 1
ATOM 8890 O O . ALA B 1 302 ? 43.650 47.684 31.454 1.00 18.02 300 ALA B O 1
ATOM 8907 N N . ALA B 1 304 ? 44.959 46.192 28.727 1.00 30.32 302 ALA B N 1
ATOM 8908 C CA . ALA B 1 304 ? 45.673 44.973 28.366 1.00 23.45 302 ALA B CA 1
ATOM 8909 C C . ALA B 1 304 ? 44.951 43.717 28.842 1.00 15.01 302 ALA B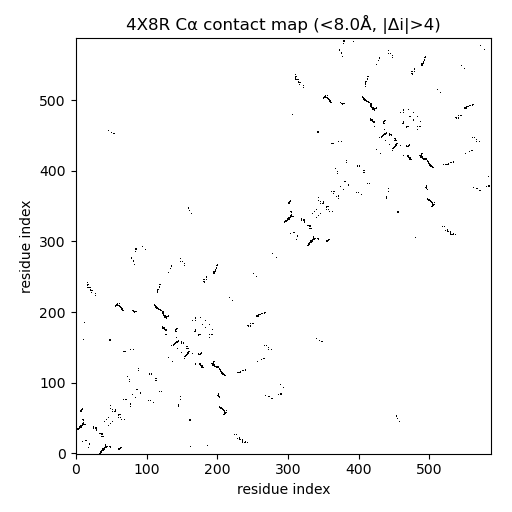 C 1
ATOM 8910 O O . ALA B 1 304 ? 44.742 42.781 28.061 1.00 20.05 302 ALA B O 1
ATOM 8917 N N . PRO B 1 305 ? 44.577 43.668 30.130 1.00 24.85 303 PRO B N 1
ATOM 8918 C CA . PRO B 1 305 ? 43.876 42.479 30.621 1.00 28.98 303 PRO B CA 1
ATOM 8919 C C . PRO B 1 305 ? 42.569 42.219 29.901 1.00 24.21 303 PRO B C 1
ATOM 8920 O O . PRO B 1 305 ? 42.134 41.080 29.858 1.00 20.14 303 PRO B O 1
ATOM 8931 N N . VAL B 1 306 ? 41.923 43.254 29.376 1.00 19.45 304 VAL B N 1
ATOM 8932 C CA . VAL B 1 306 ? 40.620 43.038 28.761 1.00 12.66 304 VAL B CA 1
ATOM 8933 C C . VAL B 1 306 ? 40.777 42.290 27.434 1.00 10.11 304 VAL B C 1
ATOM 8934 O O . VAL B 1 306 ? 40.020 41.378 27.123 1.00 14.92 304 VAL B O 1
ATOM 8947 N N . TYR B 1 307 ? 41.773 42.686 26.654 1.00 12.63 305 TYR B N 1
ATOM 8948 C CA . TYR B 1 307 ? 42.052 42.005 25.395 1.00 11.38 305 TYR B CA 1
ATOM 8949 C C . TYR B 1 307 ? 42.439 40.542 25.609 1.00 16.15 305 TYR B C 1
ATOM 8950 O O . TYR B 1 307 ? 42.018 39.655 24.865 1.00 19.20 305 TYR B O 1
ATOM 8968 N N . GLU B 1 308 ? 43.236 40.291 26.641 1.00 19.37 306 GLU B N 1
ATOM 8969 C CA . GLU B 1 308 ? 43.620 38.906 26.971 1.00 19.53 306 GLU B CA 1
ATOM 8970 C C . GLU B 1 308 ? 42.405 38.062 27.288 1.00 19.03 306 GLU B C 1
ATOM 8971 O O . GLU B 1 308 ? 42.324 36.888 26.929 1.00 25.28 306 GLU B O 1
ATOM 8983 N N . LYS B 1 309 ? 41.451 38.661 27.984 1.00 13.10 307 LYS B N 1
ATOM 8984 C CA . LYS B 1 309 ? 40.274 37.911 28.392 1.00 12.73 307 LYS B CA 1
ATOM 8985 C C . LYS B 1 309 ? 39.338 37.578 27.252 1.00 21.36 307 LYS B C 1
ATOM 8986 O O . LYS B 1 309 ? 38.753 36.495 27.270 1.00 13.88 307 LYS B O 1
ATOM 9005 N N . TYR B 1 310 ? 39.170 38.479 26.272 1.00 12.70 308 TYR B N 1
ATOM 9006 C CA . TYR B 1 310 ? 38.113 38.308 25.280 1.00 13.63 308 TYR B CA 1
ATOM 9007 C C . TYR B 1 310 ? 38.636 37.826 23.924 1.00 17.93 308 TYR B C 1
ATOM 9008 O O . TYR B 1 310 ? 37.862 37.316 23.108 1.00 16.85 308 TYR B O 1
ATOM 9026 N N . VAL B 1 311 ? 39.941 37.947 23.682 1.00 16.49 309 VAL B N 1
ATOM 9027 C CA . VAL B 1 311 ? 40.516 37.306 22.501 1.00 13.73 309 VAL B CA 1
ATOM 9028 C C . VAL B 1 311 ? 40.893 35.869 22.855 1.00 17.72 309 VAL B C 1
ATOM 9029 O O . VAL B 1 311 ? 42.013 35.583 23.268 1.00 16.24 309 VAL B O 1
ATOM 9042 N N . THR B 1 312 ? 39.940 34.970 22.655 1.00 16.39 310 THR B N 1
ATOM 9043 C CA . THR B 1 312 ? 39.969 33.609 23.207 1.00 14.52 310 THR B CA 1
ATOM 9044 C C . THR B 1 312 ? 40.234 32.515 22.160 1.00 19.99 310 THR B C 1
ATOM 9045 O O . THR B 1 312 ? 40.245 31.327 22.473 1.00 30.01 310 THR B O 1
ATOM 9056 N N . LYS B 1 313 ? 40.396 32.924 20.911 1.00 21.79 311 LYS B N 1
ATOM 9057 C CA . LYS B 1 313 ? 40.456 32.013 19.775 1.00 23.29 311 LYS B CA 1
ATOM 9058 C C . LYS B 1 313 ? 41.431 32.597 18.776 1.00 17.50 311 LYS B C 1
ATOM 9059 O O . LYS B 1 313 ? 41.573 33.820 18.698 1.00 19.95 311 LYS B O 1
ATOM 9078 N N . SER B 1 314 ? 42.097 31.742 18.004 1.00 15.35 312 SER B N 1
ATOM 9079 C CA . SER B 1 314 ? 43.022 32.221 16.992 1.00 19.16 312 SER B CA 1
ATOM 9080 C C . SER B 1 314 ? 42.259 32.993 15.914 1.00 17.40 312 SER B C 1
ATOM 9081 O O . SER B 1 314 ? 42.793 33.924 15.315 1.00 18.37 312 SER B O 1
ATOM 9089 N N . GLU B 1 315 ? 41.015 32.583 15.672 1.00 17.68 313 GLU B N 1
ATOM 9090 C CA . GLU B 1 315 ? 40.117 33.286 14.756 1.00 21.83 313 GLU B CA 1
ATOM 9091 C C . GLU B 1 315 ? 39.890 34.731 15.195 1.00 18.42 313 GLU B C 1
ATOM 9092 O O . GLU B 1 315 ? 39.948 35.650 14.384 1.00 18.25 313 GLU B O 1
ATOM 9104 N N . TYR B 1 316 ? 39.618 34.930 16.481 1.00 12.29 314 TYR B N 1
ATOM 9105 C CA . TYR B 1 316 ? 39.457 36.284 17.011 1.00 17.42 314 TYR B CA 1
ATOM 9106 C C . TYR B 1 316 ? 40.750 37.080 16.981 1.00 13.72 314 TYR B C 1
ATOM 9107 O O . TYR B 1 316 ? 40.736 38.279 16.714 1.00 16.33 314 TYR B O 1
ATOM 9125 N N . GLN B 1 317 ? 41.867 36.434 17.318 1.00 12.39 315 GLN B N 1
ATOM 9126 C CA . GLN B 1 317 ? 43.176 37.090 17.220 1.00 11.65 315 GLN B CA 1
ATOM 9127 C C . GLN B 1 317 ? 43.468 37.577 15.799 1.00 14.01 315 GLN B C 1
ATOM 9128 O O . GLN B 1 317 ? 43.995 38.677 15.591 1.00 18.27 315 GLN B O 1
ATOM 9142 N N . ASP B 1 318 ? 43.134 36.754 14.817 1.00 21.80 316 ASP B N 1
ATOM 9143 C CA . ASP B 1 318 ? 43.367 37.096 13.422 1.00 20.57 316 ASP B CA 1
ATOM 9144 C C . ASP B 1 318 ? 42.467 38.265 13.011 1.00 18.99 316 ASP B C 1
ATOM 9145 O O . ASP B 1 318 ? 42.888 39.188 12.314 1.00 19.70 316 ASP B O 1
ATOM 9154 N N . LEU B 1 319 ? 41.237 38.237 13.491 1.00 18.83 317 LEU B N 1
ATOM 9155 C CA . LEU B 1 319 ? 40.288 39.278 13.171 1.00 19.14 317 LEU B CA 1
ATOM 9156 C C . LEU B 1 319 ? 40.765 40.602 13.735 1.00 13.35 317 LEU B C 1
ATOM 9157 O O . LEU B 1 319 ? 40.757 41.630 13.051 1.00 14.09 317 LEU B O 1
ATOM 9173 N N . VAL B 1 320 ? 41.201 40.585 14.987 1.00 12.99 318 VAL B N 1
ATOM 9174 C CA . VAL B 1 320 ? 41.709 41.802 15.618 1.00 15.20 318 VAL B CA 1
ATOM 9175 C C . VAL B 1 320 ? 42.952 42.330 14.872 1.00 22.11 318 VAL B C 1
ATOM 9176 O O . VAL B 1 320 ? 43.104 43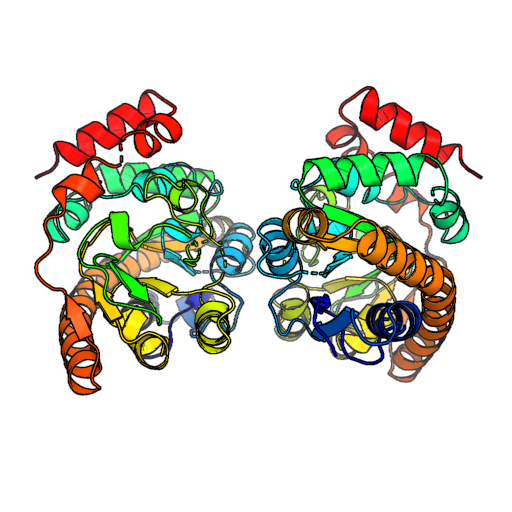.538 14.664 1.00 16.94 318 VAL B O 1
ATOM 9189 N N . LYS B 1 321 ? 43.828 41.432 14.443 1.00 17.99 319 LYS B N 1
ATOM 9190 C CA . LYS B 1 321 ? 44.996 41.838 13.693 1.00 16.70 319 LYS B CA 1
ATOM 9191 C C . LYS B 1 321 ? 44.636 42.513 12.370 1.00 15.09 319 LYS B C 1
ATOM 9192 O O . LYS B 1 321 ? 45.191 43.550 12.030 1.00 19.13 319 LYS B O 1
ATOM 9211 N N . ARG B 1 322 ? 43.726 41.897 11.617 1.00 19.50 320 ARG B N 1
ATOM 9212 C CA . ARG B 1 322 ? 43.296 42.439 10.329 1.00 20.41 320 ARG B CA 1
ATOM 9213 C C . ARG B 1 322 ? 42.584 43.767 10.472 1.00 21.49 320 ARG B C 1
ATOM 9214 O O . ARG B 1 322 ? 42.624 44.608 9.570 1.00 20.60 320 ARG B O 1
ATOM 9235 N N . ILE B 1 323 ? 41.937 43.973 11.609 1.00 17.13 321 ILE B N 1
ATOM 9236 C CA . ILE B 1 323 ? 41.303 45.252 11.879 1.00 16.91 321 ILE B CA 1
ATOM 9237 C C . ILE B 1 323 ? 42.391 46.320 12.053 1.00 20.92 321 ILE B C 1
ATOM 9238 O O . ILE B 1 323 ? 42.316 47.406 11.463 1.00 19.51 321 ILE B O 1
ATOM 9254 N N . GLN B 1 324 ? 43.419 46.001 12.831 1.00 20.88 322 GLN B N 1
ATOM 9255 C CA . GLN B 1 324 ? 44.520 46.944 13.044 1.00 22.09 322 GLN B CA 1
ATOM 9256 C C . GLN B 1 324 ? 45.271 47.242 11.750 1.00 19.72 322 GLN B C 1
ATOM 9257 O O . GLN B 1 324 ? 45.766 48.349 11.554 1.00 32.91 322 GLN B O 1
ATOM 9271 N N . GLU B 1 325 ? 45.336 46.258 10.865 1.00 24.73 323 GLU B N 1
ATOM 9272 C CA . GLU B 1 325 ? 46.052 46.421 9.606 1.00 31.54 323 GLU B CA 1
ATOM 9273 C C . GLU B 1 325 ? 45.252 47.183 8.566 1.00 32.18 323 GLU B C 1
ATOM 9274 O O . GLU B 1 325 ? 45.794 47.596 7.551 1.00 24.84 323 GLU B O 1
ATOM 9286 N N . THR B 1 326 ? 43.964 47.384 8.820 1.00 22.54 324 THR B N 1
ATOM 9287 C CA . THR B 1 326 ? 43.107 48.095 7.886 1.00 20.99 324 THR B CA 1
ATOM 9288 C C . THR B 1 326 ? 43.402 49.589 7.923 1.00 29.28 324 THR B C 1
ATOM 9289 O O . THR B 1 326 ? 43.467 50.177 9.007 1.00 26.54 324 THR B O 1
ATOM 9300 N N . GLN B 1 327 ? 43.589 50.179 6.736 1.00 26.69 325 GLN B N 1
ATOM 9301 C CA . GLN B 1 327 ? 43.750 51.628 6.551 1.00 48.78 325 GLN B CA 1
ATOM 9302 C C . GLN B 1 327 ? 42.626 52.453 7.158 1.00 55.29 325 GLN B C 1
ATOM 9303 O O . GLN B 1 327 ? 42.850 53.484 7.800 1.00 64.37 325 GLN B O 1
#

Nearest PDB structures (foldseek):
  4mhf-assembly1_A  TM=9.697E-01  e=3.395E-34  Polaromonas sp. JS666
  4pf8-assembly1_A  TM=9.694E-01  e=9.940E-34  Sulfitobacter sp. NAS-14.1
  4n4u-assembly2_B  TM=7.842E-01  e=3.142E-18  Bordetella bronchiseptica RB50
  4di4-assembly1_B  TM=7.914E-01  e=4.564E-15  Treponema pallidum subsp. pallidum str. Nichols
  4mni-assembly1_A  TM=8.229E-01  e=1.134E-11  Polaromonas sp. JS666

Foldseek 3Di:
DQLAEAEEEELFDPPALVQVLVVLLVQLCVLVVNHHHYDYDYNQPVHFQLVVVVCQQVVNHQYKDWLQSCAVLQLVQVLQWAWPLADFPVLVVLVCDVVVVVSQVSVVVSQKGFQAKFDFTFKWKFFQPDADQDLVVQAEEEEDPYVLVQPCLSNYGYDYGLLCQQVCRQVPVGGTYMGALLSCQRSCVCVRTQHIEPLRGGTMITDIGGNVSLVPDDPSSNVSVSVSSVVSHVVSHVSNVVSSVVSVVVSVVVPRDYHPDHDNVVVVVSPVSCVVSCPDPVSVVSSVVSVVRD/DQLPEAEEEELADPPALLQVLVVLLVQLCVLVVRHYRYDYDYNQPVHFQLVVVVCQQVPVHQYKWWLQSCAVLQLVQVLQWAWPLADFPVLVVLVCDPVVVVSQVSVVVNQKGFQAKFDFTFKWKFFQPDADQDLVVQAEEEEDPYVLVQPCLSNYGYDYTLLCQQVCRQVPVGGTYMGALLSCQRSCVCVRTQHIEPLRTGTMITGIGGNVSVVVDDPSSNVSVSVSSHVSHVSSHVVVVVSSVVSVVVSVVVPRDYHYDHDNVVVVVSPVSCVVSCPDVVSVVSSVVSVVGD

Secondary structure (DSSP, 8-state):
--SEEEEEE-SSPTTSHHHHHHH--HHHHHHTTT-EEEEEE-TTTT--HHHHHHHHHTTS---EEEGGG-TTSSHHHHHTT-TT--S-HHHHHH---HHHHHHHHHHHTTTEEEEEEE-----EEEESS----SGGGG---EE---HHHH--TTS--EE--GGGHHHHHHTTSS-EEEE-HHHHHHTSHHHH--EEE-------EEEEEEHHHHHTS-HHHHHHHHHHHHHHHHHHHHHHHHHHHHHHHHHHHTT-EEE-S---HHHHH--HHHHHH--SSHHHHHHHHHHH--/--SEEEEEE-SSPTTSHHHHHHH--HHHHHHTTT-EEEEEE-TTTT--HHHHHHHHHTTS---EEEGGG-GGGSHHHHHTT-TT--S-HHHHHH---HHHHHHHHHHHHTTEEEEEEE-----EEEESS----SGGGG---EE---HHHH--TTS--EE--GGGHHHHHHTTSSSEEEE-HHHHHHTSHHHH--EEE-------EEEEEEHHHHHTS-HHHHHHHHHHHHHHHHHHHHHHHHHHHHHHHHHHHTT-EEE-----HHHHH--HHHHHH--SHHHHHHHHHHHH--

B-factor: mean 22.2, std 13.81, range [3.32, 107.18]